Protein AF-0000000087527157 (afdb_homodimer)

Organism: NCBI:txid1859131

Nearest PDB structures (foldseek):
  6f00-assembly3_C  TM=3.589E-01  e=1.072E+00  Homo sapiens
  6ap4-assembly4_G  TM=3.958E-01  e=1.299E+00  Acinetobacter baumannii
  6ap4-assembly2_D  TM=3.854E-01  e=3.401E+00  Acinetobacter baumannii
  5frq-assembly1_C  TM=3.950E-01  e=4.998E+00  Helicobacter pylori 26695
  6f00-assembly3_C  TM=3.669E-01  e=1.327E+00  Homo sapiens

Solvent-accessible surface area (backbone atoms only — not comparable to full-atom values): 20649 Å² total; per-residue (Å²): 79,53,37,81,71,33,34,60,66,48,38,34,71,75,68,62,35,45,79,46,62,87,44,78,72,61,80,82,52,58,60,41,87,68,54,69,66,55,52,55,45,44,69,62,26,44,64,51,22,62,45,54,58,32,71,56,27,19,42,36,42,37,43,51,52,53,52,49,47,40,27,55,74,53,69,52,48,32,19,75,43,35,52,42,73,55,77,72,38,64,93,77,25,35,22,39,66,37,56,28,39,38,20,57,32,54,57,48,76,56,92,46,64,50,56,35,42,37,29,69,17,54,88,75,28,54,74,67,18,48,14,21,31,52,50,51,30,53,40,38,51,54,49,17,45,73,71,68,49,73,82,66,64,69,34,38,32,29,26,21,49,49,53,42,36,37,43,36,37,34,45,92,57,32,36,37,35,33,53,65,71,45,46,56,92,42,49,27,42,56,40,24,47,51,45,27,45,67,66,70,68,100,74,55,38,81,72,33,35,62,66,47,36,32,71,75,68,61,36,44,78,47,62,85,44,77,72,61,80,82,52,60,59,41,89,70,54,70,67,55,53,55,45,46,68,61,26,44,62,52,25,61,46,56,58,30,71,55,27,18,42,36,42,36,44,52,53,52,52,51,47,39,26,54,76,52,69,54,48,34,19,72,42,36,52,43,73,55,75,73,38,63,93,78,28,35,21,41,65,37,57,28,38,38,20,59,31,54,56,49,75,56,92,46,66,50,58,37,43,37,29,70,17,53,89,76,28,52,74,66,18,47,14,21,31,51,50,50,32,53,41,40,52,53,50,16,45,73,71,66,49,75,84,66,65,71,35,38,31,31,26,21,47,49,52,42,35,36,44,36,37,35,44,92,57,31,36,37,36,31,54,64,72,47,46,55,92,44,46,28,43,56,40,24,45,51,44,26,46,67,68,70,68,100

Foldseek 3Di:
DALLPFAPVLCCVLVVFAEAEPDADQPPQDFADFDPVLVVQCVPQVVVCVVVQDLVSLLVRFVQSLVVSLCVVVVLQKEKDAQDWQDQDVVSPLIGTAGIKIANGSDHPDHDPQIEGEHEAPPQDQNSCVRSFVSPQVSNQSVCVVRPNPPQFKTKYWYGNSFKIWIWIDGDRYIYTHNDIDGVVRSRSVSSRVNCNNVVND/DALLPFAPVLCCVLVVFAEAEPDADQPPQDFADFDPVLVVQCVPQVVVCVVVQDLVSLLVRFVQSLVVSLCVVVVLQKEKDAQDWQDQDVVSPLIGTAGIKIANGSDHPDHDDQIEGEHEAPPQDQNSCVRSFVSPQVSNQSVCVVRVNDPQFKTKYWYGNSFKIWIWIDGDRYIYTHNDIDGVVRSRSVSSRVNCNNVVND

Secondary structure (DSSP, 8-state):
-BGGG--HHHHHHHH--EEEEEE--STTSPP-PPPHHHHHHHHHHHHHHHHH--HHHHIIIIIHHHHHHHHHHTTT-SEEEEEEE--SBGGGTBBSEEEEEEESSS--SS--SSEEEEEEPGGG-THHHHHHHHHHHHHHHHHHHHTT------EEEEEE-SSEEEEEEEETTEEEEESS-EETTSHHHHHHHHHHHHTT--/-BGGG--HHHHHHHH--EEEEEE--STTSPP-PPPHHHHHHHHHHHHHHHHH--HHHHIIIIIHHHHHHHHHHTTT-SEEEEEEE--SBGGGTBBSEEEEEEESSS--SS--SSEEEEEEPGGG-THHHHHHHHHHHHHHHHHHHHTT------EEEEEE-SSEEEEEEEETTEEEEESS-EETTSHHHHHHHHHHHHTT--

pLDDT: mean 95.74, std 4.38, range [58.09, 98.81]

Radius of gyration: 22.02 Å; Cα contacts (8 Å, |Δi|>4): 868; chains: 2; bounding box: 34×62×52 Å

Structure (mmCIF, N/CA/C/O backbone):
data_AF-0000000087527157-model_v1
#
loop_
_entity.id
_entity.type
_entity.pdbx_description
1 polymer 'Uncharacterized protein'
#
loop_
_atom_site.group_PDB
_atom_site.id
_atom_site.type_symbol
_atom_site.label_atom_id
_atom_site.label_alt_id
_atom_site.label_comp_id
_atom_site.label_asym_id
_atom_site.label_entity_id
_atom_site.label_seq_id
_atom_site.pdbx_PDB_ins_code
_atom_site.Cartn_x
_atom_site.Cartn_y
_atom_site.Cartn_z
_atom_site.occupancy
_atom_site.B_iso_or_equiv
_atom_site.auth_seq_id
_atom_site.auth_comp_id
_atom_site.auth_asym_id
_atom_site.auth_atom_id
_atom_site.pdbx_PDB_model_num
ATOM 1 N N . MET A 1 1 ? -5.051 20.109 -12.266 1 58.62 1 MET A N 1
ATOM 2 C CA . MET A 1 1 ? -3.793 19.375 -12.406 1 58.62 1 MET A CA 1
ATOM 3 C C . MET A 1 1 ? -3.488 18.578 -11.148 1 58.62 1 MET A C 1
ATOM 5 O O . MET A 1 1 ? -3.881 18.969 -10.047 1 58.62 1 MET A O 1
ATOM 9 N N . PRO A 1 2 ? -3.062 17.297 -11.211 1 85.06 2 PRO A N 1
ATOM 10 C CA . PRO A 1 2 ? -2.877 16.359 -10.102 1 85.06 2 PRO A CA 1
ATOM 11 C C . PRO A 1 2 ? -1.87 16.859 -9.062 1 85.06 2 PRO A C 1
ATOM 13 O O . PRO A 1 2 ? -1.01 17.688 -9.383 1 85.06 2 PRO A O 1
ATOM 16 N N . TYR A 1 3 ? -2.107 16.984 -7.676 1 92.94 3 TYR A N 1
ATOM 17 C CA . TYR A 1 3 ? -1.238 17.344 -6.562 1 92.94 3 TYR A CA 1
ATOM 18 C C . TYR A 1 3 ? 0.211 16.969 -6.859 1 92.94 3 TYR A C 1
ATOM 20 O O . TYR A 1 3 ? 1.131 17.719 -6.5 1 92.94 3 TYR A O 1
ATOM 28 N N . SER A 1 4 ? 0.359 15.992 -7.645 1 91 4 SER A N 1
ATOM 29 C CA . SER A 1 4 ? 1.688 15.453 -7.906 1 91 4 SER A CA 1
ATOM 30 C C . SER A 1 4 ? 2.471 16.344 -8.859 1 91 4 SER A C 1
ATOM 32 O O . SER A 1 4 ? 3.689 16.203 -8.992 1 91 4 SER A O 1
ATOM 34 N N . ASP A 1 5 ? 1.839 17.297 -9.461 1 93.44 5 ASP A N 1
ATOM 35 C CA . ASP A 1 5 ? 2.49 18.172 -10.438 1 93.44 5 ASP A CA 1
ATOM 36 C C . ASP A 1 5 ? 3.09 19.406 -9.758 1 93.44 5 ASP A C 1
ATOM 38 O O . ASP A 1 5 ? 3.844 20.156 -10.375 1 93.44 5 ASP A O 1
ATOM 42 N N . PHE A 1 6 ? 2.83 19.625 -8.516 1 96.38 6 PHE A N 1
ATOM 43 C CA . PHE A 1 6 ? 3.311 20.812 -7.824 1 96.38 6 PHE A CA 1
ATOM 44 C C . PHE A 1 6 ? 4.77 20.641 -7.414 1 96.38 6 PHE A C 1
ATOM 46 O O . PHE A 1 6 ? 5.133 19.656 -6.773 1 96.38 6 PHE A O 1
ATOM 53 N N . THR A 1 7 ? 5.535 21.562 -7.809 1 96.06 7 THR A N 1
ATOM 54 C CA . THR A 1 7 ? 6.887 21.766 -7.301 1 96.06 7 THR A CA 1
ATOM 55 C C . THR A 1 7 ? 6.922 22.953 -6.328 1 96.06 7 THR A C 1
ATOM 57 O O . THR A 1 7 ? 5.93 23.672 -6.184 1 96.06 7 THR A O 1
ATOM 60 N N . LEU A 1 8 ? 8.078 23.109 -5.746 1 96.25 8 LEU A N 1
ATOM 61 C CA . LEU A 1 8 ? 8.211 24.266 -4.867 1 96.25 8 LEU A CA 1
ATOM 62 C C . LEU A 1 8 ? 8.031 25.562 -5.645 1 96.25 8 LEU A C 1
ATOM 64 O O . LEU A 1 8 ? 7.398 26.5 -5.156 1 96.25 8 LEU A O 1
ATOM 68 N N . LYS A 1 9 ? 8.562 25.625 -6.773 1 96.31 9 LYS A N 1
ATOM 69 C CA . LYS A 1 9 ? 8.43 26.797 -7.637 1 96.31 9 LYS A CA 1
ATOM 70 C C . LYS A 1 9 ? 6.973 27.062 -7.988 1 96.31 9 LYS A C 1
ATOM 72 O O . LYS A 1 9 ? 6.508 28.203 -7.918 1 96.31 9 LYS A O 1
ATOM 77 N N . LYS A 1 10 ? 6.293 26.031 -8.328 1 95.56 10 LYS A N 1
ATOM 78 C CA . LYS A 1 10 ? 4.902 26.188 -8.758 1 95.56 10 LYS A CA 1
ATOM 79 C C . LYS A 1 10 ? 4.016 26.641 -7.605 1 95.56 10 LYS A C 1
ATOM 81 O O . LYS A 1 10 ? 3.055 27.391 -7.816 1 95.56 10 LYS A O 1
ATOM 86 N N . VAL A 1 11 ? 4.273 26.109 -6.371 1 96.75 11 VAL A N 1
ATOM 87 C CA . VAL A 1 11 ? 3.447 26.531 -5.25 1 96.75 11 VAL A CA 1
ATOM 88 C C . VAL A 1 11 ? 3.641 28.031 -5.004 1 96.75 11 VAL A C 1
ATOM 90 O O . VAL A 1 11 ? 2.699 28.734 -4.625 1 96.75 11 VAL A O 1
ATOM 93 N N . LYS A 1 12 ? 4.801 28.547 -5.133 1 96.31 12 LYS A N 1
ATOM 94 C CA . LYS A 1 12 ? 5.082 29.969 -4.969 1 96.31 12 LYS A CA 1
ATOM 95 C C . LYS A 1 12 ? 4.398 30.781 -6.059 1 96.31 12 LYS A C 1
ATOM 97 O O . LYS A 1 12 ? 3.74 31.781 -5.766 1 96.31 12 LYS A O 1
ATOM 102 N N . GLU A 1 13 ? 4.496 30.375 -7.246 1 95.81 13 GLU A N 1
ATOM 103 C CA . GLU A 1 13 ? 4.023 31.141 -8.398 1 95.81 13 GLU A CA 1
ATOM 104 C C . GLU A 1 13 ? 2.508 31.047 -8.531 1 95.81 13 GLU A C 1
ATOM 106 O O . GLU A 1 13 ? 1.846 32.062 -8.812 1 95.81 13 GLU A O 1
ATOM 111 N N . ASN A 1 14 ? 2.012 29.875 -8.359 1 94.62 14 ASN A N 1
ATOM 112 C CA . ASN A 1 14 ? 0.605 29.641 -8.664 1 94.62 14 ASN A CA 1
ATOM 113 C C . ASN A 1 14 ? -0.281 29.875 -7.445 1 94.62 14 ASN A C 1
ATOM 115 O O . ASN A 1 14 ? -1.455 30.219 -7.582 1 94.62 14 ASN A O 1
ATOM 119 N N . LEU A 1 15 ? 0.266 29.625 -6.254 1 95.88 15 LEU A N 1
ATOM 120 C CA . LEU A 1 15 ? -0.569 29.719 -5.059 1 95.88 15 LEU A CA 1
ATOM 121 C C . LEU A 1 15 ? -0.168 30.906 -4.203 1 95.88 15 LEU A C 1
ATOM 123 O O . LEU A 1 15 ? -0.875 31.266 -3.256 1 95.88 15 LEU A O 1
ATOM 127 N N . GLY A 1 16 ? 0.955 31.5 -4.555 1 96.81 16 GLY A N 1
ATOM 128 C CA . GLY A 1 16 ? 1.407 32.656 -3.82 1 96.81 16 GLY A CA 1
ATOM 129 C C . GLY A 1 16 ? 1.915 32.344 -2.43 1 96.81 16 GLY A C 1
ATOM 130 O O . GLY A 1 16 ? 1.804 33.156 -1.513 1 96.81 16 GLY A O 1
ATOM 131 N N . ILE A 1 17 ? 2.426 31.156 -2.229 1 97.56 17 ILE A N 1
ATOM 132 C CA . ILE A 1 17 ? 2.881 30.703 -0.921 1 97.56 17 ILE A CA 1
ATOM 133 C C . ILE A 1 17 ? 4.383 30.938 -0.784 1 97.56 17 ILE A C 1
ATOM 135 O O . ILE A 1 17 ? 5.16 30.578 -1.67 1 97.56 17 ILE A O 1
ATOM 139 N N . SER A 1 18 ? 4.762 31.578 0.237 1 98.19 18 SER A N 1
ATOM 140 C CA . SER A 1 18 ? 6.18 31.703 0.55 1 98.19 18 SER A CA 1
ATOM 141 C C . SER A 1 18 ? 6.707 30.469 1.273 1 98.19 18 SER A C 1
ATOM 143 O O . SER A 1 18 ? 5.965 29.812 1.996 1 98.19 18 SER A O 1
ATOM 145 N N . VAL A 1 19 ? 7.992 30.219 1.079 1 97.94 19 VAL A N 1
ATOM 146 C CA . VAL A 1 19 ? 8.578 29.031 1.682 1 97.94 19 VAL A CA 1
ATOM 147 C C . VAL A 1 19 ? 9.75 29.422 2.576 1 97.94 19 VAL A C 1
ATOM 149 O O . VAL A 1 19 ? 10.609 30.203 2.17 1 97.94 19 VAL A O 1
ATOM 152 N N . VAL A 1 20 ? 9.758 28.953 3.801 1 98.19 20 VAL A N 1
ATOM 153 C CA . VAL A 1 20 ? 10.828 29.141 4.773 1 98.19 20 VAL A CA 1
ATOM 154 C C . VAL A 1 20 ? 11.438 27.797 5.152 1 98.19 20 VAL A C 1
ATOM 156 O O . VAL A 1 20 ? 10.727 26.875 5.555 1 98.19 20 VAL A O 1
ATOM 159 N N . GLU A 1 21 ? 12.75 27.609 5.062 1 96.19 21 GLU A N 1
ATOM 160 C CA . GLU A 1 21 ? 13.359 26.297 5.227 1 96.19 21 GLU A CA 1
ATOM 161 C C . GLU A 1 21 ? 14.5 26.328 6.234 1 96.19 21 GLU A C 1
ATOM 163 O O . GLU A 1 21 ? 15.328 25.422 6.281 1 96.19 21 GLU A O 1
ATOM 168 N N . ASP A 1 22 ? 14.664 27.266 7.086 1 96.31 22 ASP A N 1
ATOM 169 C CA . ASP A 1 22 ? 15.836 27.453 7.93 1 96.31 22 ASP A CA 1
ATOM 170 C C . ASP A 1 22 ? 15.469 27.359 9.414 1 96.31 22 ASP A C 1
ATOM 172 O O . ASP A 1 22 ? 16.203 27.875 10.266 1 96.31 22 ASP A O 1
ATOM 176 N N . GLN A 1 23 ? 14.289 26.812 9.711 1 96.12 23 GLN A N 1
ATOM 177 C CA . GLN A 1 23 ? 13.836 26.734 11.094 1 96.12 23 GLN A CA 1
ATOM 178 C C . GLN A 1 23 ? 13.695 25.281 11.531 1 96.12 23 GLN A C 1
ATOM 180 O O . GLN A 1 23 ? 13.258 24.422 10.758 1 96.12 23 GLN A O 1
ATOM 185 N N . GLU A 1 24 ? 14.086 25.031 12.805 1 96.62 24 GLU A N 1
ATOM 186 C CA . GLU A 1 24 ? 13.75 23.766 13.453 1 96.62 24 GLU A CA 1
ATOM 187 C C . GLU A 1 24 ? 12.359 23.812 14.078 1 96.62 24 GLU A C 1
ATOM 189 O O . GLU A 1 24 ? 12.148 24.484 15.094 1 96.62 24 GLU A O 1
ATOM 194 N N . LEU A 1 25 ? 11.508 23.047 13.508 1 97.06 25 LEU A N 1
ATOM 195 C CA . LEU A 1 25 ? 10.109 23.188 13.875 1 97.06 25 LEU A CA 1
ATOM 196 C C . LEU A 1 25 ? 9.727 22.203 14.969 1 97.06 25 LEU A C 1
ATOM 198 O O . LEU A 1 25 ? 8.961 22.547 15.875 1 97.06 25 LEU A O 1
ATOM 202 N N . TYR A 1 26 ? 10.32 20.938 14.875 1 97.06 26 TYR A N 1
ATOM 203 C CA . TYR A 1 26 ? 9.719 19.891 15.695 1 97.06 26 TYR A CA 1
ATOM 204 C C . TYR A 1 26 ? 10.773 19.188 16.531 1 97.06 26 TYR A C 1
ATOM 206 O O . TYR A 1 26 ? 10.5 18.141 17.125 1 97.06 26 TYR A O 1
ATOM 214 N N . SER A 1 27 ? 11.945 19.734 16.656 1 95.25 27 SER A N 1
ATOM 215 C CA . SER A 1 27 ? 13.031 19.141 17.438 1 95.25 27 SER A CA 1
ATOM 216 C C . SER A 1 27 ? 12.672 19.031 18.906 1 95.25 27 SER A C 1
ATOM 218 O O . SER A 1 27 ? 13.117 18.109 19.609 1 95.25 27 SER A O 1
ATOM 220 N N . SER A 1 28 ? 11.82 19.891 19.312 1 95.62 28 SER A N 1
ATOM 221 C CA . SER A 1 28 ? 11.484 19.953 20.734 1 95.62 28 SER A CA 1
ATOM 222 C C . SER A 1 28 ? 10.352 19 21.078 1 95.62 28 SER A C 1
ATOM 224 O O . SER A 1 28 ? 10.062 18.766 22.25 1 95.62 28 SER A O 1
ATOM 226 N N . VAL A 1 29 ? 9.703 18.438 20.094 1 97.19 29 VAL A N 1
ATOM 227 C CA . VAL A 1 29 ? 8.625 17.484 20.344 1 97.19 29 VAL A CA 1
ATOM 228 C C . VAL A 1 29 ? 9.211 16.188 20.906 1 97.19 29 VAL A C 1
ATOM 230 O O . VAL A 1 29 ? 10.164 15.641 20.344 1 97.19 29 VAL A O 1
ATOM 233 N N . ASP A 1 30 ? 8.672 15.727 21.953 1 96.25 30 ASP A N 1
ATOM 234 C CA . ASP A 1 30 ? 9.164 14.516 22.594 1 96.25 30 ASP A CA 1
ATOM 235 C C . ASP A 1 30 ? 8.797 13.273 21.781 1 96.25 30 ASP A C 1
ATOM 237 O O . ASP A 1 30 ? 7.707 13.195 21.219 1 96.25 30 ASP A O 1
ATOM 241 N N . ALA A 1 31 ? 9.711 12.352 21.781 1 97.44 31 ALA A N 1
ATOM 242 C CA . ALA A 1 31 ? 9.383 11.023 21.266 1 97.44 31 ALA A CA 1
ATOM 243 C C . ALA A 1 31 ? 8.336 10.336 22.125 1 97.44 31 ALA A C 1
ATOM 245 O O . ALA A 1 31 ? 8.25 10.594 23.328 1 97.44 31 ALA A O 1
ATOM 246 N N . VAL A 1 32 ? 7.547 9.531 21.516 1 98 32 VAL A N 1
ATOM 247 C CA . VAL A 1 32 ? 6.57 8.758 22.266 1 98 32 VAL A CA 1
ATOM 248 C C . VAL A 1 32 ? 6.969 7.281 22.266 1 98 32 VAL A C 1
ATOM 250 O O . VAL A 1 32 ? 7.781 6.852 21.438 1 98 32 VAL A O 1
ATOM 253 N N . GLY A 1 33 ? 6.434 6.559 23.25 1 97.38 33 GLY A N 1
ATOM 254 C CA . GLY A 1 33 ? 6.582 5.113 23.219 1 97.38 33 GLY A CA 1
ATOM 255 C C . GLY A 1 33 ? 5.695 4.445 22.172 1 97.38 33 GLY A C 1
ATOM 256 O O . GLY A 1 33 ? 4.473 4.598 22.203 1 97.38 33 GLY A O 1
ATOM 257 N N . ILE A 1 34 ? 6.281 3.713 21.281 1 97.69 34 ILE A N 1
ATOM 258 C CA . ILE A 1 34 ? 5.488 2.984 20.297 1 97.69 34 ILE A CA 1
ATOM 259 C C . ILE A 1 34 ? 5.09 1.623 20.859 1 97.69 34 ILE A C 1
ATOM 261 O O . ILE A 1 34 ? 5.707 1.132 21.797 1 97.69 34 ILE A O 1
ATOM 265 N N . SER A 1 35 ? 4.074 1.023 20.344 1 97.94 35 SER A N 1
ATOM 266 C CA . SER A 1 35 ? 3.604 -0.287 20.781 1 97.94 35 SER A CA 1
ATOM 267 C C . SER A 1 35 ? 4.598 -1.383 20.406 1 97.94 35 SER A C 1
ATOM 269 O O . SER A 1 35 ? 5.391 -1.222 19.469 1 97.94 35 SER A O 1
ATOM 271 N N . GLU A 1 36 ? 4.555 -2.459 21.172 1 97.56 36 GLU A N 1
ATOM 272 C CA . GLU A 1 36 ? 5.332 -3.637 20.797 1 97.56 36 GLU A CA 1
ATOM 273 C C . GLU A 1 36 ? 4.922 -4.156 19.422 1 97.56 36 GLU A C 1
ATOM 275 O O . GLU A 1 36 ? 5.754 -4.672 18.672 1 97.56 36 GLU A O 1
ATOM 280 N N . TYR A 1 37 ? 3.672 -3.998 19.203 1 97.88 37 TYR A N 1
ATOM 281 C CA . TYR A 1 37 ? 3.141 -4.41 17.906 1 97.88 37 TYR A CA 1
ATOM 282 C C . TYR A 1 37 ? 3.848 -3.682 16.766 1 97.88 37 TYR A C 1
ATOM 284 O O . TYR A 1 37 ? 4.316 -4.312 15.82 1 97.88 37 TYR A O 1
ATOM 292 N N . LEU A 1 38 ? 3.953 -2.342 16.844 1 98.38 38 LEU A N 1
ATOM 293 C CA . LEU A 1 38 ? 4.629 -1.583 15.797 1 98.38 38 LEU A CA 1
ATOM 294 C C . LEU A 1 38 ? 6.113 -1.933 15.75 1 98.38 38 LEU A C 1
ATOM 296 O O . LEU A 1 38 ? 6.699 -2.031 14.664 1 98.38 38 LEU A O 1
ATOM 300 N N . ALA A 1 39 ? 6.695 -2.057 16.891 1 98.31 39 ALA A N 1
ATOM 301 C CA . ALA A 1 39 ? 8.117 -2.395 16.953 1 98.31 39 ALA A CA 1
ATOM 302 C C . ALA A 1 39 ? 8.398 -3.695 16.203 1 98.31 39 ALA A C 1
ATOM 304 O O . ALA A 1 39 ? 9.344 -3.773 15.414 1 98.31 39 ALA A O 1
ATOM 305 N N . GLU A 1 40 ? 7.582 -4.723 16.469 1 98.12 40 GLU A N 1
ATOM 306 C CA . GLU A 1 40 ? 7.711 -6.004 15.773 1 98.12 40 GLU A CA 1
ATOM 307 C C . GLU A 1 40 ? 7.484 -5.844 14.273 1 98.12 40 GLU A C 1
ATOM 309 O O . GLU A 1 40 ? 8.203 -6.434 13.461 1 98.12 40 GLU A O 1
ATOM 314 N N . THR A 1 41 ? 6.5 -5.062 13.945 1 98.62 41 THR A N 1
ATOM 315 C CA . THR A 1 41 ? 6.16 -4.809 12.555 1 98.62 41 THR A CA 1
ATOM 316 C C . THR A 1 41 ? 7.34 -4.18 11.812 1 98.62 41 THR A C 1
ATOM 318 O O . THR A 1 41 ? 7.734 -4.652 10.742 1 98.62 41 THR A O 1
ATOM 321 N N . LEU A 1 42 ? 7.918 -3.146 12.383 1 98.69 42 LEU A N 1
ATOM 322 C CA . LEU A 1 42 ? 9 -2.416 11.727 1 98.69 42 LEU A CA 1
ATOM 323 C C . LEU A 1 42 ? 10.25 -3.277 11.625 1 98.69 42 LEU A C 1
ATOM 325 O O . LEU A 1 42 ? 10.977 -3.215 10.625 1 98.69 42 LEU A O 1
ATOM 329 N N . ARG A 1 43 ? 10.523 -4.055 12.641 1 98.25 43 ARG A N 1
ATOM 330 C CA . ARG A 1 43 ? 11.68 -4.934 12.625 1 98.25 43 ARG A CA 1
ATOM 331 C C . ARG A 1 43 ? 11.633 -5.891 11.438 1 98.25 43 ARG A C 1
ATOM 333 O O . ARG A 1 43 ? 12.656 -6.156 10.805 1 98.25 43 ARG A O 1
ATOM 340 N N . TYR A 1 44 ? 10.469 -6.383 11.156 1 98.31 44 TYR A N 1
ATOM 341 C CA . TYR A 1 44 ? 10.297 -7.348 10.078 1 98.31 44 TYR A CA 1
ATOM 342 C C . TYR A 1 44 ? 10.156 -6.641 8.734 1 98.31 44 TYR A C 1
ATOM 344 O O . TYR A 1 44 ? 10.758 -7.059 7.738 1 98.31 44 TYR A O 1
ATOM 352 N N . ASN A 1 45 ? 9.414 -5.555 8.68 1 98.62 45 ASN A N 1
ATOM 353 C CA . ASN A 1 45 ? 8.953 -4.945 7.438 1 98.62 45 ASN A CA 1
ATOM 354 C C . ASN A 1 45 ? 10.023 -4.043 6.828 1 98.62 45 ASN A C 1
ATOM 356 O O . ASN A 1 45 ? 10.148 -3.969 5.605 1 98.62 45 ASN A O 1
ATOM 360 N N . VAL A 1 46 ? 10.758 -3.307 7.652 1 98.31 46 VAL A N 1
ATOM 361 C CA . VAL A 1 46 ? 11.609 -2.236 7.156 1 98.31 46 VAL A CA 1
ATOM 362 C C . VAL A 1 46 ? 12.695 -2.82 6.246 1 98.31 46 VAL A C 1
ATOM 364 O O . VAL A 1 46 ? 12.875 -2.359 5.117 1 98.31 46 VAL A O 1
ATOM 367 N N . PRO A 1 47 ? 13.43 -3.893 6.664 1 97.25 47 PRO A N 1
ATOM 368 C CA . PRO A 1 47 ? 14.43 -4.457 5.762 1 97.25 47 PRO A CA 1
ATOM 369 C C . PRO A 1 47 ? 13.836 -4.926 4.434 1 97.25 47 PRO A C 1
ATOM 371 O O . PRO A 1 47 ? 14.461 -4.762 3.383 1 97.25 47 PRO A O 1
ATOM 374 N N . LEU A 1 48 ? 12.656 -5.508 4.473 1 97.56 48 LEU A N 1
ATOM 375 C CA . LEU A 1 48 ? 11.992 -5.984 3.264 1 97.56 48 LEU A CA 1
ATOM 376 C C . LEU A 1 48 ? 11.648 -4.824 2.338 1 97.56 48 LEU A C 1
ATOM 378 O O . LEU A 1 48 ? 11.891 -4.895 1.131 1 97.56 48 LEU A O 1
ATOM 382 N N . ALA A 1 49 ? 11.047 -3.791 2.914 1 97.25 49 ALA A N 1
ATOM 383 C CA . ALA A 1 49 ? 10.633 -2.617 2.148 1 97.25 49 ALA A CA 1
ATOM 384 C C . ALA A 1 49 ? 11.828 -1.961 1.464 1 97.25 49 ALA A C 1
ATOM 386 O O . ALA A 1 49 ? 11.742 -1.55 0.305 1 97.25 49 ALA A O 1
ATOM 387 N N . LEU A 1 50 ? 12.898 -1.872 2.199 1 94.81 50 LEU A N 1
ATOM 388 C CA . LEU A 1 50 ? 14.086 -1.21 1.672 1 94.81 50 LEU A CA 1
ATOM 389 C C . LEU A 1 50 ? 14.758 -2.064 0.598 1 94.81 50 LEU A C 1
ATOM 391 O O . LEU A 1 50 ? 15.305 -1.534 -0.371 1 94.81 50 LEU A O 1
ATOM 395 N N . ALA A 1 51 ? 14.766 -3.348 0.768 1 95.31 51 ALA A N 1
ATOM 396 C CA . ALA A 1 51 ? 15.359 -4.254 -0.215 1 95.31 51 ALA A CA 1
ATOM 397 C C . ALA A 1 51 ? 14.594 -4.203 -1.536 1 95.31 51 ALA A C 1
ATOM 399 O O . ALA A 1 51 ? 15.203 -4.145 -2.607 1 95.31 51 ALA A O 1
ATOM 400 N N . VAL A 1 52 ? 13.281 -4.297 -1.479 1 94.62 52 VAL A N 1
ATOM 401 C CA . VAL A 1 52 ? 12.461 -4.273 -2.686 1 94.62 52 VAL A CA 1
ATOM 402 C C . VAL A 1 52 ? 12.516 -2.887 -3.324 1 94.62 52 VAL A C 1
ATOM 404 O O . VAL A 1 52 ? 12.617 -2.764 -4.547 1 94.62 52 VAL A O 1
ATOM 407 N N . GLY A 1 53 ? 12.32 -1.854 -2.551 1 93.69 53 GLY A N 1
ATOM 408 C CA . GLY A 1 53 ? 12.703 -0.501 -2.926 1 93.69 53 GLY A CA 1
ATOM 409 C C . GLY A 1 53 ? 11.633 0.219 -3.723 1 93.69 53 GLY A C 1
ATOM 410 O O . GLY A 1 53 ? 11.852 1.333 -4.203 1 93.69 53 GLY A O 1
ATOM 411 N N . THR A 1 54 ? 10.453 -0.395 -3.889 1 95.5 54 THR A N 1
ATOM 412 C CA . THR A 1 54 ? 9.414 0.299 -4.637 1 95.5 54 THR A CA 1
ATOM 413 C C . THR A 1 54 ? 8.625 1.24 -3.729 1 95.5 54 THR A C 1
ATOM 415 O O . THR A 1 54 ? 8.594 1.053 -2.51 1 95.5 54 THR A O 1
ATOM 418 N N . GLU A 1 55 ? 7.973 2.289 -4.316 1 95 55 GLU A N 1
ATOM 419 C CA . GLU A 1 55 ? 7.082 3.178 -3.578 1 95 55 GLU A CA 1
ATOM 420 C C . GLU A 1 55 ? 5.918 2.406 -2.967 1 95 55 GLU A C 1
ATOM 422 O O . GLU A 1 55 ? 5.516 2.674 -1.833 1 95 55 GLU A O 1
ATOM 427 N N . LYS A 1 56 ? 5.445 1.436 -3.713 1 96.88 56 LYS A N 1
ATOM 428 C CA . LYS A 1 56 ? 4.293 0.659 -3.264 1 96.88 56 LYS A CA 1
ATOM 429 C C . LYS A 1 56 ? 4.613 -0.111 -1.986 1 96.88 56 LYS A C 1
ATOM 431 O O . LYS A 1 56 ? 3.854 -0.057 -1.017 1 96.88 56 LYS A O 1
ATOM 436 N N . VAL A 1 57 ? 5.75 -0.808 -1.938 1 97.62 57 VAL A N 1
ATOM 437 C CA . VAL A 1 57 ? 6.098 -1.646 -0.795 1 97.62 57 VAL A CA 1
ATOM 438 C C . VAL A 1 57 ? 6.43 -0.768 0.409 1 97.62 57 VAL A C 1
ATOM 440 O O . VAL A 1 57 ? 6.145 -1.136 1.551 1 97.62 57 VAL A O 1
ATOM 443 N N . ARG A 1 58 ? 7.051 0.382 0.249 1 97.81 58 ARG A N 1
ATOM 444 C CA . ARG A 1 58 ? 7.324 1.302 1.347 1 97.81 58 ARG A CA 1
ATOM 445 C C . ARG A 1 58 ? 6.031 1.819 1.967 1 97.81 58 ARG A C 1
ATOM 447 O O . ARG A 1 58 ? 5.934 1.951 3.189 1 97.81 58 ARG A O 1
ATOM 454 N N . SER A 1 59 ? 5.098 2.131 1.109 1 98 59 SER A N 1
ATOM 455 C CA . SER A 1 59 ? 3.768 2.527 1.562 1 98 59 SER A CA 1
ATOM 456 C C . SER A 1 59 ? 3.119 1.429 2.398 1 98 59 SER A C 1
ATOM 458 O O . SER A 1 59 ? 2.617 1.689 3.494 1 98 59 SER A O 1
ATOM 460 N N . GLU A 1 60 ? 3.176 0.193 1.949 1 98.69 60 GLU A N 1
ATOM 461 C CA . GLU A 1 60 ? 2.494 -0.953 2.543 1 98.69 60 GLU A CA 1
ATOM 462 C C . GLU A 1 60 ? 3.15 -1.366 3.857 1 98.69 60 GLU A C 1
ATOM 464 O O . GLU A 1 60 ? 2.463 -1.675 4.832 1 98.69 60 GLU A O 1
ATOM 469 N N . LEU A 1 61 ? 4.438 -1.316 3.863 1 98.69 61 LEU A N 1
ATOM 470 C CA . LEU A 1 61 ? 5.129 -2.008 4.949 1 98.69 61 LEU A CA 1
ATOM 471 C C . LEU A 1 61 ? 5.602 -1.018 6.008 1 98.69 61 LEU A C 1
ATOM 473 O O . LEU A 1 61 ? 5.871 -1.404 7.148 1 98.69 61 LEU A O 1
ATOM 477 N N . ILE A 1 62 ? 5.742 0.256 5.641 1 98.69 62 ILE A N 1
ATOM 478 C CA . ILE A 1 62 ? 6.301 1.196 6.605 1 98.69 62 ILE A CA 1
ATOM 479 C C . ILE A 1 62 ? 5.285 2.301 6.898 1 98.69 62 ILE A C 1
ATOM 481 O O . ILE A 1 62 ? 4.75 2.385 8.008 1 98.69 62 ILE A O 1
ATOM 485 N N . ILE A 1 63 ? 4.918 3.08 5.93 1 98.75 63 ILE A N 1
ATOM 486 C CA . ILE A 1 63 ? 4.215 4.344 6.137 1 98.75 63 ILE A CA 1
ATOM 487 C C . ILE A 1 63 ? 2.836 4.074 6.734 1 98.75 63 ILE A C 1
ATOM 489 O O . ILE A 1 63 ? 2.447 4.699 7.723 1 98.75 63 ILE A O 1
ATOM 493 N N . ALA A 1 64 ? 2.1 3.15 6.102 1 98.81 64 ALA A N 1
ATOM 494 C CA . ALA A 1 64 ? 0.766 2.83 6.602 1 98.81 64 ALA A CA 1
ATOM 495 C C . ALA A 1 64 ? 0.817 2.406 8.07 1 98.81 64 ALA A C 1
ATOM 497 O O . ALA A 1 64 ? -0.037 2.801 8.867 1 98.81 64 ALA A O 1
ATOM 498 N N . ASN A 1 65 ? 1.805 1.61 8.445 1 98.81 65 ASN A N 1
ATOM 499 C CA . ASN A 1 65 ? 1.925 1.113 9.812 1 98.81 65 ASN A CA 1
ATOM 500 C C . ASN A 1 65 ? 2.268 2.236 10.789 1 98.81 65 ASN A C 1
ATOM 502 O O . ASN A 1 65 ? 1.779 2.25 11.914 1 98.81 65 ASN A O 1
ATOM 506 N N . MET A 1 66 ? 3.146 3.182 10.367 1 98.81 66 MET A N 1
ATOM 507 C CA . MET A 1 66 ? 3.461 4.344 11.195 1 98.81 66 MET A CA 1
ATOM 508 C C . MET A 1 66 ? 2.205 5.16 11.484 1 98.81 66 MET A C 1
ATOM 510 O O . MET A 1 66 ? 1.976 5.574 12.617 1 98.81 66 MET A O 1
ATOM 514 N N . LEU A 1 67 ? 1.407 5.34 10.484 1 98.81 67 LEU A N 1
ATOM 515 C CA . LEU A 1 67 ? 0.219 6.176 10.617 1 98.81 67 LEU A CA 1
ATOM 516 C C . LEU A 1 67 ? -0.862 5.457 11.414 1 98.81 67 LEU A C 1
ATOM 518 O O . LEU A 1 67 ? -1.615 6.094 12.156 1 98.81 67 LEU A O 1
ATOM 522 N N . LEU A 1 68 ? -1.002 4.137 11.273 1 98.69 68 LEU A N 1
ATOM 523 C CA . LEU A 1 68 ? -1.941 3.379 12.094 1 98.69 68 LEU A CA 1
ATOM 524 C C . LEU A 1 68 ? -1.555 3.449 13.57 1 98.69 68 LEU A C 1
ATOM 526 O O . LEU A 1 68 ? -2.424 3.441 14.445 1 98.69 68 LEU A O 1
ATOM 530 N N . GLU A 1 69 ? -0.221 3.473 13.844 1 98.69 69 GLU A N 1
ATOM 531 C CA . GLU A 1 69 ? 0.238 3.629 15.219 1 98.69 69 GLU A CA 1
ATOM 532 C C . GLU A 1 69 ? -0.25 4.945 15.82 1 98.69 69 GLU A C 1
ATOM 534 O O . GLU A 1 69 ? -0.602 5 17 1 98.69 69 GLU A O 1
ATOM 539 N N . VAL A 1 70 ? -0.209 6.02 14.984 1 98.5 70 VAL A N 1
ATOM 540 C CA . VAL A 1 70 ? -0.742 7.305 15.43 1 98.5 70 VAL A CA 1
ATOM 541 C C . VAL A 1 70 ? -2.201 7.141 15.852 1 98.5 70 VAL A C 1
ATOM 543 O O . VAL A 1 70 ? -2.613 7.637 16.906 1 98.5 70 VAL A O 1
ATOM 546 N N . ARG A 1 71 ? -2.979 6.453 15.008 1 98.38 71 ARG A N 1
ATOM 547 C CA . ARG A 1 71 ? -4.387 6.203 15.305 1 98.38 71 ARG A CA 1
ATOM 548 C C . ARG A 1 71 ? -4.547 5.426 16.609 1 98.38 71 ARG A C 1
ATOM 550 O O . ARG A 1 71 ? -5.398 5.758 17.438 1 98.38 71 ARG A O 1
ATOM 557 N N . ARG A 1 72 ? -3.727 4.43 16.812 1 97.81 72 ARG A N 1
ATOM 558 C CA . ARG A 1 72 ? -3.787 3.619 18.016 1 97.81 72 ARG A CA 1
ATOM 559 C C . ARG A 1 72 ? -3.451 4.449 19.25 1 97.81 72 ARG A C 1
ATOM 561 O O . ARG A 1 72 ? -4.145 4.371 20.266 1 97.81 72 ARG A O 1
ATOM 568 N N . ILE A 1 73 ? -2.412 5.223 19.156 1 97.69 73 ILE A N 1
ATOM 569 C CA . ILE A 1 73 ? -1.951 6.031 20.281 1 97.69 73 ILE A CA 1
ATOM 570 C C . ILE A 1 73 ? -3.033 7.039 20.672 1 97.69 73 ILE A C 1
ATOM 572 O O . ILE A 1 73 ? -3.215 7.336 21.844 1 97.69 73 ILE A O 1
ATOM 576 N N . LEU A 1 74 ? -3.771 7.504 19.688 1 97.94 74 LEU A N 1
ATOM 577 C CA . LEU A 1 74 ? -4.824 8.484 19.922 1 97.94 74 LEU A CA 1
ATOM 578 C C . LEU A 1 74 ? -6.164 7.789 20.172 1 97.94 74 LEU A C 1
ATOM 580 O O . LEU A 1 74 ? -7.223 8.383 19.953 1 97.94 74 LEU A O 1
ATOM 584 N N . ASN A 1 75 ? -6.16 6.535 20.531 1 97.69 75 ASN A N 1
ATOM 585 C CA . ASN A 1 75 ? -7.293 5.727 20.953 1 97.69 75 ASN A CA 1
ATOM 586 C C . ASN A 1 75 ? -8.391 5.695 19.891 1 97.69 75 ASN A C 1
ATOM 588 O O . ASN A 1 75 ? -9.578 5.824 20.219 1 97.69 75 ASN A O 1
ATOM 592 N N . ASP A 1 76 ? -7.949 5.656 18.641 1 97.5 76 ASP A N 1
ATOM 593 C CA . ASP A 1 76 ? -8.844 5.504 17.5 1 97.5 76 ASP A CA 1
ATOM 594 C C . ASP A 1 76 ? -9.805 6.68 17.391 1 97.5 76 ASP A C 1
ATOM 596 O O . ASP A 1 76 ? -10.93 6.527 16.906 1 97.5 76 ASP A O 1
ATOM 600 N N . GLN A 1 77 ? -9.352 7.832 17.906 1 97.81 77 GLN A N 1
ATOM 601 C CA . GLN A 1 77 ? -10.164 9.039 17.828 1 97.81 77 GLN A CA 1
ATOM 602 C C . GLN A 1 77 ? -9.812 9.859 16.594 1 97.81 77 GLN A C 1
ATOM 604 O O . GLN A 1 77 ? -10.195 11.031 16.484 1 97.81 77 GLN A O 1
ATOM 609 N N . VAL A 1 78 ? -9.023 9.289 15.695 1 97.94 78 VAL A N 1
ATOM 610 C CA . VAL A 1 78 ? -8.703 9.867 14.398 1 97.94 78 VAL A CA 1
ATOM 611 C C . VAL A 1 78 ? -8.969 8.852 13.297 1 97.94 78 VAL A C 1
ATOM 613 O O . VAL A 1 78 ? -9.109 7.656 13.562 1 97.94 78 VAL A O 1
ATOM 616 N N . SER A 1 79 ? -9.117 9.32 12.117 1 98 79 SER A N 1
ATOM 617 C CA . SER A 1 79 ? -9.344 8.422 10.992 1 98 79 SER A CA 1
ATOM 618 C C . SER A 1 79 ? -8.164 8.422 10.031 1 98 79 SER A C 1
ATOM 620 O O . SER A 1 79 ? -7.367 9.367 10.023 1 98 79 SER A O 1
ATOM 622 N N . PHE A 1 80 ? -8.039 7.371 9.422 1 98 80 PHE A N 1
ATOM 623 C CA . PHE A 1 80 ? -6.926 7.082 8.523 1 98 80 PHE A CA 1
ATOM 624 C C . PHE A 1 80 ? -7.426 6.852 7.105 1 98 80 PHE A C 1
ATOM 626 O O . PHE A 1 80 ? -8.305 6.02 6.875 1 98 80 PHE A O 1
ATOM 633 N N . PHE A 1 81 ? -6.859 7.59 6.16 1 98.06 81 PHE A N 1
ATOM 634 C CA . PHE A 1 81 ? -7.211 7.441 4.754 1 98.06 81 PHE A CA 1
ATOM 635 C C . PHE A 1 81 ? -5.961 7.281 3.896 1 98.06 81 PHE A C 1
ATOM 637 O O . PHE A 1 81 ? -4.945 7.938 4.141 1 98.06 81 PHE A O 1
ATOM 644 N N . SER A 1 82 ? -6.016 6.43 2.943 1 97.94 82 SER A N 1
ATOM 645 C CA . SER A 1 82 ? -4.949 6.18 1.978 1 97.94 82 SER A CA 1
ATOM 646 C C . SER A 1 82 ? -5.492 6.129 0.554 1 97.94 82 SER A C 1
ATOM 648 O O . SER A 1 82 ? -6.406 5.355 0.26 1 97.94 82 SER A O 1
ATOM 650 N N . GLY A 1 83 ? -4.934 6.973 -0.307 1 96.5 83 GLY A N 1
ATOM 651 C CA . GLY A 1 83 ? -5.359 7.016 -1.697 1 96.5 83 GLY A CA 1
ATOM 652 C C . GLY A 1 83 ? -6.707 7.688 -1.889 1 96.5 83 GLY A C 1
ATOM 653 O O . GLY A 1 83 ? -7.461 7.332 -2.799 1 96.5 83 GLY A O 1
ATOM 654 N N . VAL A 1 84 ? -6.996 8.602 -1.062 1 95.69 84 VAL A N 1
ATOM 655 C CA . VAL A 1 84 ? -8.305 9.25 -1.135 1 95.69 84 VAL A CA 1
ATOM 656 C C . VAL A 1 84 ? -8.211 10.516 -1.986 1 95.69 84 VAL A C 1
ATOM 658 O O . VAL A 1 84 ? -7.148 11.141 -2.068 1 95.69 84 VAL A O 1
ATOM 661 N N . ARG A 1 85 ? -9.289 10.898 -2.566 1 94.81 85 ARG A N 1
ATOM 662 C CA . ARG A 1 85 ? -9.328 12.109 -3.381 1 94.81 85 ARG A CA 1
ATOM 663 C C . ARG A 1 85 ? -9.617 13.336 -2.525 1 94.81 85 ARG A C 1
ATOM 665 O O . ARG A 1 85 ? -10.438 13.273 -1.605 1 94.81 85 ARG A O 1
ATOM 672 N N . LEU A 1 86 ? -8.992 14.391 -2.76 1 95.5 86 LEU A N 1
ATOM 673 C CA . LEU A 1 86 ? -9.242 15.711 -2.188 1 95.5 86 LEU A CA 1
ATOM 674 C C . LEU A 1 86 ? -9.352 16.766 -3.285 1 95.5 86 LEU A C 1
ATOM 676 O O . LEU A 1 86 ? -8.352 17.391 -3.656 1 95.5 86 LEU A O 1
ATOM 680 N N . ASP A 1 87 ? -10.578 16.953 -3.789 1 95.81 87 ASP A N 1
ATOM 681 C CA . ASP A 1 87 ? -10.844 17.906 -4.859 1 95.81 87 ASP A CA 1
ATOM 682 C C . ASP A 1 87 ? -11.398 19.219 -4.305 1 95.81 87 ASP A C 1
ATOM 684 O O . ASP A 1 87 ? -12.586 19.312 -3.986 1 95.81 87 ASP A O 1
ATOM 688 N N . ILE A 1 88 ? -10.562 20.172 -4.281 1 95.31 88 ILE A N 1
ATOM 689 C CA . ILE A 1 88 ? -10.93 21.422 -3.619 1 95.31 88 ILE A CA 1
ATOM 690 C C . ILE A 1 88 ? -11.156 22.516 -4.66 1 95.31 88 ILE A C 1
ATOM 692 O O . ILE A 1 88 ? -12.148 23.234 -4.594 1 95.31 88 ILE A O 1
ATOM 696 N N . ASP A 1 89 ? -10.25 22.719 -5.602 1 94.12 89 ASP A N 1
ATOM 697 C CA . ASP A 1 89 ? -10.266 23.766 -6.609 1 94.12 89 ASP A CA 1
ATOM 698 C C . ASP A 1 89 ? -9.562 23.328 -7.887 1 94.12 89 ASP A C 1
ATOM 700 O O . ASP A 1 89 ? -8.352 23.5 -8.023 1 94.12 89 ASP A O 1
ATOM 704 N N . LYS A 1 90 ? -10.25 22.922 -8.844 1 92.75 90 LYS A N 1
ATOM 705 C CA . LYS A 1 90 ? -9.703 22.375 -10.078 1 92.75 90 LYS A CA 1
ATOM 706 C C . LYS A 1 90 ? -8.969 23.453 -10.883 1 92.75 90 LYS A C 1
ATOM 708 O O . LYS A 1 90 ? -7.977 23.156 -11.555 1 92.75 90 LYS A O 1
ATOM 713 N N . GLN A 1 91 ? -9.461 24.672 -10.844 1 92.25 91 GLN A N 1
ATOM 714 C CA . GLN A 1 91 ? -8.875 25.766 -11.602 1 92.25 91 GLN A CA 1
ATOM 715 C C . GLN A 1 91 ? -7.457 26.062 -11.117 1 92.25 91 GLN A C 1
ATOM 717 O O . GLN A 1 91 ? -6.605 26.484 -11.906 1 92.25 91 GLN A O 1
ATOM 722 N N . ARG A 1 92 ? -7.203 25.844 -9.93 1 93.25 92 ARG A N 1
ATOM 723 C CA . ARG A 1 92 ? -5.883 26.078 -9.352 1 93.25 92 ARG A CA 1
ATOM 724 C C . ARG A 1 92 ? -5.102 24.781 -9.219 1 93.25 92 ARG A C 1
ATOM 726 O O . ARG A 1 92 ? -4.09 24.734 -8.516 1 93.25 92 ARG A O 1
ATOM 733 N N . ASP A 1 93 ? -5.582 23.703 -9.719 1 94.06 93 ASP A N 1
ATOM 734 C CA . ASP A 1 93 ? -4.965 22.375 -9.766 1 94.06 93 ASP A CA 1
ATOM 735 C C . ASP A 1 93 ? -4.918 21.75 -8.375 1 94.06 93 ASP A C 1
ATOM 737 O O . ASP A 1 93 ? -4.031 20.938 -8.086 1 94.06 93 ASP A O 1
ATOM 741 N N . LEU A 1 94 ? -5.828 22.219 -7.535 1 96.38 94 LEU A N 1
ATOM 742 C CA . LEU A 1 94 ? -5.945 21.641 -6.199 1 96.38 94 LEU A CA 1
ATOM 743 C C . LEU A 1 94 ? -6.953 20.5 -6.188 1 96.38 94 LEU A C 1
ATOM 745 O O . LEU A 1 94 ? -7.992 20.578 -5.535 1 96.38 94 LEU A O 1
ATOM 749 N N . ASN A 1 95 ? -6.539 19.406 -6.852 1 96.5 95 ASN A N 1
ATOM 750 C CA . ASN A 1 95 ? -7.375 18.219 -6.996 1 96.5 95 ASN A CA 1
ATOM 751 C C . ASN A 1 95 ? -6.535 16.969 -7.25 1 96.5 95 ASN A C 1
ATOM 753 O O . ASN A 1 95 ? -5.395 17.062 -7.711 1 96.5 95 ASN A O 1
ATOM 757 N N . GLY A 1 96 ? -7.156 15.836 -6.875 1 95.62 96 GLY A N 1
ATOM 758 C CA . GLY A 1 96 ? -6.488 14.562 -7.109 1 95.62 96 GLY A CA 1
ATOM 759 C C . GLY A 1 96 ? -6.426 13.688 -5.875 1 95.62 96 GLY A C 1
ATOM 760 O O . GLY A 1 96 ? -7.129 13.938 -4.895 1 95.62 96 GLY A O 1
ATOM 761 N N . PHE A 1 97 ? -5.602 12.641 -6.043 1 95.38 97 PHE A N 1
ATOM 762 C CA . PHE A 1 97 ? -5.465 11.672 -4.965 1 95.38 97 PHE A CA 1
ATOM 763 C C . PHE A 1 97 ? -4.367 12.086 -3.996 1 95.38 97 PHE A C 1
ATOM 765 O O . PHE A 1 97 ? -3.318 12.586 -4.414 1 95.38 97 PHE A O 1
ATOM 772 N N . CYS A 1 98 ? -4.621 11.938 -2.758 1 96.88 98 CYS A N 1
ATOM 773 C CA . CYS A 1 98 ? -3.623 12.102 -1.706 1 96.88 98 CYS A CA 1
ATOM 774 C C . CYS A 1 98 ? -3.08 10.75 -1.262 1 96.88 98 CYS A C 1
ATOM 776 O O . CYS A 1 98 ? -3.832 9.773 -1.153 1 96.88 98 CYS A O 1
ATOM 778 N N . ASP A 1 99 ? -1.812 10.703 -1.021 1 97.31 99 ASP A N 1
ATOM 779 C CA . ASP A 1 99 ? -1.215 9.453 -0.56 1 97.31 99 ASP A CA 1
ATOM 780 C C . ASP A 1 99 ? -1.817 9.023 0.774 1 97.31 99 ASP A C 1
ATOM 782 O O . ASP A 1 99 ? -2.305 7.895 0.902 1 97.31 99 ASP A O 1
ATOM 786 N N . PHE A 1 100 ? -1.745 9.844 1.772 1 98.5 100 PHE A N 1
ATOM 787 C CA . PHE A 1 100 ? -2.324 9.586 3.084 1 98.5 100 PHE A CA 1
ATOM 788 C C . PHE A 1 100 ? -2.926 10.859 3.672 1 98.5 100 PHE A C 1
ATOM 790 O O . PHE A 1 100 ? -2.381 11.945 3.496 1 98.5 100 PHE A O 1
ATOM 797 N N . VAL A 1 101 ? -4.004 10.695 4.355 1 97.94 101 VAL A N 1
ATOM 798 C CA . VAL A 1 101 ? -4.617 11.773 5.121 1 97.94 101 VAL A CA 1
ATOM 799 C C . VAL A 1 101 ? -5.07 11.258 6.484 1 97.94 101 VAL A C 1
ATOM 801 O O . VAL A 1 101 ? -5.688 10.195 6.574 1 97.94 101 VAL A O 1
ATOM 804 N N . ILE A 1 102 ? -4.656 11.898 7.496 1 97.62 102 ILE A N 1
ATOM 805 C CA . ILE A 1 102 ? -5.188 11.664 8.836 1 97.62 102 ILE A CA 1
ATOM 806 C C . ILE A 1 102 ? -6.156 12.781 9.211 1 97.62 102 ILE A C 1
ATOM 808 O O . ILE A 1 102 ? -5.836 13.969 9.055 1 97.62 102 ILE A O 1
ATOM 812 N N . SER A 1 103 ? -7.285 12.406 9.617 1 95.94 103 SER A N 1
ATOM 813 C CA . SER A 1 103 ? -8.297 13.359 10.039 1 95.94 103 SER A CA 1
ATOM 814 C C . SER A 1 103 ? -8.531 13.297 11.547 1 95.94 103 SER A C 1
ATOM 816 O O . SER A 1 103 ? -8.562 12.211 12.133 1 95.94 103 SER A O 1
ATOM 818 N N . LYS A 1 104 ? -8.68 14.469 12.141 1 94.69 104 LYS A N 1
ATOM 819 C CA . LYS A 1 104 ? -8.984 14.516 13.57 1 94.69 104 LYS A CA 1
ATOM 820 C C . LYS A 1 104 ? -10.461 14.234 13.836 1 94.69 104 LYS A C 1
ATOM 822 O O . LYS A 1 104 ? -11.164 15.055 14.414 1 94.69 104 LYS A O 1
ATOM 827 N N . SER A 1 105 ? -10.992 13.18 13.391 1 94.88 105 SER A N 1
ATOM 828 C CA . SER A 1 105 ? -12.328 12.609 13.547 1 94.88 105 SER A CA 1
ATOM 829 C C . SER A 1 105 ? -12.289 11.086 13.492 1 94.88 105 SER A C 1
ATOM 831 O O . SER A 1 105 ? -11.539 10.508 12.695 1 94.88 105 SER A O 1
ATOM 833 N N . PRO A 1 106 ? -13.047 10.438 14.32 1 95.25 106 PRO A N 1
ATOM 834 C CA . PRO A 1 106 ? -13.055 8.977 14.289 1 95.25 106 PRO A CA 1
ATOM 835 C C . PRO A 1 106 ? -13.844 8.406 13.117 1 95.25 106 PRO A C 1
ATOM 837 O O . PRO A 1 106 ? -13.773 7.207 12.844 1 95.25 106 PRO A O 1
ATOM 840 N N . GLU A 1 107 ? -14.508 9.219 12.328 1 94.56 107 GLU A N 1
ATOM 841 C CA . GLU A 1 107 ? -15.336 8.766 11.211 1 94.56 107 GLU A CA 1
ATOM 842 C C . GLU A 1 107 ? -14.469 8.297 10.047 1 94.56 107 GLU A C 1
ATOM 844 O O . GLU A 1 107 ? -13.719 9.078 9.461 1 94.56 107 GLU A O 1
ATOM 849 N N . GLN A 1 108 ? -14.656 7.074 9.602 1 94.88 108 GLN A N 1
ATOM 850 C CA . GLN A 1 108 ? -13.766 6.453 8.625 1 94.88 108 GLN A CA 1
ATOM 851 C C . GLN A 1 108 ? -14.406 6.406 7.242 1 94.88 108 GLN A C 1
ATOM 853 O O . GLN A 1 108 ? -13.758 6.043 6.262 1 94.88 108 GLN A O 1
ATOM 858 N N . TYR A 1 109 ? -15.648 6.82 7.047 1 94.12 109 TYR A N 1
ATOM 859 C CA . TYR A 1 109 ? -16.375 6.621 5.793 1 94.12 109 TYR A CA 1
ATOM 860 C C . TYR A 1 109 ? -16.219 7.832 4.879 1 94.12 109 TYR A C 1
ATOM 862 O O . TYR A 1 109 ? -16.469 7.75 3.678 1 94.12 109 TYR A O 1
ATOM 870 N N . TYR A 1 110 ? -15.906 8.945 5.492 1 93.38 110 TYR A N 1
ATOM 871 C CA . TYR A 1 110 ? -15.633 10.133 4.691 1 93.38 110 TYR A CA 1
ATOM 872 C C . TYR A 1 110 ? -14.672 11.07 5.41 1 93.38 110 TYR A C 1
ATOM 874 O O . TYR A 1 110 ? -14.5 10.977 6.629 1 93.38 110 TYR A O 1
ATOM 882 N N . LEU A 1 111 ? -14.062 11.844 4.73 1 93.44 111 LEU A N 1
ATOM 883 C CA . LEU A 1 111 ? -13.039 12.742 5.254 1 93.44 111 LEU A CA 1
ATOM 884 C C . LEU A 1 111 ? -13.672 13.898 6.027 1 93.44 111 LEU A C 1
ATOM 886 O O . LEU A 1 111 ? -14.539 14.602 5.504 1 93.44 111 LEU A O 1
ATOM 890 N N . ASN A 1 112 ? -13.266 14.047 7.238 1 93.62 112 ASN A N 1
ATOM 891 C CA . ASN A 1 112 ? -13.703 15.164 8.062 1 93.62 112 ASN A CA 1
ATOM 892 C C . ASN A 1 112 ? -12.547 16.109 8.383 1 93.62 112 ASN A C 1
ATOM 894 O O . ASN A 1 112 ? -11.398 15.672 8.492 1 93.62 112 ASN A O 1
ATOM 898 N N . ALA A 1 113 ? -12.82 17.359 8.531 1 92.75 113 ALA A N 1
ATOM 899 C CA . ALA A 1 113 ? -11.828 18.359 8.945 1 92.75 113 ALA A CA 1
ATOM 900 C C . ALA A 1 113 ? -11.641 18.344 10.461 1 92.75 113 ALA A C 1
ATOM 902 O O . ALA A 1 113 ? -12.555 17.984 11.203 1 92.75 113 ALA A O 1
ATOM 903 N N . PRO A 1 114 ? -10.461 18.656 10.891 1 93.62 114 PRO A N 1
ATOM 904 C CA . PRO A 1 114 ? -9.25 19.031 10.156 1 93.62 114 PRO A CA 1
ATOM 905 C C . PRO A 1 114 ? -8.422 17.828 9.719 1 93.62 114 PRO A C 1
ATOM 907 O O . PRO A 1 114 ? -8.602 16.719 10.242 1 93.62 114 PRO A O 1
ATOM 910 N N . VAL A 1 115 ? -7.562 18.062 8.742 1 93.75 115 VAL A N 1
ATOM 911 C CA . VAL A 1 115 ? -6.812 16.922 8.195 1 93.75 115 VAL A CA 1
ATOM 912 C C . VAL A 1 115 ? -5.324 17.266 8.148 1 93.75 115 VAL A C 1
ATOM 914 O O . VAL A 1 115 ? -4.949 18.438 8.07 1 93.75 115 VAL A O 1
ATOM 917 N N . VAL A 1 116 ? -4.492 16.266 8.305 1 93.12 116 VAL A N 1
ATOM 918 C CA . VAL A 1 116 ? -3.051 16.312 8.07 1 93.12 116 VAL A CA 1
ATOM 919 C C . VAL A 1 116 ? -2.703 15.445 6.863 1 93.12 116 VAL A C 1
ATOM 921 O O . VAL A 1 116 ? -3.074 14.266 6.812 1 93.12 116 VAL A O 1
ATOM 924 N N . ALA A 1 117 ? -1.969 15.992 5.945 1 95.12 117 ALA A N 1
ATOM 925 C CA . ALA A 1 117 ? -1.591 15.266 4.742 1 95.12 117 ALA A CA 1
ATOM 926 C C . ALA A 1 117 ? -0.178 14.695 4.863 1 95.12 117 ALA A C 1
ATOM 928 O O . ALA A 1 117 ? 0.722 15.367 5.375 1 95.12 117 ALA A O 1
ATOM 929 N N . VAL A 1 118 ? -0.024 13.484 4.48 1 97.31 118 VAL A N 1
ATOM 930 C CA . VAL A 1 118 ? 1.278 12.836 4.402 1 97.31 118 VAL A CA 1
ATOM 931 C C . VAL A 1 118 ? 1.549 12.391 2.967 1 97.31 118 VAL A C 1
ATOM 933 O O . VAL A 1 118 ? 0.775 11.617 2.393 1 97.31 118 VAL A O 1
ATOM 936 N N . VAL A 1 119 ? 2.619 12.883 2.422 1 97.94 119 VAL A N 1
ATOM 937 C CA . VAL A 1 119 ? 2.951 12.609 1.025 1 97.94 119 VAL A CA 1
ATOM 938 C C . VAL A 1 119 ? 4.121 11.633 0.951 1 97.94 119 VAL A C 1
ATOM 940 O O . VAL A 1 119 ? 5.129 11.805 1.643 1 97.94 119 VAL A O 1
ATOM 943 N N . GLU A 1 120 ? 3.934 10.586 0.199 1 97.19 120 GLU A N 1
ATOM 944 C CA . GLU A 1 120 ? 5.051 9.711 -0.133 1 97.19 120 GLU A CA 1
ATOM 945 C C . GLU A 1 120 ? 5.887 10.289 -1.271 1 97.19 120 GLU A C 1
ATOM 947 O O . GLU A 1 120 ? 5.387 10.484 -2.381 1 97.19 120 GLU A O 1
ATOM 952 N N . ALA A 1 121 ? 7.168 10.523 -0.971 1 94.88 121 ALA A N 1
ATOM 953 C CA . ALA A 1 121 ? 8.07 11.094 -1.97 1 94.88 121 ALA A CA 1
ATOM 954 C C . ALA A 1 121 ? 8.406 10.07 -3.051 1 94.88 121 ALA A C 1
ATOM 956 O O . ALA A 1 121 ? 8.5 8.867 -2.771 1 94.88 121 ALA A O 1
ATOM 957 N N . LYS A 1 122 ? 8.625 10.602 -4.223 1 88.56 122 LYS A N 1
ATOM 958 C CA . LYS A 1 122 ? 9 9.75 -5.344 1 88.56 122 LYS A CA 1
ATOM 959 C C . LYS A 1 122 ? 10.516 9.555 -5.398 1 88.56 122 LYS A C 1
ATOM 961 O O . LYS A 1 122 ? 11.273 10.438 -5.004 1 88.56 122 LYS A O 1
ATOM 966 N N . ASN A 1 123 ? 10.883 8.438 -5.895 1 85.62 123 ASN A N 1
ATOM 967 C CA . ASN A 1 123 ? 12.281 8.141 -6.191 1 85.62 123 ASN A CA 1
ATOM 968 C C . ASN A 1 123 ? 13.164 8.336 -4.969 1 85.62 123 ASN A C 1
ATOM 970 O O . ASN A 1 123 ? 14.258 8.898 -5.074 1 85.62 123 ASN A O 1
ATOM 974 N N . GLU A 1 124 ? 12.625 8.016 -3.9 1 86.56 124 GLU A N 1
ATOM 975 C CA . GLU A 1 124 ? 13.367 8.094 -2.643 1 86.56 124 GLU A CA 1
ATOM 976 C C . GLU A 1 124 ? 13.992 9.469 -2.457 1 86.56 124 GLU A C 1
ATOM 978 O O . GLU A 1 124 ? 15.141 9.578 -2.02 1 86.56 124 GLU A O 1
ATOM 983 N N . ASN A 1 125 ? 13.312 10.469 -2.898 1 92.81 125 ASN A N 1
ATOM 984 C CA . ASN A 1 125 ? 13.773 11.852 -2.811 1 92.81 125 ASN A CA 1
ATOM 985 C C . ASN A 1 125 ? 12.727 12.75 -2.152 1 92.81 125 ASN A C 1
ATOM 987 O O . ASN A 1 125 ? 11.781 13.195 -2.807 1 92.81 125 ASN A O 1
ATOM 991 N N . ILE A 1 126 ? 12.984 13.18 -0.943 1 95.5 126 ILE A N 1
ATOM 992 C CA . ILE A 1 126 ? 12.055 13.992 -0.158 1 95.5 126 ILE A CA 1
ATOM 993 C C . ILE A 1 126 ? 11.727 15.281 -0.912 1 95.5 126 ILE A C 1
ATOM 995 O O . ILE A 1 126 ? 10.586 15.75 -0.88 1 95.5 126 ILE A O 1
ATOM 999 N N . GLY A 1 127 ? 12.719 15.836 -1.525 1 95.12 127 GLY A N 1
ATOM 1000 C CA . GLY A 1 127 ? 12.562 17.109 -2.219 1 95.12 127 GLY A CA 1
ATOM 1001 C C . GLY A 1 127 ? 11.461 17.078 -3.26 1 95.12 127 GLY A C 1
ATOM 1002 O O . GLY A 1 127 ? 10.766 18.078 -3.457 1 95.12 127 GLY A O 1
ATOM 1003 N N . SER A 1 128 ? 11.32 15.961 -3.863 1 94.44 128 SER A N 1
ATOM 1004 C CA . SER A 1 128 ? 10.352 15.836 -4.949 1 94.44 128 SER A CA 1
ATOM 1005 C C . SER A 1 128 ? 8.922 15.875 -4.422 1 94.44 128 SER A C 1
ATOM 1007 O O . SER A 1 128 ? 7.984 16.109 -5.18 1 94.44 128 SER A O 1
ATOM 1009 N N . GLY A 1 129 ? 8.75 15.641 -3.139 1 97.12 129 GLY A N 1
ATOM 1010 C CA . GLY A 1 129 ? 7.414 15.586 -2.568 1 97.12 129 GLY A CA 1
ATOM 1011 C C . GLY A 1 129 ? 7.012 16.859 -1.866 1 97.12 129 GLY A C 1
ATOM 1012 O O . GLY A 1 129 ? 5.848 17.047 -1.502 1 97.12 129 GLY A O 1
ATOM 1013 N N . LEU A 1 130 ? 7.949 17.844 -1.726 1 98.06 130 LEU A N 1
ATOM 1014 C CA . LEU A 1 130 ? 7.699 19.031 -0.919 1 98.06 130 LEU A CA 1
ATOM 1015 C C . LEU A 1 130 ? 6.625 19.906 -1.556 1 98.06 130 LEU A C 1
ATOM 1017 O O . LEU A 1 130 ? 5.707 20.375 -0.871 1 98.06 130 LEU A O 1
ATOM 1021 N N . GLY A 1 131 ? 6.762 20.156 -2.832 1 97.88 131 GLY A N 1
ATOM 1022 C CA . GLY A 1 131 ? 5.754 20.953 -3.518 1 97.88 131 GLY A CA 1
ATOM 1023 C C . GLY A 1 131 ? 4.359 20.359 -3.41 1 97.88 131 GLY A C 1
ATOM 1024 O O . GLY A 1 131 ? 3.396 21.078 -3.121 1 97.88 131 GLY A O 1
ATOM 1025 N N . GLN A 1 132 ? 4.285 19.094 -3.68 1 97.94 132 GLN A N 1
ATOM 1026 C CA . GLN A 1 132 ? 3.012 18.391 -3.564 1 97.94 132 GLN A CA 1
ATOM 1027 C C . GLN A 1 132 ? 2.439 18.516 -2.156 1 97.94 132 GLN A C 1
ATOM 1029 O O . GLN A 1 132 ? 1.242 18.75 -1.986 1 97.94 132 GLN A O 1
ATOM 1034 N N . CYS A 1 133 ? 3.268 18.359 -1.196 1 98.44 133 CYS A N 1
ATOM 1035 C CA . CYS A 1 133 ? 2.816 18.422 0.19 1 98.44 133 CYS A CA 1
ATOM 1036 C C . CYS A 1 133 ? 2.271 19.797 0.519 1 98.44 133 CYS A C 1
ATOM 1038 O O . CYS A 1 133 ? 1.217 19.922 1.146 1 98.44 133 CYS A O 1
ATOM 1040 N N . ILE A 1 134 ? 2.945 20.828 0.145 1 98.31 134 ILE A N 1
ATOM 1041 C CA . ILE A 1 134 ? 2.514 22.188 0.422 1 98.31 134 ILE A CA 1
ATOM 1042 C C . ILE A 1 134 ? 1.18 22.453 -0.27 1 98.31 134 ILE A C 1
ATOM 1044 O O . ILE A 1 134 ? 0.276 23.062 0.32 1 98.31 134 ILE A O 1
ATOM 1048 N N . ALA A 1 135 ? 1.062 22.016 -1.5 1 98.12 135 ALA A N 1
ATOM 1049 C CA . ALA A 1 135 ? -0.205 22.172 -2.211 1 98.12 135 ALA A CA 1
ATOM 1050 C C . ALA A 1 135 ? -1.339 21.469 -1.466 1 98.12 135 ALA A C 1
ATOM 1052 O O . ALA A 1 135 ? -2.438 22.016 -1.343 1 98.12 135 ALA A O 1
ATOM 1053 N N . GLU A 1 136 ? -1.062 20.25 -1.02 1 98.06 136 GLU A N 1
ATOM 1054 C CA . GLU A 1 136 ? -2.074 19.5 -0.285 1 98.06 136 GLU A CA 1
ATOM 1055 C C . GLU A 1 136 ? -2.383 20.156 1.058 1 98.06 136 GLU A C 1
ATOM 1057 O O . GLU A 1 136 ? -3.523 20.109 1.524 1 98.06 136 GLU A O 1
ATOM 1062 N N . MET A 1 137 ? -1.391 20.734 1.698 1 97.5 137 MET A N 1
ATOM 1063 C CA . MET A 1 137 ? -1.622 21.484 2.93 1 97.5 137 MET A CA 1
ATOM 1064 C C . MET A 1 137 ? -2.518 22.688 2.674 1 97.5 137 MET A C 1
ATOM 1066 O O . MET A 1 137 ? -3.447 22.953 3.439 1 97.5 137 MET A O 1
ATOM 1070 N N . TYR A 1 138 ? -2.199 23.406 1.631 1 96.81 138 TYR A N 1
ATOM 1071 C CA . TYR A 1 138 ? -3.025 24.547 1.258 1 96.81 138 TYR A CA 1
ATOM 1072 C C . TYR A 1 138 ? -4.457 24.109 0.968 1 96.81 138 TYR A C 1
ATOM 1074 O O . TYR A 1 138 ? -5.41 24.75 1.43 1 96.81 138 TYR A O 1
ATOM 1082 N N . ALA A 1 139 ? -4.594 23.078 0.197 1 96.5 139 ALA A N 1
ATOM 1083 C CA . ALA A 1 139 ? -5.914 22.516 -0.089 1 96.5 139 ALA A CA 1
ATOM 1084 C C . ALA A 1 139 ? -6.621 22.094 1.197 1 96.5 139 ALA A C 1
ATOM 1086 O O . ALA A 1 139 ? -7.836 22.266 1.325 1 96.5 139 ALA A O 1
ATOM 1087 N N . SER A 1 140 ? -5.871 21.516 2.117 1 95.81 140 SER A N 1
ATOM 1088 C CA . SER A 1 140 ? -6.426 21.109 3.406 1 95.81 140 SER A CA 1
ATOM 1089 C C . SER A 1 140 ? -6.973 22.312 4.172 1 95.81 140 SER A C 1
ATOM 1091 O O . SER A 1 140 ? -8.016 22.219 4.816 1 95.81 140 SER A O 1
ATOM 1093 N N . ARG A 1 141 ? -6.258 23.406 4.148 1 95.19 141 ARG A N 1
ATOM 1094 C CA . ARG A 1 141 ? -6.738 24.641 4.77 1 95.19 141 ARG A CA 1
ATOM 1095 C C . ARG A 1 141 ? -8.07 25.062 4.172 1 95.19 141 ARG A C 1
ATOM 1097 O O . ARG A 1 141 ? -9.008 25.391 4.902 1 95.19 141 ARG A O 1
ATOM 1104 N N . LEU A 1 142 ? -8.156 25.062 2.877 1 94.06 142 LEU A N 1
ATOM 1105 C CA . LEU A 1 142 ? -9.383 25.438 2.188 1 94.06 142 LEU A CA 1
ATOM 1106 C C . LEU A 1 142 ? -10.516 24.469 2.535 1 94.06 142 LEU A C 1
ATOM 1108 O O . LEU A 1 142 ? -11.648 24.906 2.77 1 94.06 142 LEU A O 1
ATOM 1112 N N . PHE A 1 143 ? -10.203 23.219 2.549 1 95.25 143 PHE A N 1
ATOM 1113 C CA . PHE A 1 143 ? -11.164 22.172 2.918 1 95.25 143 PHE A CA 1
ATOM 1114 C C . PHE A 1 143 ? -11.703 22.422 4.32 1 95.25 143 PHE A C 1
ATOM 1116 O O . PHE A 1 143 ? -12.914 22.359 4.543 1 95.25 143 PHE A O 1
ATOM 1123 N N . ASN A 1 144 ? -10.773 22.641 5.227 1 93 144 ASN A N 1
ATOM 1124 C CA . ASN A 1 144 ? -11.172 22.922 6.605 1 93 144 ASN A CA 1
ATOM 1125 C C . ASN A 1 144 ? -12.102 24.125 6.691 1 93 144 ASN A C 1
ATOM 1127 O O . ASN A 1 144 ? -13.109 24.078 7.398 1 93 144 ASN A O 1
ATOM 1131 N N . GLU A 1 145 ? -11.773 25.125 5.996 1 91.88 145 GLU A N 1
ATOM 1132 C CA . GLU A 1 145 ? -12.609 26.328 5.969 1 91.88 145 GLU A CA 1
ATOM 1133 C C . GLU A 1 145 ? -14 26.016 5.406 1 91.88 145 GLU A C 1
ATOM 1135 O O . GLU A 1 145 ? -15.008 26.484 5.941 1 91.88 145 GLU A O 1
ATOM 1140 N N . GLN A 1 146 ? -14.039 25.25 4.375 1 92.31 146 GLN A N 1
ATOM 1141 C CA . GLN A 1 146 ? -15.297 24.875 3.744 1 92.31 146 GLN A CA 1
ATOM 1142 C C . GLN A 1 146 ? -16.156 24.031 4.684 1 92.31 146 GLN A C 1
ATOM 1144 O O . GLN A 1 146 ? -17.391 24.094 4.633 1 92.31 146 GLN A O 1
ATOM 1149 N N . GLU A 1 147 ? -15.5 23.297 5.516 1 91.56 147 GLU A N 1
ATOM 1150 C CA . GLU A 1 147 ? -16.203 22.422 6.453 1 91.56 147 GLU A CA 1
ATOM 1151 C C . GLU A 1 147 ? -16.547 23.156 7.746 1 91.56 147 GLU A C 1
ATOM 1153 O O . GLU A 1 147 ? -17.047 22.547 8.695 1 91.56 147 GLU A O 1
ATOM 1158 N N . GLY A 1 148 ? -16.203 24.422 7.832 1 89.44 148 GLY A N 1
ATOM 1159 C CA . GLY A 1 148 ? -16.625 25.266 8.938 1 89.44 148 GLY A CA 1
ATOM 1160 C C . GLY A 1 148 ? -15.609 25.344 10.055 1 89.44 148 GLY A C 1
ATOM 1161 O O . GLY A 1 148 ? -15.898 25.875 11.125 1 89.44 148 GLY A O 1
ATOM 1162 N N . VAL A 1 149 ? -14.484 24.719 9.836 1 87.69 149 VAL A N 1
ATOM 1163 C CA . VAL A 1 149 ? -13.391 24.828 10.797 1 87.69 149 VAL A CA 1
ATOM 1164 C C . VAL A 1 149 ? -12.594 26.109 10.516 1 87.69 149 VAL A C 1
ATOM 1166 O O . VAL A 1 149 ? -11.75 26.125 9.617 1 87.69 149 VAL A O 1
ATOM 1169 N N . VAL A 1 150 ? -12.859 27.156 11.211 1 77.38 150 VAL A N 1
ATOM 1170 C CA . VAL A 1 150 ? -12.312 28.453 10.828 1 77.38 150 VAL A CA 1
ATOM 1171 C C . VAL A 1 150 ? -11.18 28.844 11.781 1 77.38 150 VAL A C 1
ATOM 1173 O O . VAL A 1 150 ? -10.344 29.688 11.453 1 77.38 150 VAL A O 1
ATOM 1176 N N . ASP A 1 151 ? -10.992 28.172 12.766 1 78 151 ASP A N 1
ATOM 1177 C CA . ASP A 1 151 ? -10.055 28.656 13.773 1 78 151 ASP A CA 1
ATOM 1178 C C . ASP A 1 151 ? -8.75 27.859 13.727 1 78 151 ASP A C 1
ATOM 1180 O O . ASP A 1 151 ? -7.961 27.891 14.68 1 78 151 ASP A O 1
ATOM 1184 N N . LEU A 1 152 ? -8.633 27.25 12.609 1 83.81 152 LEU A N 1
ATOM 1185 C CA . LEU A 1 152 ? -7.383 26.516 12.531 1 83.81 152 LEU A CA 1
ATOM 1186 C C . LEU A 1 152 ? -6.328 27.297 11.758 1 83.81 152 LEU A C 1
ATOM 1188 O O . LEU A 1 152 ? -6.387 27.391 10.531 1 83.81 152 LEU A O 1
ATOM 1192 N N . ALA A 1 153 ? -5.422 27.859 12.422 1 80.56 153 ALA A N 1
ATOM 1193 C CA . ALA A 1 153 ? -4.418 28.75 11.82 1 80.56 153 ALA A CA 1
ATOM 1194 C C . ALA A 1 153 ? -3.283 27.938 11.203 1 80.56 153 ALA A C 1
ATOM 1196 O O . ALA A 1 153 ? -2.701 28.344 10.195 1 80.56 153 ALA A O 1
ATOM 1197 N N . LYS A 1 154 ? -2.979 26.844 11.828 1 94.31 154 LYS A N 1
ATOM 1198 C CA . LYS A 1 154 ? -1.828 26.047 11.391 1 94.31 154 LYS A CA 1
ATOM 1199 C C . LYS A 1 154 ? -2.273 24.766 10.695 1 94.31 154 LYS A C 1
ATOM 1201 O O . LYS A 1 154 ? -3.199 24.094 11.156 1 94.31 154 LYS A O 1
ATOM 1206 N N . ILE A 1 155 ? -1.718 24.516 9.531 1 96.44 155 ILE A N 1
ATOM 1207 C CA . ILE A 1 155 ? -1.885 23.266 8.82 1 96.44 155 ILE A CA 1
ATOM 1208 C C . ILE A 1 155 ? -0.56 22.5 8.789 1 96.44 155 ILE A C 1
ATOM 1210 O O . ILE A 1 155 ? 0.494 23.094 8.531 1 96.44 155 ILE A O 1
ATOM 1214 N N . TYR A 1 156 ? -0.637 21.266 9.062 1 97.62 156 TYR A N 1
ATOM 1215 C CA . TYR A 1 156 ? 0.579 20.453 9.141 1 97.62 156 TYR A CA 1
ATOM 1216 C C . TYR A 1 156 ? 0.646 19.453 7.988 1 97.62 156 TYR A C 1
ATOM 1218 O O . TYR A 1 156 ? -0.383 19.078 7.426 1 97.62 156 TYR A O 1
ATOM 1226 N N . GLY A 1 157 ? 1.812 19.078 7.645 1 98.19 157 GLY A N 1
ATOM 1227 C CA . GLY A 1 157 ? 2.068 18.094 6.605 1 98.19 157 GLY A CA 1
ATOM 1228 C C . GLY A 1 157 ? 3.369 17.344 6.805 1 98.19 157 GLY A C 1
ATOM 1229 O O . GLY A 1 157 ? 4.191 17.719 7.641 1 98.19 157 GLY A O 1
ATOM 1230 N N . ALA A 1 158 ? 3.516 16.297 6.066 1 98.75 158 ALA A N 1
ATOM 1231 C CA . ALA A 1 158 ? 4.723 15.469 6.109 1 98.75 158 ALA A CA 1
ATOM 1232 C C . ALA A 1 158 ? 5.039 14.891 4.734 1 98.75 158 ALA A C 1
ATOM 1234 O O . ALA A 1 158 ? 4.133 14.578 3.961 1 98.75 158 ALA A O 1
ATOM 1235 N N . VAL A 1 159 ? 6.297 14.828 4.414 1 98.62 159 VAL A N 1
ATOM 1236 C CA . VAL A 1 159 ? 6.805 14.109 3.25 1 98.62 159 VAL A CA 1
ATOM 1237 C C . VAL A 1 159 ? 7.723 12.977 3.701 1 98.62 159 VAL A C 1
ATOM 1239 O O . VAL A 1 159 ? 8.516 13.141 4.629 1 98.62 159 VAL A O 1
ATOM 1242 N N . THR A 1 160 ? 7.586 11.805 3.02 1 98.62 160 THR A N 1
ATOM 1243 C CA . THR A 1 160 ? 8.391 10.688 3.498 1 98.62 160 THR A CA 1
ATOM 1244 C C . THR A 1 160 ? 8.75 9.75 2.35 1 98.62 160 THR A C 1
ATOM 1246 O O . THR A 1 160 ? 8.008 9.641 1.371 1 98.62 160 THR A O 1
ATOM 1249 N N . THR A 1 161 ? 9.891 9.117 2.457 1 97.44 161 THR A N 1
ATOM 1250 C CA . THR A 1 161 ? 10.289 8.016 1.591 1 97.44 161 THR A CA 1
ATOM 1251 C C . THR A 1 161 ? 10.062 6.676 2.283 1 97.44 161 THR A C 1
ATOM 1253 O O . THR A 1 161 ? 10.43 5.625 1.753 1 97.44 161 THR A O 1
ATOM 1256 N N . GLY A 1 162 ? 9.383 6.633 3.375 1 97.38 162 GLY A N 1
ATOM 1257 C CA . GLY A 1 162 ? 9.328 5.469 4.25 1 97.38 162 GLY A CA 1
ATOM 1258 C C . GLY A 1 162 ? 10.438 5.449 5.281 1 97.38 162 GLY A C 1
ATOM 1259 O O . GLY A 1 162 ? 10.18 5.422 6.484 1 97.38 162 GLY A O 1
ATOM 1260 N N . ASN A 1 163 ? 11.648 5.605 4.805 1 96.5 163 ASN A N 1
ATOM 1261 C CA . ASN A 1 163 ? 12.836 5.59 5.652 1 96.5 163 ASN A CA 1
ATOM 1262 C C . ASN A 1 163 ? 13.086 6.953 6.289 1 96.5 163 ASN A C 1
ATOM 1264 O O . ASN A 1 163 ? 13.461 7.039 7.461 1 96.5 163 ASN A O 1
ATOM 1268 N N . ALA A 1 164 ? 12.906 8.008 5.551 1 97.88 164 ALA A N 1
ATOM 1269 C CA . ALA A 1 164 ? 13.109 9.375 6.02 1 97.88 164 ALA A CA 1
ATOM 1270 C C . ALA A 1 164 ? 11.805 10.156 6.004 1 97.88 164 ALA A C 1
ATOM 1272 O O . ALA A 1 164 ? 10.961 9.953 5.125 1 97.88 164 ALA A O 1
ATOM 1273 N N . TRP A 1 165 ? 11.695 11.062 6.957 1 98.56 165 TRP A N 1
ATOM 1274 C CA . TRP A 1 165 ? 10.508 11.898 7.117 1 98.56 165 TRP A CA 1
ATOM 1275 C C . TRP A 1 165 ? 10.891 13.367 7.27 1 98.56 165 TRP A C 1
ATOM 1277 O O . TRP A 1 165 ? 11.859 13.695 7.965 1 98.56 165 TRP A O 1
ATOM 1287 N N . LYS A 1 166 ? 10.266 14.164 6.562 1 98.5 166 LYS A N 1
ATOM 1288 C CA . LYS A 1 166 ? 10.367 15.609 6.688 1 98.5 166 LYS A CA 1
ATOM 1289 C C . LYS A 1 166 ? 9.008 16.234 6.984 1 98.5 166 LYS A C 1
ATOM 1291 O O . LYS A 1 166 ? 7.996 15.844 6.395 1 98.5 166 LYS A O 1
ATOM 1296 N N . PHE A 1 167 ? 9.008 17.172 7.945 1 98.75 167 PHE A N 1
ATOM 1297 C CA . PHE A 1 167 ? 7.734 17.703 8.406 1 98.75 167 PHE A CA 1
ATOM 1298 C C . PHE A 1 167 ? 7.609 19.188 8.039 1 98.75 167 PHE A C 1
ATOM 1300 O O . PHE A 1 167 ? 8.609 19.891 7.918 1 98.75 167 PHE A O 1
ATOM 1307 N N . LEU A 1 168 ? 6.41 19.594 7.82 1 98.62 168 LEU A N 1
ATOM 1308 C CA . LEU A 1 168 ? 6.121 20.953 7.383 1 98.62 168 LEU A CA 1
ATOM 1309 C C . LEU A 1 168 ? 4.984 21.547 8.195 1 98.62 168 LEU A C 1
ATOM 1311 O O . LEU A 1 168 ? 4.266 20.844 8.891 1 98.62 168 LEU A O 1
ATOM 1315 N N . LYS A 1 169 ? 4.891 22.828 8.086 1 98 169 LYS A N 1
ATOM 1316 C CA . LYS A 1 169 ? 3.797 23.609 8.648 1 98 169 LYS A CA 1
ATOM 1317 C C . LYS A 1 169 ? 3.398 24.75 7.707 1 98 169 LYS A C 1
ATOM 1319 O O . LYS A 1 169 ? 4.254 25.359 7.059 1 98 169 LYS A O 1
ATOM 1324 N N . TYR A 1 170 ? 2.16 24.969 7.566 1 97.75 170 TYR A N 1
ATOM 1325 C CA . TYR A 1 170 ? 1.636 26.078 6.785 1 97.75 170 TYR A CA 1
ATOM 1326 C C . TYR A 1 170 ? 0.816 27.016 7.66 1 97.75 170 TYR A C 1
ATOM 1328 O O . TYR A 1 170 ? -0.081 26.578 8.383 1 97.75 170 TYR A O 1
ATOM 1336 N N . GLU A 1 171 ? 1.15 28.25 7.637 1 95.81 171 GLU A N 1
ATOM 1337 C CA . GLU A 1 171 ? 0.464 29.281 8.414 1 95.81 171 GLU A CA 1
ATOM 1338 C C . GLU A 1 171 ? 0.574 30.641 7.738 1 95.81 171 GLU A C 1
ATOM 1340 O O . GLU A 1 171 ? 1.677 31.109 7.434 1 95.81 171 GLU A O 1
ATOM 1345 N N . ASP A 1 172 ? -0.59 31.312 7.488 1 93.44 172 ASP A N 1
ATOM 1346 C CA . ASP A 1 172 ? -0.669 32.688 7.031 1 93.44 172 ASP A CA 1
ATOM 1347 C C . ASP A 1 172 ? 0.103 32.875 5.73 1 93.44 172 ASP A C 1
ATOM 1349 O O . ASP A 1 172 ? 0.937 33.781 5.625 1 93.44 172 ASP A O 1
ATOM 1353 N N . GLY A 1 173 ? -0.052 31.938 4.82 1 95.62 173 GLY A N 1
ATOM 1354 C CA . GLY A 1 173 ? 0.521 32.094 3.494 1 95.62 173 GLY A CA 1
ATOM 1355 C C . GLY A 1 173 ? 1.974 31.656 3.418 1 95.62 173 GLY A C 1
ATOM 1356 O O . GLY A 1 173 ? 2.604 31.766 2.363 1 95.62 173 GLY A O 1
ATOM 1357 N N . ILE A 1 174 ? 2.475 31.156 4.508 1 98.19 174 ILE A N 1
ATOM 1358 C CA . ILE A 1 174 ? 3.873 30.75 4.547 1 98.19 174 ILE A CA 1
ATOM 1359 C C . ILE A 1 174 ? 3.959 29.25 4.852 1 98.19 174 ILE A C 1
ATOM 1361 O O . ILE A 1 174 ? 3.318 28.766 5.785 1 98.19 174 ILE A O 1
ATOM 1365 N N . ALA A 1 175 ? 4.664 28.547 4.035 1 98.38 175 ALA A N 1
ATOM 1366 C CA . ALA A 1 175 ? 4.996 27.141 4.312 1 98.38 175 ALA A CA 1
ATOM 1367 C C . ALA A 1 175 ? 6.383 27.031 4.938 1 98.38 175 ALA A C 1
ATOM 1369 O O . ALA A 1 175 ? 7.367 27.516 4.383 1 98.38 175 ALA A O 1
ATOM 1370 N N . TYR A 1 176 ? 6.445 26.422 6.078 1 98.56 176 TYR A N 1
ATOM 1371 C CA . TYR A 1 176 ? 7.703 26.156 6.773 1 98.56 176 TYR A CA 1
ATOM 1372 C C . TYR A 1 176 ? 8.141 24.703 6.602 1 98.56 176 TYR A C 1
ATOM 1374 O O . TYR A 1 176 ? 7.348 23.797 6.828 1 98.56 176 TYR A O 1
ATOM 1382 N N . ILE A 1 177 ? 9.359 24.516 6.207 1 98.38 177 ILE A N 1
ATOM 1383 C CA . ILE A 1 177 ? 9.93 23.172 6.082 1 98.38 177 ILE A CA 1
ATOM 1384 C C . ILE A 1 177 ? 10.945 22.938 7.203 1 98.38 177 ILE A C 1
ATOM 1386 O O . ILE A 1 177 ? 11.922 23.688 7.328 1 98.38 177 ILE A O 1
ATOM 1390 N N . ASP A 1 178 ? 10.688 21.938 7.957 1 98.5 178 ASP A N 1
ATOM 1391 C CA . ASP A 1 178 ? 11.57 21.609 9.062 1 98.5 178 ASP A CA 1
ATOM 1392 C C . ASP A 1 178 ? 12.984 21.328 8.57 1 98.5 178 ASP A C 1
ATOM 1394 O O . ASP A 1 178 ? 13.18 20.625 7.582 1 98.5 178 ASP A O 1
ATOM 1398 N N . VAL A 1 179 ? 13.953 21.812 9.281 1 97.25 179 VAL A N 1
ATOM 1399 C CA . VAL A 1 179 ? 15.336 21.625 8.867 1 97.25 179 VAL A CA 1
ATOM 1400 C C . VAL A 1 179 ? 15.742 20.172 9.047 1 97.25 179 VAL A C 1
ATOM 1402 O O . VAL A 1 179 ? 16.266 19.547 8.125 1 97.25 179 VAL A O 1
ATOM 1405 N N . PRO A 1 180 ? 15.539 19.656 10.234 1 97.31 180 PRO A N 1
ATOM 1406 C CA . PRO A 1 180 ? 15.969 18.266 10.414 1 97.31 180 PRO A CA 1
ATOM 1407 C C . PRO A 1 180 ? 15.102 17.281 9.633 1 97.31 180 PRO A C 1
ATOM 1409 O O . PRO A 1 180 ? 13.93 17.562 9.359 1 97.31 180 PRO A O 1
ATOM 1412 N N . GLU A 1 181 ? 15.703 16.203 9.25 1 97.12 181 GLU A N 1
ATOM 1413 C CA . GLU A 1 181 ? 15.008 15.008 8.773 1 97.12 181 GLU A CA 1
ATOM 1414 C C . GLU A 1 181 ? 14.969 13.93 9.852 1 97.12 181 GLU A C 1
ATOM 1416 O O . GLU A 1 181 ? 15.938 13.75 10.594 1 97.12 181 GLU A O 1
ATOM 1421 N N . TYR A 1 182 ? 13.914 13.234 9.914 1 98.25 182 TYR A N 1
ATOM 1422 C CA . TYR A 1 182 ? 13.75 12.18 10.914 1 98.25 182 TYR A CA 1
ATOM 1423 C C . TYR A 1 182 ? 13.75 10.805 10.258 1 98.25 182 TYR A C 1
ATOM 1425 O O . TYR A 1 182 ? 13.188 10.625 9.172 1 98.25 182 TYR A O 1
ATOM 1433 N N . HIS A 1 183 ? 14.312 9.867 10.938 1 97.88 183 HIS A N 1
ATOM 1434 C CA . HIS A 1 183 ? 14.555 8.57 10.32 1 97.88 183 HIS A CA 1
ATOM 1435 C C . HIS A 1 183 ? 13.758 7.473 11.016 1 97.88 183 HIS A C 1
ATOM 1437 O O . HIS A 1 183 ? 13.492 7.555 12.211 1 97.88 183 HIS A O 1
ATOM 1443 N N . ILE A 1 184 ? 13.469 6.414 10.266 1 98.25 184 ILE A N 1
ATOM 1444 C CA . ILE A 1 184 ? 12.625 5.309 10.695 1 98.25 184 ILE A CA 1
ATOM 1445 C C . ILE A 1 184 ? 13.32 4.547 11.828 1 98.25 184 ILE A C 1
ATOM 1447 O O . ILE A 1 184 ? 12.672 3.793 12.562 1 98.25 184 ILE A O 1
ATOM 1451 N N . THR A 1 185 ? 14.641 4.758 12.039 1 97.44 185 THR A N 1
ATOM 1452 C CA . THR A 1 185 ? 15.367 4.145 13.148 1 97.44 185 THR A CA 1
ATOM 1453 C C . THR A 1 185 ? 14.914 4.738 14.484 1 97.44 185 THR A C 1
ATOM 1455 O O . THR A 1 185 ? 15.195 4.176 15.547 1 97.44 185 THR A O 1
ATOM 1458 N N . ASP A 1 186 ? 14.289 5.887 14.469 1 98.06 186 ASP A N 1
ATOM 1459 C CA . ASP A 1 186 ? 13.656 6.48 15.641 1 98.06 186 ASP A CA 1
ATOM 1460 C C . ASP A 1 186 ? 12.164 6.699 15.406 1 98.06 186 ASP A C 1
ATOM 1462 O O . ASP A 1 186 ? 11.688 7.836 15.406 1 98.06 186 ASP A O 1
ATOM 1466 N N . PRO A 1 187 ? 11.445 5.602 15.328 1 98.62 187 PRO A N 1
ATOM 1467 C CA . PRO A 1 187 ? 10.023 5.723 15 1 98.62 187 PRO A CA 1
ATOM 1468 C C . PRO A 1 187 ? 9.234 6.461 16.078 1 98.62 187 PRO A C 1
ATOM 1470 O O . PRO A 1 187 ? 8.227 7.109 15.766 1 98.62 187 PRO A O 1
ATOM 1473 N N . GLY A 1 188 ? 9.625 6.363 17.297 1 98.69 188 GLY A N 1
ATOM 1474 C CA . GLY A 1 188 ? 8.938 7.078 18.359 1 98.69 188 GLY A CA 1
ATOM 1475 C C . GLY A 1 188 ? 8.914 8.578 18.156 1 98.69 188 GLY A C 1
ATOM 1476 O O . GLY A 1 188 ? 7.934 9.242 18.484 1 98.69 188 GLY A O 1
ATOM 1477 N N . LYS A 1 189 ? 10.055 9.156 17.719 1 98.69 189 LYS A N 1
ATOM 1478 C CA . LYS A 1 189 ? 10.125 10.578 17.406 1 98.69 189 LYS A CA 1
ATOM 1479 C C . LYS A 1 189 ? 9.164 10.953 16.297 1 98.69 189 LYS A C 1
ATOM 1481 O O . LYS A 1 189 ? 8.453 11.961 16.391 1 98.69 189 LYS A O 1
ATOM 1486 N N . ILE A 1 190 ? 9.141 10.195 15.234 1 98.75 190 ILE A N 1
ATOM 1487 C CA . ILE A 1 190 ? 8.273 10.445 14.086 1 98.75 190 ILE A CA 1
ATOM 1488 C C . ILE A 1 190 ? 6.816 10.406 14.523 1 98.75 190 ILE A C 1
ATOM 1490 O O . ILE A 1 190 ? 6.051 11.328 14.242 1 98.75 190 ILE A O 1
ATOM 1494 N N . VAL A 1 191 ? 6.473 9.32 15.25 1 98.75 191 VAL A N 1
ATOM 1495 C CA . VAL A 1 191 ? 5.098 9.172 15.711 1 98.75 191 VAL A CA 1
ATOM 1496 C C . VAL A 1 191 ? 4.742 10.312 16.672 1 98.75 191 VAL A C 1
ATOM 1498 O O . VAL A 1 191 ? 3.625 10.836 16.625 1 98.75 191 VAL A O 1
ATOM 1501 N N . GLY A 1 192 ? 5.668 10.641 17.531 1 98.56 192 GLY A N 1
ATOM 1502 C CA . GLY A 1 192 ? 5.441 11.766 18.422 1 98.56 192 GLY A CA 1
ATOM 1503 C C . GLY A 1 192 ? 5.09 13.047 17.703 1 98.56 192 GLY A C 1
ATOM 1504 O O . GLY A 1 192 ? 4.156 13.75 18.094 1 98.56 192 GLY A O 1
ATOM 1505 N N . ILE A 1 193 ? 5.805 13.391 16.688 1 98.56 193 ILE A N 1
ATOM 1506 C CA . ILE A 1 193 ? 5.566 14.594 15.906 1 98.56 193 ILE A CA 1
ATOM 1507 C C . ILE A 1 193 ? 4.195 14.516 15.234 1 98.56 193 ILE A C 1
ATOM 1509 O O . ILE A 1 193 ? 3.412 15.461 15.289 1 98.56 193 ILE A O 1
ATOM 1513 N N . LEU A 1 194 ? 3.887 13.367 14.625 1 98.44 194 LEU A N 1
ATOM 1514 C CA . LEU A 1 194 ? 2.605 13.188 13.953 1 98.44 194 LEU A CA 1
ATOM 1515 C C . LEU A 1 194 ? 1.448 13.344 14.93 1 98.44 194 LEU A C 1
ATOM 1517 O O . LEU A 1 194 ? 0.434 13.969 14.602 1 98.44 194 LEU A O 1
ATOM 1521 N N . VAL A 1 195 ? 1.599 12.766 16.125 1 98.12 195 VAL A N 1
ATOM 1522 C CA . VAL A 1 195 ? 0.571 12.875 17.156 1 98.12 195 VAL A CA 1
ATOM 1523 C C . VAL A 1 195 ? 0.381 14.344 17.531 1 98.12 195 VAL A C 1
ATOM 1525 O O . VAL A 1 195 ? -0.75 14.82 17.641 1 98.12 195 VAL A O 1
ATOM 1528 N N . ALA A 1 196 ? 1.48 15.031 17.734 1 97.38 196 ALA A N 1
ATOM 1529 C CA . ALA A 1 196 ? 1.411 16.453 18.078 1 97.38 196 ALA A CA 1
ATOM 1530 C C . ALA A 1 196 ? 0.725 17.25 16.969 1 97.38 196 ALA A C 1
ATOM 1532 O O . ALA A 1 196 ? -0.041 18.172 17.25 1 97.38 196 ALA A O 1
ATOM 1533 N N . MET A 1 197 ? 0.986 16.938 15.727 1 96.69 197 MET A N 1
ATOM 1534 C CA . MET A 1 197 ? 0.383 17.609 14.578 1 96.69 197 MET A CA 1
ATOM 1535 C C . MET A 1 197 ? -1.127 17.391 14.555 1 96.69 197 MET A C 1
ATOM 1537 O O . MET A 1 197 ? -1.892 18.344 14.414 1 96.69 197 MET A O 1
ATOM 1541 N N . VAL A 1 198 ? -1.535 16.125 14.68 1 95.69 198 VAL A N 1
ATOM 1542 C CA . VAL A 1 198 ? -2.951 15.781 14.617 1 95.69 198 VAL A CA 1
ATOM 1543 C C . VAL A 1 198 ? -3.703 16.484 15.75 1 95.69 198 VAL A C 1
ATOM 1545 O O . VAL A 1 198 ? -4.832 16.938 15.562 1 95.69 198 VAL A O 1
ATOM 1548 N N . ASN A 1 199 ? -3.023 16.594 16.859 1 93.81 199 ASN A N 1
ATOM 1549 C CA . ASN A 1 199 ? -3.637 17.219 18.031 1 93.81 199 ASN A CA 1
ATOM 1550 C C . ASN A 1 199 ? -3.553 18.734 17.953 1 93.81 199 ASN A C 1
ATOM 1552 O O . ASN A 1 199 ? -4.066 19.438 18.828 1 93.81 199 ASN A O 1
ATOM 1556 N N . GLN A 1 200 ? -2.895 19.25 17.016 1 91.06 200 GLN A N 1
ATOM 1557 C CA . GLN A 1 200 ? -2.711 20.703 16.859 1 91.06 200 GLN A CA 1
ATOM 1558 C C . GLN A 1 200 ? -1.911 21.281 18.016 1 91.06 200 GLN A C 1
ATOM 1560 O O . GLN A 1 200 ? -2.23 22.359 18.516 1 91.06 200 GLN A O 1
ATOM 1565 N N . GLU A 1 201 ? -0.926 20.484 18.391 1 88.06 201 GLU A N 1
ATOM 1566 C CA . GLU A 1 201 ? -0.088 20.891 19.516 1 88.06 201 GLU A CA 1
ATOM 1567 C C . GLU A 1 201 ? 1.379 20.984 19.109 1 88.06 201 GLU A C 1
ATOM 1569 O O . GLU A 1 201 ? 2.258 21.156 19.953 1 88.06 201 GLU A O 1
ATOM 1574 N N . ALA A 1 202 ? 1.572 20.828 17.828 1 86.5 202 ALA A N 1
ATOM 1575 C CA . ALA A 1 202 ? 2.949 20.828 17.344 1 86.5 202 ALA A CA 1
ATOM 1576 C C . ALA A 1 202 ? 3.459 22.25 17.125 1 86.5 202 ALA A C 1
ATOM 1578 O O . ALA A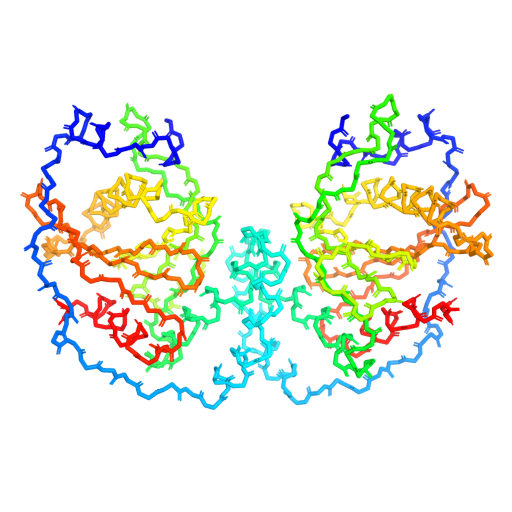 1 202 ? 2.67 23.172 16.938 1 86.5 202 ALA A O 1
ATOM 1579 N N . MET B 1 1 ? 2.328 -3.189 -23.703 1 58.09 1 MET B N 1
ATOM 1580 C CA . MET B 1 1 ? 1.024 -2.775 -23.188 1 58.09 1 MET B CA 1
ATOM 1581 C C . MET B 1 1 ? 0.843 -3.211 -21.734 1 58.09 1 MET B C 1
ATOM 1583 O O . MET B 1 1 ? 1.329 -4.27 -21.344 1 58.09 1 MET B O 1
ATOM 1587 N N . PRO B 1 2 ? 0.442 -2.355 -20.781 1 84.5 2 PRO B N 1
ATOM 1588 C CA . PRO B 1 2 ? 0.459 -2.629 -19.328 1 84.5 2 PRO B CA 1
ATOM 1589 C C . PRO B 1 2 ? -0.386 -3.844 -18.953 1 84.5 2 PRO B C 1
ATOM 1591 O O . PRO B 1 2 ? -1.271 -4.246 -19.719 1 84.5 2 PRO B O 1
ATOM 1594 N N . TYR B 1 3 ? 0.03 -5.004 -18.234 1 92.5 3 TYR B N 1
ATOM 1595 C CA . TYR B 1 3 ? -0.684 -6.164 -17.719 1 92.5 3 TYR B CA 1
ATOM 1596 C C . TYR B 1 3 ? -2.137 -5.82 -17.422 1 92.5 3 TYR B C 1
ATOM 1598 O O . TYR B 1 3 ? -3.033 -6.641 -17.641 1 92.5 3 TYR B O 1
ATOM 1606 N N . SER B 1 4 ? -2.352 -4.613 -17.125 1 90.81 4 SER B N 1
ATOM 1607 C CA . SER B 1 4 ? -3.668 -4.18 -16.672 1 90.81 4 SER B CA 1
ATOM 1608 C C . SER B 1 4 ? -4.645 -4.066 -17.844 1 90.81 4 SER B C 1
ATOM 1610 O O . SER B 1 4 ? -5.855 -3.973 -17.641 1 90.81 4 SER B O 1
ATOM 1612 N N . ASP B 1 5 ? -4.16 -4.156 -19.047 1 93.25 5 ASP B N 1
ATOM 1613 C CA . ASP B 1 5 ? -5.004 -4.012 -20.234 1 93.25 5 ASP B CA 1
ATOM 1614 C C . ASP B 1 5 ? -5.578 -5.359 -20.672 1 93.25 5 ASP B C 1
ATOM 1616 O O . ASP B 1 5 ? -6.469 -5.418 -21.516 1 93.25 5 ASP B O 1
ATOM 1620 N N . PHE B 1 6 ? -5.156 -6.445 -20.094 1 96.31 6 PHE B N 1
ATOM 1621 C CA . PHE B 1 6 ? -5.605 -7.77 -20.5 1 96.31 6 PHE B CA 1
ATOM 1622 C C . PHE B 1 6 ? -6.969 -8.086 -19.906 1 96.31 6 PHE B C 1
ATOM 1624 O O . PHE B 1 6 ? -7.16 -7.988 -18.688 1 96.31 6 PHE B O 1
ATOM 1631 N N . THR B 1 7 ? -7.852 -8.414 -20.75 1 95.94 7 THR B N 1
ATOM 1632 C CA . THR B 1 7 ? -9.117 -9.031 -20.391 1 95.94 7 THR B CA 1
ATOM 1633 C C . THR B 1 7 ? -9.086 -10.531 -20.688 1 95.94 7 THR B C 1
ATOM 1635 O O . THR B 1 7 ? -8.141 -11.031 -21.297 1 95.94 7 THR B O 1
ATOM 1638 N N . LEU B 1 8 ? -10.156 -11.18 -20.266 1 96.19 8 LEU B N 1
ATOM 1639 C CA . LEU B 1 8 ? -10.234 -12.602 -20.578 1 96.19 8 LEU B CA 1
ATOM 1640 C C . LEU B 1 8 ? -10.266 -12.82 -22.094 1 96.19 8 LEU B C 1
ATOM 1642 O O . LEU B 1 8 ? -9.633 -13.742 -22.609 1 96.19 8 LEU B O 1
ATOM 1646 N N . LYS B 1 9 ? -10.961 -12.023 -22.75 1 96.25 9 LYS B N 1
ATOM 1647 C CA 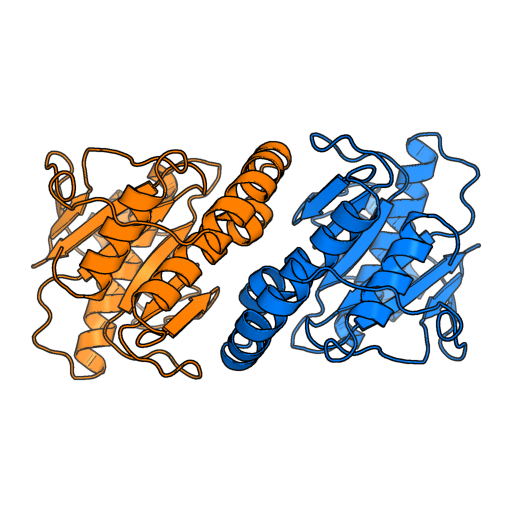. LYS B 1 9 ? -11.047 -12.094 -24.203 1 96.25 9 LYS B CA 1
ATOM 1648 C C . LYS B 1 9 ? -9.672 -11.891 -24.844 1 96.25 9 LYS B C 1
ATOM 1650 O O . LYS B 1 9 ? -9.281 -12.641 -25.75 1 96.25 9 LYS B O 1
ATOM 1655 N N . LYS B 1 10 ? -8.992 -10.922 -24.375 1 95.5 10 LYS B N 1
ATOM 1656 C CA . LYS B 1 10 ? -7.699 -10.586 -24.969 1 95.5 10 LYS B CA 1
ATOM 1657 C C . LYS B 1 10 ? -6.684 -11.695 -24.734 1 95.5 10 LYS B C 1
ATOM 1659 O O . LYS B 1 10 ? -5.816 -11.938 -25.578 1 95.5 10 LYS B O 1
ATOM 1664 N N . VAL B 1 11 ? -6.707 -12.32 -23.516 1 96.69 11 VAL B N 1
ATOM 1665 C CA . VAL B 1 11 ? -5.75 -13.398 -23.266 1 96.69 11 VAL B CA 1
ATOM 1666 C C . VAL B 1 11 ? -6.004 -14.555 -24.234 1 96.69 11 VAL B C 1
ATOM 1668 O O . VAL B 1 11 ? -5.066 -15.211 -24.688 1 96.69 11 VAL B O 1
ATOM 1671 N N . LYS B 1 12 ? -7.199 -14.859 -24.531 1 96.31 12 LYS B N 1
ATOM 1672 C CA . LYS B 1 12 ? -7.555 -15.914 -25.484 1 96.31 12 LYS B CA 1
ATOM 1673 C C . LYS B 1 12 ? -7.105 -15.555 -26.891 1 96.31 12 LYS B C 1
ATOM 1675 O O . LYS B 1 12 ? -6.48 -16.359 -27.578 1 96.31 12 LYS B O 1
ATOM 1680 N N . GLU B 1 13 ? -7.355 -14.391 -27.297 1 95.81 13 GLU B N 1
ATOM 1681 C CA . GLU B 1 13 ? -7.121 -13.961 -28.672 1 95.81 13 GLU B CA 1
ATOM 1682 C C . GLU B 1 13 ? -5.637 -13.695 -28.922 1 95.81 13 GLU B C 1
ATOM 1684 O O . GLU B 1 13 ? -5.098 -14.07 -29.969 1 95.81 13 GLU B O 1
ATOM 1689 N N . ASN B 1 14 ? -5.039 -13.047 -27.984 1 94.56 14 ASN B N 1
ATOM 1690 C CA . ASN B 1 14 ? -3.682 -12.562 -28.219 1 94.56 14 ASN B CA 1
ATOM 1691 C C . ASN B 1 14 ? -2.639 -13.578 -27.766 1 94.56 14 ASN B C 1
ATOM 1693 O O . ASN B 1 14 ? -1.528 -13.617 -28.297 1 94.56 14 ASN B O 1
ATOM 1697 N N . LEU B 1 15 ? -2.982 -14.375 -26.75 1 95.88 15 LEU B N 1
ATOM 1698 C CA . LEU B 1 15 ? -1.983 -15.289 -26.203 1 95.88 15 LEU B CA 1
ATOM 1699 C C . LEU B 1 15 ? -2.334 -16.734 -26.516 1 95.88 15 LEU B C 1
ATOM 1701 O O . LEU B 1 15 ? -1.517 -17.641 -26.312 1 95.88 15 LEU B O 1
ATOM 1705 N N . GLY B 1 16 ? -3.535 -16.906 -27.016 1 96.81 16 GLY B N 1
ATOM 1706 C CA . GLY B 1 16 ? -3.953 -18.25 -27.391 1 96.81 16 GLY B CA 1
ATOM 1707 C C . GLY B 1 16 ? -4.223 -19.156 -26.203 1 96.81 16 GLY B C 1
ATOM 1708 O O . GLY B 1 16 ? -4.035 -20.359 -26.266 1 96.81 16 GLY B O 1
ATOM 1709 N N . ILE B 1 17 ? -4.613 -18.594 -25.094 1 97.56 17 ILE B N 1
ATOM 1710 C CA . ILE B 1 17 ? -4.836 -19.344 -23.859 1 97.56 17 ILE B CA 1
ATOM 1711 C C . ILE B 1 17 ? -6.316 -19.703 -23.734 1 97.56 17 ILE B C 1
ATOM 1713 O O . ILE B 1 17 ? -7.188 -18.844 -23.891 1 97.56 17 ILE B O 1
ATOM 1717 N N . SER B 1 18 ? -6.582 -20.922 -23.516 1 98.19 18 SER B N 1
ATOM 1718 C CA . SER B 1 18 ? -7.945 -21.344 -23.219 1 98.19 18 SER B CA 1
ATOM 1719 C C . SER B 1 18 ? -8.273 -21.156 -21.75 1 98.19 18 SER B C 1
ATOM 1721 O O . SER B 1 18 ? -7.383 -21.234 -20.891 1 98.19 18 SER B O 1
ATOM 1723 N N . VAL B 1 19 ? -9.547 -20.938 -21.469 1 97.94 19 VAL B N 1
ATOM 1724 C CA . VAL B 1 19 ? -9.953 -20.672 -20.094 1 97.94 19 VAL B CA 1
ATOM 1725 C C . VAL B 1 19 ? -11 -21.703 -19.672 1 97.94 19 VAL B C 1
ATOM 1727 O O . VAL B 1 19 ? -11.969 -21.938 -20.391 1 97.94 19 VAL B O 1
ATOM 1730 N N . VAL B 1 20 ? -10.797 -22.328 -18.531 1 98.19 20 VAL B N 1
ATOM 1731 C CA . VAL B 1 20 ? -11.727 -23.266 -17.922 1 98.19 20 VAL B CA 1
ATOM 1732 C C . VAL B 1 20 ? -12.172 -22.75 -16.562 1 98.19 20 VAL B C 1
ATOM 1734 O O . VAL B 1 20 ? -11.336 -22.406 -15.711 1 98.19 20 VAL B O 1
ATOM 1737 N N . GLU B 1 21 ? -13.461 -22.656 -16.266 1 96.25 21 GLU B N 1
ATOM 1738 C CA . GLU B 1 21 ? -13.945 -21.984 -15.07 1 96.25 21 GLU B CA 1
ATOM 1739 C C . GLU B 1 21 ? -14.922 -22.859 -14.305 1 96.25 21 GLU B C 1
ATOM 1741 O O . GLU B 1 21 ? -15.672 -22.375 -13.453 1 96.25 21 GLU B O 1
ATOM 1746 N N . ASP B 1 22 ? -15.031 -24.109 -14.469 1 96.44 22 ASP B N 1
ATOM 1747 C CA . ASP B 1 22 ? -16.078 -24.953 -13.906 1 96.44 22 ASP B CA 1
ATOM 1748 C C . ASP B 1 22 ? -15.492 -26.016 -12.977 1 96.44 22 ASP B C 1
ATOM 1750 O O . ASP B 1 22 ? -16.125 -27.047 -12.734 1 96.44 22 ASP B O 1
ATOM 1754 N N . GLN B 1 23 ? -14.242 -25.828 -12.547 1 96.19 23 GLN B N 1
ATOM 1755 C CA . GLN B 1 23 ? -13.586 -26.812 -11.688 1 96.19 23 GLN B CA 1
ATOM 1756 C C . GLN B 1 23 ? -13.266 -26.203 -10.32 1 96.19 23 GLN B C 1
ATOM 1758 O O . GLN B 1 23 ? -12.883 -25.047 -10.219 1 96.19 23 GLN B O 1
ATOM 1763 N N . GLU B 1 24 ? -13.469 -27.047 -9.266 1 96.62 24 GLU B N 1
ATOM 1764 C CA . GLU B 1 24 ? -12.945 -26.719 -7.945 1 96.62 24 GLU B CA 1
ATOM 1765 C C . GLU B 1 24 ? -11.484 -27.141 -7.812 1 96.62 24 GLU B C 1
ATOM 1767 O O . GLU B 1 24 ? -11.18 -28.328 -7.738 1 96.62 24 GLU B O 1
ATOM 1772 N N . LEU B 1 25 ? -10.68 -26.141 -7.695 1 97.06 25 LEU B N 1
ATOM 1773 C CA . LEU B 1 25 ? -9.25 -26.438 -7.789 1 97.06 25 LEU B CA 1
ATOM 1774 C C . LEU B 1 25 ? -8.641 -26.625 -6.402 1 97.06 25 LEU B C 1
ATOM 1776 O O . LEU B 1 25 ? -7.773 -27.484 -6.211 1 97.06 25 LEU B O 1
ATOM 1780 N N . TYR B 1 26 ? -9.148 -25.766 -5.402 1 97.06 26 TYR B N 1
ATOM 1781 C CA . TYR B 1 26 ? -8.352 -25.703 -4.18 1 97.06 26 TYR B CA 1
ATOM 1782 C C . TYR B 1 26 ? -9.219 -25.969 -2.955 1 97.06 26 TYR B C 1
ATOM 1784 O O . TYR B 1 26 ? -8.789 -25.734 -1.822 1 97.06 26 TYR B O 1
ATOM 1792 N N . SER B 1 27 ? -10.398 -26.484 -3.117 1 95.12 27 SER B N 1
ATOM 1793 C CA . SER B 1 27 ? -11.312 -26.766 -2.016 1 95.12 27 SER B CA 1
ATOM 1794 C C . SER B 1 27 ? -10.734 -27.812 -1.071 1 95.12 27 SER B C 1
ATOM 1796 O O . SER B 1 27 ? -11.008 -27.797 0.131 1 95.12 27 SER B O 1
ATOM 1798 N N . SER B 1 28 ? -9.891 -28.625 -1.604 1 95.62 28 SER B N 1
ATOM 1799 C CA . SER B 1 28 ? -9.352 -29.734 -0.819 1 95.62 28 SER B CA 1
ATOM 1800 C C . SER B 1 28 ? -8.117 -29.297 -0.038 1 95.62 28 SER B C 1
ATOM 1802 O O . SER B 1 28 ? -7.637 -30.047 0.827 1 95.62 28 SER B O 1
ATOM 1804 N N . VAL B 1 29 ? -7.582 -28.141 -0.323 1 97.19 29 VAL B N 1
ATOM 1805 C CA . VAL B 1 29 ? -6.414 -27.656 0.406 1 97.19 29 VAL B CA 1
ATOM 1806 C C . VAL B 1 29 ? -6.812 -27.297 1.836 1 97.19 29 VAL B C 1
ATOM 1808 O O . VAL B 1 29 ? -7.793 -26.578 2.053 1 97.19 29 VAL B O 1
ATOM 1811 N N . ASP B 1 30 ? -6.078 -27.766 2.77 1 96.19 30 ASP B N 1
ATOM 1812 C CA . ASP B 1 30 ? -6.383 -27.531 4.176 1 96.19 30 ASP B CA 1
ATOM 1813 C C . ASP B 1 30 ? -6.059 -26.094 4.566 1 96.19 30 ASP B C 1
ATOM 1815 O O . ASP B 1 30 ? -5.066 -25.516 4.105 1 96.19 30 ASP B O 1
ATOM 1819 N N . ALA B 1 31 ? -6.902 -25.562 5.406 1 97.44 31 ALA B N 1
ATOM 1820 C CA . ALA B 1 31 ? -6.57 -24.297 6.047 1 97.44 31 ALA B CA 1
ATOM 1821 C C . ALA B 1 31 ? -5.355 -24.438 6.957 1 97.44 31 ALA B C 1
ATOM 1823 O O . ALA B 1 31 ? -5.109 -25.516 7.504 1 97.44 31 ALA B O 1
ATOM 1824 N N . VAL B 1 32 ? -4.613 -23.406 7.07 1 98 32 VAL B N 1
ATOM 1825 C CA . VAL B 1 32 ? -3.48 -23.422 7.992 1 98 32 VAL B CA 1
ATOM 1826 C C . VAL B 1 32 ? -3.775 -22.516 9.188 1 98 32 VAL B C 1
ATOM 1828 O O . VAL B 1 32 ? -4.664 -21.656 9.125 1 98 32 VAL B O 1
ATOM 1831 N N . GLY B 1 33 ? -3.055 -22.75 10.273 1 97.38 33 GLY B N 1
ATOM 1832 C CA . GLY B 1 33 ? -3.102 -21.812 11.383 1 97.38 33 GLY B CA 1
ATOM 1833 C C . GLY B 1 33 ? -2.332 -20.531 11.117 1 97.38 33 GLY B C 1
ATOM 1834 O O . GLY B 1 33 ? -1.132 -20.578 10.836 1 97.38 33 GLY B O 1
ATOM 1835 N N . ILE B 1 34 ? -2.992 -19.422 11.211 1 97.62 34 ILE B N 1
ATOM 1836 C CA . ILE B 1 34 ? -2.305 -18.141 11.031 1 97.62 34 ILE B CA 1
ATOM 1837 C C . ILE B 1 34 ? -1.731 -17.672 12.367 1 97.62 34 ILE B C 1
ATOM 1839 O O . ILE B 1 34 ? -2.16 -18.141 13.43 1 97.62 34 ILE B O 1
ATOM 1843 N N . SER B 1 35 ? -0.76 -16.828 12.359 1 97.94 35 SER B N 1
ATOM 1844 C CA . SER B 1 35 ? -0.135 -16.297 13.57 1 97.94 35 SER B CA 1
ATOM 1845 C C . SER B 1 35 ? -1.091 -15.391 14.328 1 97.94 35 SER B C 1
ATOM 1847 O O . SER B 1 35 ? -2.025 -14.828 13.742 1 97.94 35 SER B O 1
ATOM 1849 N N . GLU B 1 36 ? -0.861 -15.281 15.625 1 97.56 36 GLU B N 1
ATOM 1850 C CA . GLU B 1 36 ? -1.599 -14.297 16.406 1 97.56 36 GLU B CA 1
ATOM 1851 C C . GLU B 1 36 ? -1.365 -12.883 15.891 1 97.56 36 GLU B C 1
ATOM 1853 O O . GLU B 1 36 ? -2.262 -12.039 15.945 1 97.56 36 GLU B O 1
ATOM 1858 N N . TYR B 1 37 ? -0.179 -12.727 15.438 1 97.88 37 TYR B N 1
ATOM 1859 C CA . TYR B 1 37 ? 0.18 -11.43 14.867 1 97.88 37 TYR B CA 1
ATOM 1860 C C . TYR B 1 37 ? -0.739 -11.07 13.711 1 97.88 37 TYR B C 1
ATOM 1862 O O . TYR B 1 37 ? -1.302 -9.977 13.672 1 97.88 37 TYR B O 1
ATOM 1870 N N . LEU B 1 38 ? -0.923 -11.992 12.742 1 98.38 38 LEU B N 1
ATOM 1871 C CA . LEU B 1 38 ? -1.803 -11.719 11.609 1 98.38 38 LEU B CA 1
ATOM 1872 C C . LEU B 1 38 ? -3.248 -11.562 12.07 1 98.38 38 LEU B C 1
ATOM 1874 O O . LEU B 1 38 ? -3.977 -10.711 11.555 1 98.38 38 LEU B O 1
ATOM 1878 N N . ALA B 1 39 ? -3.641 -12.406 12.961 1 98.25 39 ALA B N 1
ATOM 1879 C CA . ALA B 1 39 ? -5.012 -12.328 13.469 1 98.25 39 ALA B CA 1
ATOM 1880 C C . ALA B 1 39 ? -5.305 -10.945 14.039 1 98.25 39 ALA B C 1
ATOM 1882 O O . ALA B 1 39 ? -6.352 -10.359 13.758 1 98.25 39 ALA B O 1
ATOM 1883 N N . GLU B 1 40 ? -4.387 -10.43 14.875 1 98.12 40 GLU B N 1
ATOM 1884 C CA . GLU B 1 40 ? -4.527 -9.094 15.445 1 98.12 40 GLU B CA 1
ATOM 1885 C C . GLU B 1 40 ? -4.535 -8.031 14.344 1 98.12 40 GLU B C 1
ATOM 1887 O O . GLU B 1 40 ? -5.32 -7.082 14.398 1 98.12 40 GLU B O 1
ATOM 1892 N N . THR B 1 41 ? -3.67 -8.211 13.406 1 98.62 41 THR B N 1
ATOM 1893 C CA . THR B 1 41 ? -3.5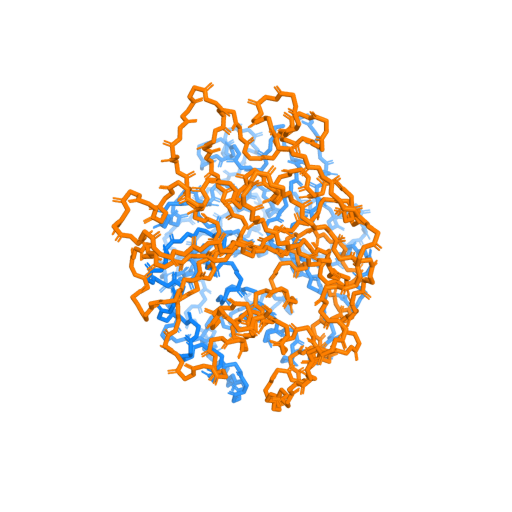62 -7.281 12.289 1 98.62 41 THR B CA 1
ATOM 1894 C C . THR B 1 41 ? -4.883 -7.195 11.523 1 98.62 41 THR B C 1
ATOM 1896 O O . THR B 1 41 ? -5.395 -6.102 11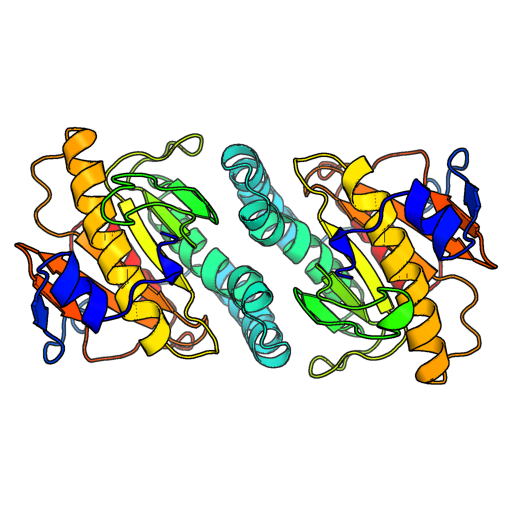.273 1 98.62 41 THR B O 1
ATOM 1899 N N . LEU B 1 42 ? -5.441 -8.336 11.172 1 98.69 42 LEU B N 1
ATOM 1900 C CA . LEU B 1 42 ? -6.656 -8.375 10.359 1 98.69 42 LEU B CA 1
ATOM 1901 C C . LEU B 1 42 ? -7.848 -7.832 11.141 1 98.69 42 LEU B C 1
ATOM 1903 O O . LEU B 1 42 ? -8.711 -7.16 10.578 1 98.69 42 LEU B O 1
ATOM 1907 N N . ARG B 1 43 ? -7.906 -8.133 12.406 1 98.25 43 ARG B N 1
ATOM 1908 C CA . ARG B 1 43 ? -8.992 -7.641 13.25 1 98.25 43 ARG B CA 1
ATOM 1909 C C . ARG B 1 43 ? -9.055 -6.117 13.234 1 98.25 43 ARG B C 1
ATOM 1911 O O . ARG B 1 43 ? -10.141 -5.535 13.195 1 98.25 43 ARG B O 1
ATOM 1918 N N . TYR B 1 44 ? -7.918 -5.504 13.266 1 98.31 44 TYR B N 1
ATOM 1919 C CA . TYR B 1 44 ? -7.848 -4.051 13.305 1 98.31 44 TYR B CA 1
ATOM 1920 C C . TYR B 1 44 ? -7.953 -3.459 11.898 1 98.31 44 TYR B C 1
ATOM 1922 O O . TYR B 1 44 ? -8.664 -2.475 11.688 1 98.31 44 TYR B O 1
ATOM 1930 N N . ASN B 1 45 ? -7.305 -4.062 10.93 1 98.62 45 ASN B N 1
ATOM 1931 C CA . ASN B 1 45 ? -7.078 -3.469 9.609 1 98.62 45 ASN B CA 1
ATOM 1932 C C . ASN B 1 45 ? -8.289 -3.646 8.703 1 98.62 45 ASN B C 1
ATOM 1934 O O . ASN B 1 45 ? -8.609 -2.764 7.902 1 98.62 45 ASN B O 1
ATOM 1938 N N . VAL B 1 46 ? -8.945 -4.801 8.758 1 98.31 46 VAL B N 1
ATOM 1939 C CA . VAL B 1 46 ? -9.938 -5.16 7.758 1 98.31 46 VAL B CA 1
ATOM 1940 C C . VAL B 1 46 ? -11.102 -4.168 7.805 1 98.31 46 VAL B C 1
ATOM 1942 O O . VAL B 1 46 ? -11.484 -3.609 6.773 1 98.31 46 VAL B O 1
ATOM 1945 N N . PRO B 1 47 ? -11.688 -3.865 9 1 97.25 47 PRO B N 1
ATOM 1946 C CA . PRO B 1 47 ? -12.773 -2.883 9.016 1 97.25 47 PRO B CA 1
ATOM 1947 C C . PRO B 1 47 ? -12.352 -1.525 8.461 1 97.25 47 PRO B C 1
ATOM 1949 O O . PRO B 1 47 ? -13.133 -0.868 7.77 1 97.25 47 PRO B O 1
ATOM 1952 N N . LEU B 1 48 ? -11.133 -1.094 8.75 1 97.5 48 LEU B N 1
ATOM 1953 C CA . LEU B 1 48 ? -10.633 0.187 8.266 1 97.5 48 LEU B CA 1
ATOM 1954 C C . LEU B 1 48 ? -10.516 0.181 6.742 1 97.5 48 LEU B C 1
ATOM 1956 O O . LEU B 1 48 ? -10.93 1.135 6.082 1 97.5 48 LEU B O 1
ATOM 1960 N N . ALA B 1 49 ? -9.906 -0.878 6.219 1 97.25 49 ALA B N 1
ATOM 1961 C CA . ALA B 1 49 ? -9.703 -1.011 4.781 1 97.25 49 ALA B CA 1
ATOM 1962 C C . ALA B 1 49 ? -11.031 -0.988 4.031 1 97.25 49 ALA B C 1
ATOM 1964 O O . ALA B 1 49 ? -11.148 -0.356 2.979 1 97.25 49 ALA B O 1
ATOM 1965 N N . LEU B 1 50 ? -11.984 -1.686 4.586 1 94.75 50 LEU B N 1
ATOM 1966 C CA . LEU B 1 50 ? -13.289 -1.784 3.93 1 94.75 50 LEU B CA 1
ATOM 1967 C C . LEU B 1 50 ? -14.039 -0.46 4.012 1 94.75 50 LEU B C 1
ATOM 1969 O O . LEU B 1 50 ? -14.766 -0.094 3.084 1 94.75 50 LEU B O 1
ATOM 1973 N N . ALA B 1 51 ? -13.93 0.229 5.098 1 95.31 51 ALA B N 1
ATOM 1974 C CA . ALA B 1 51 ? -14.594 1.521 5.27 1 95.31 51 ALA B CA 1
ATOM 1975 C C . ALA B 1 51 ? -14.039 2.553 4.289 1 95.31 51 ALA B C 1
ATOM 1977 O O . ALA B 1 51 ? -14.805 3.293 3.664 1 95.31 51 ALA B O 1
ATOM 1978 N N . VAL B 1 52 ? -12.734 2.664 4.195 1 94.56 52 VAL B N 1
ATOM 1979 C CA . VAL B 1 52 ? -12.102 3.631 3.299 1 94.56 52 VAL B CA 1
ATOM 1980 C C . VAL B 1 52 ? -12.359 3.23 1.847 1 94.56 52 VAL B C 1
ATOM 1982 O O . VAL B 1 52 ? -12.648 4.082 1.004 1 94.56 52 VAL B O 1
ATOM 1985 N N . GLY B 1 53 ? -12.125 1.995 1.517 1 93.69 53 GLY B N 1
ATOM 1986 C CA . GLY B 1 53 ? -12.648 1.394 0.301 1 93.69 53 GLY B CA 1
ATOM 1987 C C . GLY B 1 53 ? -11.766 1.626 -0.909 1 93.69 53 GLY B C 1
ATOM 1988 O O . GLY B 1 53 ? -12.141 1.281 -2.033 1 93.69 53 GLY B O 1
ATOM 1989 N N . THR B 1 54 ? -10.578 2.207 -0.719 1 95.44 54 THR B N 1
ATOM 1990 C CA . THR B 1 54 ? -9.711 2.412 -1.874 1 95.44 54 THR B CA 1
ATOM 1991 C C . THR B 1 54 ? -8.867 1.173 -2.145 1 95.44 54 THR B C 1
ATOM 1993 O O . THR B 1 54 ? -8.641 0.36 -1.245 1 95.44 54 THR B O 1
ATOM 1996 N N . GLU B 1 55 ? -8.383 1 -3.42 1 94.94 55 GLU B N 1
ATOM 1997 C CA . GLU B 1 55 ? -7.457 -0.071 -3.773 1 94.94 55 GLU B CA 1
ATOM 1998 C C . GLU B 1 55 ? -6.16 0.035 -2.975 1 94.94 55 GLU B C 1
ATOM 2000 O O . GLU B 1 55 ? -5.613 -0.977 -2.529 1 94.94 55 GLU B O 1
ATOM 2005 N N . LYS B 1 56 ? -5.742 1.261 -2.766 1 96.88 56 LYS B N 1
ATOM 2006 C CA . LYS B 1 56 ? -4.484 1.494 -2.062 1 96.88 56 LYS B CA 1
ATOM 2007 C C . LYS B 1 56 ? -4.551 0.982 -0.627 1 96.88 56 LYS B C 1
ATOM 2009 O O . LYS B 1 56 ? -3.66 0.26 -0.176 1 96.88 56 LYS B O 1
ATOM 2014 N N . VAL B 1 57 ? -5.617 1.314 0.1 1 97.56 57 VAL B N 1
ATOM 2015 C CA . VAL B 1 57 ? -5.734 0.947 1.507 1 97.56 57 VAL B CA 1
ATOM 2016 C C . VAL B 1 57 ? -5.941 -0.561 1.632 1 97.56 57 VAL B C 1
ATOM 2018 O O . VAL B 1 57 ? -5.465 -1.183 2.584 1 97.56 57 VAL B O 1
ATOM 2021 N N . ARG B 1 58 ? -6.652 -1.216 0.746 1 97.75 58 ARG B N 1
ATOM 2022 C CA . ARG B 1 58 ? -6.82 -2.666 0.766 1 97.75 58 ARG B CA 1
ATOM 2023 C C . ARG B 1 58 ? -5.488 -3.375 0.564 1 97.75 58 ARG B C 1
ATOM 2025 O O . ARG B 1 58 ? -5.211 -4.387 1.215 1 97.75 58 ARG B O 1
ATOM 2032 N N . SER B 1 59 ? -4.715 -2.857 -0.353 1 98 59 SER B N 1
ATOM 2033 C CA . SER B 1 59 ? -3.361 -3.359 -0.57 1 98 59 SER B CA 1
ATOM 2034 C C . SER B 1 59 ? -2.523 -3.254 0.699 1 98 59 SER B C 1
ATOM 2036 O O . SER B 1 59 ? -1.883 -4.223 1.11 1 98 59 SER B O 1
ATOM 2038 N N . GLU B 1 60 ? -2.561 -2.125 1.376 1 98.69 60 GLU B N 1
ATOM 2039 C CA . GLU B 1 60 ? -1.72 -1.799 2.523 1 98.69 60 GLU B CA 1
ATOM 2040 C C . GLU B 1 60 ? -2.145 -2.584 3.762 1 98.69 60 GLU B C 1
ATOM 2042 O O . GLU B 1 60 ? -1.3 -3.078 4.512 1 98.69 60 GLU B O 1
ATOM 2047 N N . LEU B 1 61 ? -3.41 -2.715 3.918 1 98.69 61 LEU B N 1
ATOM 2048 C CA . LEU B 1 61 ? -3.883 -3.152 5.227 1 98.69 61 LEU B CA 1
ATOM 2049 C C . LEU B 1 61 ? -4.262 -4.629 5.203 1 98.69 61 LEU B C 1
ATOM 2051 O O . LEU B 1 61 ? -4.332 -5.273 6.25 1 98.69 61 LEU B O 1
ATOM 2055 N N . ILE B 1 62 ? -4.547 -5.176 4.016 1 98.69 62 ILE B N 1
ATOM 2056 C CA . ILE B 1 62 ? -5.02 -6.555 3.984 1 98.69 62 ILE B CA 1
ATOM 2057 C C . ILE B 1 62 ? -4.055 -7.41 3.166 1 98.69 62 ILE B C 1
ATOM 2059 O O . ILE B 1 62 ? -3.371 -8.281 3.713 1 98.69 62 ILE B O 1
ATOM 2063 N N . ILE B 1 63 ? -3.891 -7.141 1.906 1 98.75 63 ILE B N 1
ATOM 2064 C CA . ILE B 1 63 ? -3.256 -8.062 0.964 1 98.75 63 ILE B CA 1
ATOM 2065 C C . ILE B 1 63 ? -1.788 -8.25 1.337 1 98.75 63 ILE B C 1
ATOM 2067 O O . ILE B 1 63 ? -1.304 -9.383 1.42 1 98.75 63 ILE B O 1
ATOM 2071 N N . ALA B 1 64 ? -1.09 -7.121 1.537 1 98.81 64 ALA B N 1
ATOM 2072 C CA . ALA B 1 64 ? 0.323 -7.207 1.896 1 98.81 64 ALA B CA 1
ATOM 2073 C C . ALA B 1 64 ? 0.521 -8.062 3.143 1 98.81 64 ALA B C 1
ATOM 2075 O O . ALA B 1 64 ? 1.457 -8.859 3.213 1 98.81 64 ALA B O 1
ATOM 2076 N N . ASN B 1 65 ? -0.346 -7.91 4.137 1 98.81 65 ASN B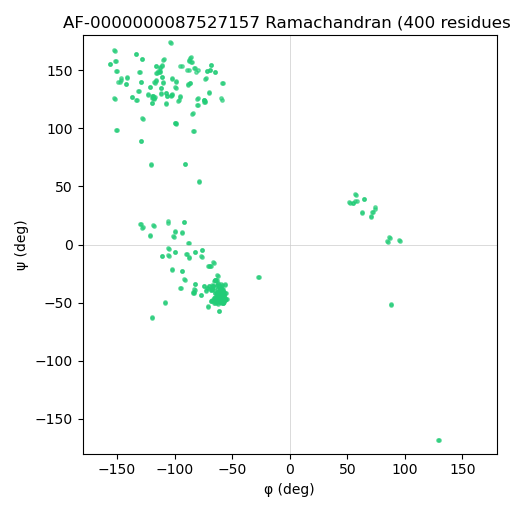 N 1
ATOM 2077 C CA . ASN B 1 65 ? -0.225 -8.648 5.391 1 98.81 65 ASN B CA 1
ATOM 2078 C C . ASN B 1 65 ? -0.495 -10.141 5.191 1 98.81 65 ASN B C 1
ATOM 2080 O O . ASN B 1 65 ? 0.155 -10.984 5.812 1 98.81 65 ASN B O 1
ATOM 2084 N N . MET B 1 66 ? -1.486 -10.484 4.332 1 98.81 66 MET B N 1
ATOM 2085 C CA . MET B 1 66 ? -1.753 -11.883 4.008 1 98.81 66 MET B CA 1
ATOM 2086 C C . MET B 1 66 ? -0.529 -12.539 3.373 1 98.81 66 MET B C 1
ATOM 2088 O O . MET B 1 66 ? -0.161 -13.656 3.732 1 98.81 66 MET B O 1
ATOM 2092 N N . LEU B 1 67 ? 0.095 -11.828 2.494 1 98.81 67 LEU B N 1
ATOM 2093 C CA . LEU B 1 67 ? 1.229 -12.383 1.759 1 98.81 67 LEU B CA 1
ATOM 2094 C C . LEU B 1 67 ? 2.465 -12.461 2.646 1 98.81 67 LEU B C 1
ATOM 2096 O O . LEU B 1 67 ? 3.275 -13.383 2.51 1 98.81 67 LEU B O 1
ATOM 2100 N N . LEU B 1 68 ? 2.672 -11.492 3.553 1 98.62 68 LEU B N 1
ATOM 2101 C CA . LEU B 1 68 ? 3.773 -11.578 4.504 1 98.62 68 LEU B CA 1
ATOM 2102 C C . LEU B 1 68 ? 3.607 -12.781 5.43 1 98.62 68 LEU B C 1
ATOM 2104 O O . LEU B 1 68 ? 4.594 -13.383 5.852 1 98.62 68 LEU B O 1
ATOM 2108 N N . GLU B 1 69 ? 2.328 -13.094 5.781 1 98.69 69 GLU B N 1
ATOM 2109 C CA . GLU B 1 69 ? 2.068 -14.281 6.59 1 98.69 69 GLU B CA 1
ATOM 2110 C C . GLU B 1 69 ? 2.547 -15.547 5.883 1 98.69 69 GLU B C 1
ATOM 2112 O O . GLU B 1 69 ? 3.066 -16.469 6.523 1 98.69 69 GLU B O 1
ATOM 2117 N N . VAL B 1 70 ? 2.309 -15.609 4.543 1 98.5 70 VAL B N 1
ATOM 2118 C CA . VAL B 1 70 ? 2.811 -16.734 3.758 1 98.5 70 VAL B CA 1
ATOM 2119 C C . VAL B 1 70 ? 4.324 -16.844 3.924 1 98.5 70 VAL B C 1
ATOM 2121 O O . VAL B 1 70 ? 4.852 -17.938 4.137 1 98.5 70 VAL B O 1
ATOM 2124 N N . ARG B 1 71 ? 5.02 -15.703 3.816 1 98.38 71 ARG B N 1
ATOM 2125 C CA . ARG B 1 71 ? 6.469 -15.672 3.977 1 98.38 71 ARG B CA 1
ATOM 2126 C C . ARG B 1 71 ? 6.879 -16.156 5.363 1 98.38 71 ARG B C 1
ATOM 2128 O O . ARG B 1 71 ? 7.82 -16.938 5.496 1 98.38 71 ARG B O 1
ATOM 2135 N N . ARG B 1 72 ? 6.168 -15.742 6.379 1 97.81 72 ARG B N 1
ATOM 2136 C CA . ARG B 1 72 ? 6.469 -16.156 7.75 1 97.81 72 ARG B CA 1
ATOM 2137 C C . ARG B 1 72 ? 6.266 -17.656 7.934 1 97.81 72 ARG B C 1
ATOM 2139 O O . ARG B 1 72 ? 7.105 -18.328 8.523 1 97.81 72 ARG B O 1
ATOM 2146 N N . ILE B 1 73 ? 5.168 -18.141 7.43 1 97.62 73 ILE B N 1
ATOM 2147 C CA . ILE B 1 73 ? 4.828 -19.547 7.574 1 97.62 73 ILE B CA 1
ATOM 2148 C C . ILE B 1 73 ? 5.883 -20.406 6.887 1 97.62 73 ILE B C 1
ATOM 2150 O O . ILE B 1 73 ? 6.227 -21.484 7.371 1 97.62 73 ILE B O 1
ATOM 2154 N N . LEU B 1 74 ? 6.438 -19.906 5.801 1 97.88 74 LEU B N 1
ATOM 2155 C CA . LEU B 1 74 ? 7.445 -20.641 5.047 1 97.88 74 LEU B CA 1
ATOM 2156 C C . LEU B 1 74 ? 8.852 -20.297 5.527 1 97.88 74 LEU B C 1
ATOM 2158 O O . LEU B 1 74 ? 9.82 -20.422 4.777 1 97.88 74 LEU B O 1
ATOM 2162 N N . ASN B 1 75 ? 8.992 -19.75 6.715 1 97.69 75 ASN B N 1
ATOM 2163 C CA . ASN B 1 75 ? 10.227 -19.484 7.43 1 97.69 75 ASN B CA 1
ATOM 2164 C C . ASN B 1 75 ? 11.156 -18.578 6.629 1 97.69 75 ASN B C 1
ATOM 2166 O O . ASN B 1 75 ? 12.359 -18.828 6.555 1 97.69 75 ASN B O 1
ATOM 2170 N N . ASP B 1 76 ? 10.539 -17.625 5.938 1 97.5 76 ASP B N 1
ATOM 2171 C CA . ASP B 1 76 ? 11.258 -16.578 5.207 1 97.5 76 ASP B CA 1
ATOM 2172 C C . ASP B 1 76 ? 12.117 -17.188 4.098 1 97.5 76 ASP B C 1
ATOM 2174 O O . ASP B 1 76 ? 13.164 -16.641 3.754 1 97.5 76 ASP B O 1
ATOM 2178 N N . GLN B 1 77 ? 11.648 -18.359 3.609 1 97.81 77 GLN B N 1
ATOM 2179 C CA . GLN B 1 77 ? 12.359 -19.016 2.512 1 97.81 77 GLN B CA 1
ATOM 2180 C C . GLN B 1 77 ? 11.766 -18.609 1.164 1 97.81 77 GLN B C 1
ATOM 2182 O O . GLN B 1 77 ? 12.047 -19.25 0.145 1 97.81 77 GLN B O 1
ATOM 2187 N N . VAL B 1 78 ? 10.898 -17.625 1.162 1 97.88 78 VAL B N 1
ATOM 2188 C CA . VAL B 1 78 ? 10.336 -17.016 -0.043 1 97.88 78 VAL B CA 1
ATOM 2189 C C . VAL B 1 78 ? 10.508 -15.5 0.006 1 97.88 78 VAL B C 1
ATOM 2191 O O . VAL B 1 78 ? 10.781 -14.938 1.068 1 97.88 78 VAL B O 1
ATOM 2194 N N . SER B 1 79 ? 10.438 -14.891 -1.108 1 98 79 SER B N 1
ATOM 2195 C CA . SER B 1 79 ? 10.562 -13.438 -1.158 1 98 79 SER B CA 1
ATOM 2196 C C . SER B 1 79 ? 9.242 -12.789 -1.572 1 98 79 SER B C 1
ATOM 2198 O O . SER B 1 79 ? 8.383 -13.438 -2.162 1 98 79 SER B O 1
ATOM 2200 N N . PHE B 1 80 ? 9.109 -11.648 -1.142 1 98 80 PHE B N 1
ATOM 2201 C CA . PHE B 1 80 ? 7.898 -10.859 -1.312 1 98 80 PHE B CA 1
ATOM 2202 C C . PHE B 1 80 ? 8.195 -9.578 -2.092 1 98 80 PHE B C 1
ATOM 2204 O O . PHE B 1 80 ? 9.078 -8.812 -1.716 1 98 80 PHE B O 1
ATOM 2211 N N . PHE B 1 81 ? 7.457 -9.367 -3.162 1 98.12 81 PHE B N 1
ATOM 2212 C CA . PHE B 1 81 ? 7.605 -8.172 -3.977 1 98.12 81 PHE B CA 1
ATOM 2213 C C . PHE B 1 81 ? 6.258 -7.5 -4.199 1 98.12 81 PHE B C 1
ATOM 2215 O O . PHE B 1 81 ? 5.246 -8.18 -4.402 1 98.12 81 PHE B O 1
ATOM 2222 N N . SER B 1 82 ? 6.219 -6.227 -4.148 1 97.94 82 SER B N 1
ATOM 2223 C CA . SER B 1 82 ? 5.043 -5.406 -4.402 1 97.94 82 SER B CA 1
ATOM 2224 C C . SER B 1 82 ? 5.367 -4.246 -5.336 1 97.94 82 SER B C 1
ATOM 2226 O O . SER B 1 82 ? 6.277 -3.459 -5.066 1 97.94 82 SER B O 1
ATOM 2228 N N . GLY B 1 83 ? 4.629 -4.156 -6.434 1 96.5 83 GLY B N 1
ATOM 2229 C CA . GLY B 1 83 ? 4.84 -3.088 -7.398 1 96.5 83 GLY B CA 1
ATOM 2230 C C . GLY B 1 83 ? 6.094 -3.275 -8.234 1 96.5 83 GLY B C 1
ATOM 2231 O O . GLY B 1 83 ? 6.738 -2.299 -8.625 1 96.5 83 GLY B O 1
ATOM 2232 N N . VAL B 1 84 ? 6.43 -4.477 -8.484 1 95.75 84 VAL B N 1
ATOM 2233 C CA . VAL B 1 84 ? 7.664 -4.738 -9.211 1 95.75 84 VAL B CA 1
ATOM 2234 C C . VAL B 1 84 ? 7.359 -4.898 -10.703 1 95.75 84 VAL B C 1
ATOM 2236 O O . VAL B 1 84 ? 6.262 -5.316 -11.078 1 95.75 84 VAL B O 1
ATOM 2239 N N . ARG B 1 85 ? 8.305 -4.609 -11.523 1 94.75 85 ARG B N 1
ATOM 2240 C CA . ARG B 1 85 ? 8.133 -4.75 -12.961 1 94.75 85 ARG B CA 1
ATOM 2241 C C . ARG B 1 85 ? 8.469 -6.168 -13.422 1 94.75 85 ARG B C 1
ATOM 2243 O O . ARG B 1 85 ? 9.422 -6.773 -12.922 1 94.75 85 ARG B O 1
ATOM 2250 N N . LEU B 1 86 ? 7.738 -6.699 -14.289 1 95.44 86 LEU B N 1
ATOM 2251 C CA . LEU B 1 86 ? 7.977 -7.961 -14.977 1 95.44 86 LEU B CA 1
ATOM 2252 C C . LEU B 1 86 ? 7.848 -7.785 -16.484 1 95.44 86 LEU B C 1
ATOM 2254 O O . LEU B 1 86 ? 6.762 -7.961 -17.047 1 95.44 86 LEU B O 1
ATOM 2258 N N . ASP B 1 87 ? 8.977 -7.438 -17.125 1 95.81 87 ASP B N 1
ATOM 2259 C CA . ASP B 1 87 ? 9.008 -7.207 -18.578 1 95.81 87 ASP B CA 1
ATOM 2260 C C . ASP B 1 87 ? 9.547 -8.43 -19.312 1 95.81 87 ASP B C 1
ATOM 2262 O O . ASP B 1 87 ? 10.766 -8.648 -19.359 1 95.81 87 ASP B O 1
ATOM 2266 N N . ILE B 1 88 ? 8.656 -9.109 -19.906 1 95.25 88 ILE B N 1
ATOM 2267 C CA . ILE B 1 88 ? 9.023 -10.391 -20.5 1 95.25 88 ILE B CA 1
ATOM 2268 C C . ILE B 1 88 ? 9.016 -10.266 -22.031 1 95.25 88 ILE B C 1
ATOM 2270 O O . ILE B 1 88 ? 9.945 -10.719 -22.703 1 95.25 88 ILE B O 1
ATOM 2274 N N . ASP B 1 89 ? 7.973 -9.75 -22.625 1 94.12 89 ASP B N 1
ATOM 2275 C CA . ASP B 1 89 ? 7.762 -9.648 -24.078 1 94.12 89 ASP B CA 1
ATOM 2276 C C . ASP B 1 89 ? 6.906 -8.43 -24.422 1 94.12 89 ASP B C 1
ATOM 2278 O O . ASP B 1 89 ? 5.68 -8.523 -24.469 1 94.12 89 ASP B O 1
ATOM 2282 N N . LYS B 1 90 ? 7.473 -7.391 -24.797 1 92.81 90 LYS B N 1
ATOM 2283 C CA . LYS B 1 90 ? 6.785 -6.129 -25.062 1 92.81 90 LYS B CA 1
ATOM 2284 C C . LYS B 1 90 ? 5.867 -6.246 -26.281 1 92.81 90 LYS B C 1
ATOM 2286 O O . LYS B 1 90 ? 4.809 -5.617 -26.328 1 92.81 90 LYS B O 1
ATOM 2291 N N . GLN B 1 91 ? 6.285 -7.012 -27.266 1 92.38 91 GLN B N 1
ATOM 2292 C CA . GLN B 1 91 ? 5.512 -7.172 -28.5 1 92.38 91 GLN B CA 1
ATOM 2293 C C . GLN B 1 91 ? 4.164 -7.832 -28.219 1 92.38 91 GLN B C 1
ATOM 2295 O O . GLN B 1 91 ? 3.178 -7.555 -28.906 1 92.38 91 GLN B O 1
ATOM 2300 N N . ARG B 1 92 ? 4.094 -8.625 -27.266 1 93.31 92 ARG B N 1
ATOM 2301 C CA . ARG B 1 92 ? 2.859 -9.312 -26.891 1 93.31 92 ARG B CA 1
ATOM 2302 C C . ARG B 1 92 ? 2.201 -8.641 -25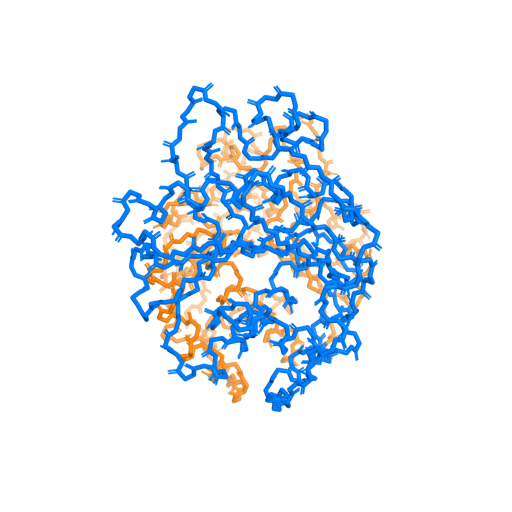.688 1 93.31 92 ARG B C 1
ATOM 2304 O O . ARG B 1 92 ? 1.31 -9.219 -25.062 1 93.31 92 ARG B O 1
ATOM 2311 N N . ASP B 1 93 ? 2.672 -7.531 -25.25 1 94.06 93 ASP B N 1
ATOM 2312 C CA . ASP B 1 93 ? 2.148 -6.699 -24.172 1 94.06 93 ASP B CA 1
ATOM 2313 C C . ASP B 1 93 ? 2.359 -7.363 -22.812 1 94.06 93 ASP B C 1
ATOM 2315 O O . ASP B 1 93 ? 1.59 -7.133 -21.875 1 94.06 93 ASP B O 1
ATOM 2319 N N . LEU B 1 94 ? 3.355 -8.25 -22.781 1 96.38 94 LEU B N 1
ATOM 2320 C CA . LEU B 1 94 ? 3.715 -8.898 -21.531 1 96.38 94 LEU B CA 1
ATOM 2321 C C . LEU B 1 94 ? 4.789 -8.102 -20.797 1 96.38 94 LEU B C 1
ATOM 2323 O O . LEU B 1 94 ? 5.91 -8.586 -20.625 1 96.38 94 LEU B O 1
ATOM 2327 N N . ASN B 1 95 ? 4.363 -6.926 -20.312 1 96.5 95 ASN B N 1
ATOM 2328 C CA . ASN B 1 95 ? 5.254 -6 -19.609 1 96.5 95 ASN B CA 1
ATOM 2329 C C . ASN B 1 95 ? 4.477 -5.066 -18.688 1 96.5 95 ASN B C 1
ATOM 2331 O O . ASN B 1 95 ? 3.281 -4.848 -18.875 1 96.5 95 ASN B O 1
ATOM 2335 N N . GLY B 1 96 ? 5.219 -4.594 -17.672 1 95.62 96 GLY B N 1
ATOM 2336 C CA . GLY B 1 96 ? 4.613 -3.65 -16.734 1 95.62 96 GLY B CA 1
ATOM 2337 C C . GLY B 1 96 ? 4.801 -4.043 -15.289 1 95.62 96 GLY B C 1
ATOM 2338 O O . GLY B 1 96 ? 5.629 -4.898 -14.969 1 95.62 96 GLY B O 1
ATOM 2339 N N . PHE B 1 97 ? 4.031 -3.307 -14.461 1 95.38 97 PHE B N 1
ATOM 2340 C CA . PHE B 1 97 ? 4.129 -3.527 -13.023 1 95.38 97 PHE B CA 1
ATOM 2341 C C . PHE B 1 97 ? 3.16 -4.617 -12.578 1 95.38 97 PHE B C 1
ATOM 2343 O O . PHE B 1 97 ? 2.029 -4.688 -13.062 1 95.38 97 PHE B O 1
ATOM 2350 N N . CYS B 1 98 ? 3.607 -5.465 -11.734 1 96.88 98 CYS B N 1
ATOM 2351 C CA . CYS B 1 98 ? 2.771 -6.445 -11.055 1 96.88 98 CYS B CA 1
ATOM 2352 C C . CYS B 1 98 ? 2.404 -5.965 -9.656 1 96.88 98 CYS B C 1
ATOM 2354 O O . CYS B 1 98 ? 3.234 -5.379 -8.953 1 96.88 98 CYS B O 1
ATOM 2356 N N . ASP B 1 99 ? 1.188 -6.203 -9.273 1 97.31 99 ASP B N 1
ATOM 2357 C CA . ASP B 1 99 ? 0.759 -5.801 -7.941 1 97.31 99 ASP B CA 1
ATOM 2358 C C . ASP B 1 99 ? 1.582 -6.508 -6.863 1 97.31 99 ASP B C 1
ATOM 2360 O O . ASP B 1 99 ? 2.166 -5.855 -5.996 1 97.31 99 ASP B O 1
ATOM 2364 N N . PHE B 1 100 ? 1.596 -7.801 -6.863 1 98.5 100 PHE B N 1
ATOM 2365 C CA . PHE B 1 100 ? 2.375 -8.602 -5.93 1 98.5 100 PHE B CA 1
ATOM 2366 C C . PHE B 1 100 ? 2.965 -9.828 -6.625 1 98.5 100 PHE B C 1
ATOM 2368 O O . PHE B 1 100 ? 2.32 -10.43 -7.484 1 98.5 100 PHE B O 1
ATOM 2375 N N . VAL B 1 101 ? 4.152 -10.164 -6.238 1 97.88 101 VAL B N 1
ATOM 2376 C CA . VAL B 1 101 ? 4.793 -11.398 -6.684 1 97.88 101 VAL B CA 1
ATOM 2377 C C . VAL B 1 101 ? 5.477 -12.078 -5.5 1 97.88 101 VAL B C 1
ATOM 2379 O O . VAL B 1 101 ? 6.176 -11.43 -4.719 1 97.88 101 VAL B O 1
ATOM 2382 N N . ILE B 1 102 ? 5.164 -13.305 -5.297 1 97.56 102 ILE B N 1
ATOM 2383 C CA . ILE B 1 102 ? 5.91 -14.141 -4.363 1 97.56 102 ILE B CA 1
ATOM 2384 C C . ILE B 1 102 ? 6.84 -15.078 -5.137 1 97.56 102 ILE B C 1
ATOM 2386 O O . ILE B 1 102 ? 6.418 -15.727 -6.094 1 97.56 102 ILE B O 1
ATOM 2390 N N . SER B 1 103 ? 8.047 -15.062 -4.758 1 95.88 103 SER B N 1
ATOM 2391 C CA . SER B 1 103 ? 9.039 -15.93 -5.387 1 95.88 103 SER B CA 1
ATOM 2392 C C . SER B 1 103 ? 9.5 -17.031 -4.43 1 95.88 103 SER B C 1
ATOM 2394 O O . SER B 1 103 ? 9.695 -16.766 -3.24 1 95.88 103 SER B O 1
ATOM 2396 N N . LYS B 1 104 ? 9.664 -18.234 -4.98 1 94.56 104 LYS B N 1
ATOM 2397 C CA . LYS B 1 104 ? 10.18 -19.328 -4.168 1 94.56 104 LYS B CA 1
ATOM 2398 C C . LYS B 1 104 ? 11.695 -19.234 -4.004 1 94.56 104 LYS B C 1
ATOM 2400 O O . LYS B 1 104 ? 12.422 -20.156 -4.355 1 94.56 104 LYS B O 1
ATOM 2405 N N . SER B 1 105 ? 12.234 -18.172 -3.57 1 94.69 105 SER B N 1
ATOM 2406 C CA . SER B 1 105 ? 13.609 -17.828 -3.232 1 94.69 105 SER B CA 1
ATOM 2407 C C . SER B 1 105 ? 13.664 -16.828 -2.094 1 94.69 105 SER B C 1
ATOM 2409 O O . SER B 1 105 ? 12.844 -15.898 -2.035 1 94.69 105 SER B O 1
ATOM 2411 N N . PRO B 1 106 ? 14.578 -16.984 -1.19 1 95.19 106 PRO B N 1
ATOM 2412 C CA . PRO B 1 106 ? 14.672 -16.047 -0.081 1 95.19 106 PRO B CA 1
ATOM 2413 C C . PRO B 1 106 ? 15.312 -14.719 -0.492 1 95.19 106 PRO B C 1
ATOM 2415 O O . PRO B 1 106 ? 15.289 -13.75 0.273 1 95.19 106 PRO B O 1
ATOM 2418 N N . GLU B 1 107 ? 15.789 -14.57 -1.713 1 94.5 107 GLU B N 1
ATOM 2419 C CA . GLU B 1 107 ? 16.469 -13.367 -2.178 1 94.5 107 GLU B CA 1
ATOM 2420 C C . GLU B 1 107 ? 15.477 -12.234 -2.418 1 94.5 107 GLU B C 1
ATOM 2422 O O . GLU B 1 107 ? 14.594 -12.344 -3.273 1 94.5 107 GLU B O 1
ATOM 2427 N N . GLN B 1 108 ? 15.68 -11.094 -1.792 1 94.94 108 GLN B N 1
ATOM 2428 C CA . GLN B 1 108 ? 14.695 -10.016 -1.796 1 94.94 108 GLN B CA 1
ATOM 2429 C C . GLN B 1 108 ? 15.133 -8.875 -2.713 1 94.94 108 GLN B C 1
ATOM 2431 O O . GLN B 1 108 ? 14.375 -7.93 -2.936 1 94.94 108 GLN B O 1
ATOM 2436 N N . TYR B 1 109 ? 16.312 -8.906 -3.338 1 94.12 109 TYR B N 1
ATOM 2437 C CA . TYR B 1 109 ? 16.844 -7.77 -4.074 1 94.12 109 TYR B CA 1
ATOM 2438 C C . TYR B 1 109 ? 16.469 -7.852 -5.551 1 94.12 109 TYR B C 1
ATOM 2440 O O . TYR B 1 109 ? 16.547 -6.855 -6.273 1 94.12 109 TYR B O 1
ATOM 2448 N N . TYR B 1 110 ? 16.188 -9.055 -5.988 1 93.38 110 TYR B N 1
ATOM 2449 C CA . TYR B 1 110 ? 15.703 -9.219 -7.359 1 93.38 110 TYR B CA 1
ATOM 2450 C C . TYR B 1 110 ? 14.797 -10.438 -7.48 1 93.38 110 TYR B C 1
ATOM 2452 O O . TYR B 1 110 ? 14.828 -11.328 -6.629 1 93.38 110 TYR B O 1
ATOM 2460 N N . LEU B 1 111 ? 14.039 -10.445 -8.398 1 93.25 111 LEU B N 1
ATOM 2461 C CA . LEU B 1 111 ? 13.047 -11.492 -8.602 1 93.25 111 LEU B CA 1
ATOM 2462 C C . LEU B 1 111 ? 13.703 -12.781 -9.102 1 93.25 111 LEU B C 1
ATOM 2464 O O . LEU B 1 111 ? 14.414 -12.766 -10.109 1 93.25 111 LEU B O 1
ATOM 2468 N N . ASN B 1 112 ? 13.484 -13.836 -8.391 1 93.44 112 ASN B N 1
ATOM 2469 C CA . ASN B 1 112 ? 13.953 -15.156 -8.805 1 93.44 112 ASN B CA 1
ATOM 2470 C C . ASN B 1 112 ? 12.797 -16.078 -9.156 1 93.44 112 ASN B C 1
ATOM 2472 O O . ASN B 1 112 ? 11.711 -15.977 -8.57 1 93.44 112 ASN B O 1
ATOM 2476 N N . ALA B 1 113 ? 12.992 -16.969 -10.078 1 92.56 113 ALA B N 1
ATOM 2477 C CA . ALA B 1 113 ? 12.008 -18 -10.422 1 92.56 113 ALA B CA 1
ATOM 2478 C C . ALA B 1 113 ? 12.047 -19.156 -9.43 1 92.56 113 ALA B C 1
ATOM 2480 O O . ALA B 1 113 ? 13.094 -19.422 -8.828 1 92.56 113 ALA B O 1
ATOM 2481 N N . PRO B 1 114 ? 10.945 -19.781 -9.234 1 93.5 114 PRO B N 1
ATOM 2482 C CA . PRO B 1 114 ? 9.609 -19.562 -9.805 1 93.5 114 PRO B CA 1
ATOM 2483 C C . PRO B 1 114 ? 8.805 -18.516 -9.031 1 93.5 114 PRO B C 1
ATOM 2485 O O . PRO B 1 114 ? 9.133 -18.203 -7.887 1 93.5 114 PRO B O 1
ATOM 2488 N N . VAL B 1 115 ? 7.781 -17.984 -9.688 1 93.69 115 VAL B N 1
ATOM 2489 C CA . VAL B 1 115 ? 7.039 -16.891 -9.055 1 93.69 115 VAL B CA 1
ATOM 2490 C C . VAL B 1 115 ? 5.543 -17.188 -9.117 1 93.69 115 VAL B C 1
ATOM 2492 O O . VAL B 1 115 ? 5.078 -17.906 -10.008 1 93.69 115 VAL B O 1
ATOM 2495 N N . VAL B 1 116 ? 4.816 -16.734 -8.125 1 93 116 VAL B N 1
ATOM 2496 C CA . VAL B 1 116 ? 3.359 -16.672 -8.094 1 93 116 VAL B CA 1
ATOM 2497 C C . VAL B 1 116 ? 2.904 -15.211 -8.125 1 93 116 VAL B C 1
ATOM 2499 O O . VAL B 1 116 ? 3.354 -14.398 -7.312 1 93 116 VAL B O 1
ATOM 2502 N N . ALA B 1 117 ? 1.991 -14.906 -9.008 1 95 117 ALA B N 1
ATOM 2503 C CA . ALA B 1 117 ? 1.494 -13.539 -9.141 1 95 117 ALA B CA 1
ATOM 2504 C C . ALA B 1 117 ? 0.156 -13.375 -8.43 1 95 117 ALA B C 1
ATOM 2506 O O . ALA B 1 117 ? -0.704 -14.258 -8.492 1 95 117 ALA B O 1
ATOM 2507 N N . VAL B 1 118 ? 0.029 -12.312 -7.707 1 97.19 118 VAL B N 1
ATOM 2508 C CA . VAL B 1 118 ? -1.225 -11.93 -7.066 1 97.19 118 VAL B CA 1
ATOM 2509 C C . VAL B 1 118 ? -1.671 -10.562 -7.582 1 97.19 118 VAL B C 1
ATOM 2511 O O . VAL B 1 118 ? -0.938 -9.578 -7.461 1 97.19 118 VAL B O 1
ATOM 2514 N N . VAL B 1 119 ? -2.834 -10.531 -8.141 1 97.81 119 VAL B N 1
ATOM 2515 C CA . 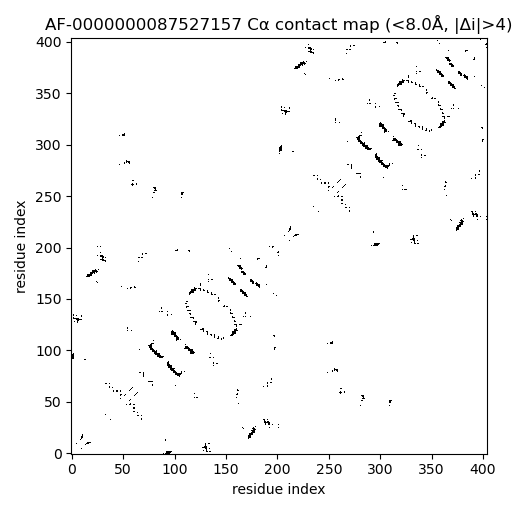VAL B 1 119 ? -3.346 -9.312 -8.758 1 97.81 119 VAL B CA 1
ATOM 2516 C C . VAL B 1 119 ? -4.441 -8.711 -7.879 1 97.81 119 VAL B C 1
ATOM 2518 O O . VAL B 1 119 ? -5.344 -9.414 -7.426 1 97.81 119 VAL B O 1
ATOM 2521 N N . GLU B 1 120 ? -4.289 -7.457 -7.574 1 96.94 120 GLU B N 1
ATOM 2522 C CA . GLU B 1 120 ? -5.371 -6.715 -6.938 1 96.94 120 GLU B CA 1
ATOM 2523 C C . GLU B 1 120 ? -6.414 -6.277 -7.961 1 96.94 120 GLU B C 1
ATOM 2525 O O . GLU B 1 120 ? -6.105 -5.52 -8.883 1 96.94 120 GLU B O 1
ATOM 2530 N N . ALA B 1 121 ? -7.645 -6.738 -7.758 1 94.56 121 ALA B N 1
ATOM 2531 C CA . ALA B 1 121 ? -8.734 -6.398 -8.672 1 94.56 121 ALA B CA 1
ATOM 2532 C C . ALA B 1 121 ? -9.148 -4.938 -8.516 1 94.56 121 ALA B C 1
ATOM 2534 O O . ALA B 1 121 ? -9.078 -4.383 -7.418 1 94.56 121 ALA B O 1
ATOM 2535 N N . LYS B 1 122 ? -9.594 -4.418 -9.625 1 88.31 122 LYS B N 1
ATOM 2536 C CA . LYS B 1 122 ? -10.07 -3.037 -9.617 1 88.31 122 LYS B CA 1
ATOM 2537 C C . LYS B 1 122 ? -11.555 -2.971 -9.281 1 88.31 122 LYS B C 1
ATOM 2539 O O . LYS B 1 122 ? -12.312 -3.896 -9.594 1 88.31 122 LYS B O 1
ATOM 2544 N N . ASN B 1 123 ? -11.914 -1.894 -8.68 1 85.56 123 ASN B N 1
ATOM 2545 C CA . ASN B 1 123 ? -13.32 -1.569 -8.43 1 85.56 123 ASN B CA 1
ATOM 2546 C C . ASN B 1 123 ? -14.023 -2.693 -7.68 1 85.56 123 ASN B C 1
ATOM 2548 O O . ASN B 1 123 ? -15.164 -3.043 -8.008 1 85.56 123 ASN B O 1
ATOM 2552 N N . GLU B 1 124 ? -13.305 -3.26 -6.848 1 86.38 124 GLU B N 1
ATOM 2553 C CA . GLU B 1 124 ? -13.852 -4.324 -6.012 1 86.38 124 GLU B CA 1
ATOM 2554 C C . GLU B 1 124 ? -14.547 -5.387 -6.855 1 86.38 124 GLU B C 1
ATOM 2556 O O . GLU B 1 124 ? -15.625 -5.863 -6.504 1 86.38 124 GLU B O 1
ATOM 2561 N N . ASN B 1 125 ? -14.008 -5.664 -8 1 92.62 125 ASN B N 1
ATOM 2562 C CA . ASN B 1 125 ? -14.539 -6.648 -8.938 1 92.62 125 ASN B CA 1
ATOM 2563 C C . ASN B 1 125 ? -13.477 -7.648 -9.367 1 92.62 125 ASN B C 1
ATOM 2565 O O . ASN B 1 125 ? -12.672 -7.363 -10.258 1 92.62 125 ASN B O 1
ATOM 2569 N N . ILE B 1 126 ? -13.594 -8.867 -8.906 1 95.44 126 ILE B N 1
ATOM 2570 C CA . ILE B 1 126 ? -12.617 -9.922 -9.172 1 95.44 126 ILE B CA 1
ATOM 2571 C C . ILE B 1 126 ? -12.492 -10.141 -10.68 1 95.44 126 ILE B C 1
ATOM 2573 O O . ILE B 1 126 ? -11.391 -10.383 -11.188 1 95.44 126 ILE B O 1
ATOM 2577 N N . GLY B 1 127 ? -13.586 -10.086 -11.344 1 95 127 GLY B N 1
ATOM 2578 C CA . GLY B 1 127 ? -13.625 -10.344 -12.773 1 95 127 GLY B CA 1
ATOM 2579 C C . GLY B 1 127 ? -12.688 -9.453 -13.57 1 95 127 GLY B C 1
ATOM 2580 O O . GLY B 1 127 ? -12.102 -9.891 -14.562 1 95 127 GLY B O 1
ATOM 2581 N N . SER B 1 128 ? -12.57 -8.273 -13.109 1 94.31 128 SER B N 1
ATOM 2582 C CA . SER B 1 128 ? -11.766 -7.289 -13.828 1 94.31 128 SER B CA 1
ATOM 2583 C C . SER B 1 128 ? -10.281 -7.621 -13.75 1 94.31 128 SER B C 1
ATOM 2585 O O . SER B 1 128 ? -9.484 -7.125 -14.547 1 94.31 128 SER B O 1
ATOM 2587 N N . GLY B 1 129 ? -9.891 -8.453 -12.797 1 97.06 129 GLY B N 1
ATOM 2588 C CA . GLY B 1 129 ? -8.484 -8.766 -12.602 1 97.06 129 GLY B CA 1
ATOM 2589 C C . GLY B 1 129 ? -8.078 -10.094 -13.211 1 97.06 129 GLY B C 1
ATOM 2590 O O . GLY B 1 129 ? -6.887 -10.398 -13.289 1 97.06 129 GLY B O 1
ATOM 2591 N N . LEU B 1 130 ? -9.047 -10.883 -13.727 1 98.06 130 LEU B N 1
ATOM 2592 C CA . LEU B 1 130 ? -8.773 -12.242 -14.172 1 98.06 130 LEU B CA 1
ATOM 2593 C C . LEU B 1 130 ? -7.867 -12.234 -15.398 1 98.06 130 LEU B C 1
ATOM 2595 O O . LEU B 1 130 ? -6.891 -12.992 -15.469 1 98.06 130 LEU B O 1
ATOM 2599 N N . GLY B 1 131 ? -8.211 -11.43 -16.375 1 97.88 131 GLY B N 1
ATOM 2600 C CA . GLY B 1 131 ? -7.375 -11.336 -17.562 1 97.88 131 GLY B CA 1
ATOM 2601 C C . GLY B 1 131 ? -5.941 -10.938 -17.25 1 97.88 131 GLY B C 1
ATOM 2602 O O . GLY B 1 131 ? -5 -11.547 -17.766 1 97.88 131 GLY B O 1
ATOM 2603 N N . GLN B 1 132 ? -5.816 -9.922 -16.453 1 97.88 132 GLN B N 1
ATOM 2604 C CA . GLN B 1 132 ? -4.496 -9.477 -16.031 1 97.88 132 GLN B CA 1
ATOM 2605 C C . GLN B 1 132 ? -3.729 -10.594 -15.336 1 97.88 132 GLN B C 1
ATOM 2607 O O . GLN B 1 132 ? -2.541 -10.797 -15.594 1 97.88 132 GLN B O 1
ATOM 2612 N N . CYS B 1 133 ? -4.398 -11.289 -14.492 1 98.44 133 CYS B N 1
ATOM 2613 C CA . CYS B 1 133 ? -3.75 -12.367 -13.75 1 98.44 133 CYS B CA 1
ATOM 2614 C C . CYS B 1 133 ? -3.262 -13.461 -14.688 1 98.44 133 CYS B C 1
ATOM 2616 O O . CYS B 1 133 ? -2.139 -13.945 -14.555 1 98.44 133 CYS B O 1
ATOM 2618 N N . ILE B 1 134 ? -4.051 -13.867 -15.609 1 98.31 134 ILE B N 1
ATOM 2619 C CA . ILE B 1 134 ? -3.682 -14.922 -16.547 1 98.31 134 ILE B CA 1
ATOM 2620 C C . ILE B 1 134 ? -2.486 -14.469 -17.391 1 98.31 134 ILE B C 1
ATOM 2622 O O . ILE B 1 134 ? -1.551 -15.234 -17.609 1 98.31 134 ILE B O 1
ATOM 2626 N N . ALA B 1 135 ? -2.529 -13.234 -17.828 1 98.12 135 ALA B N 1
ATOM 2627 C CA . ALA B 1 135 ? -1.396 -12.695 -18.578 1 98.12 135 ALA B CA 1
ATOM 2628 C C . ALA B 1 135 ? -0.116 -12.742 -17.75 1 98.12 135 ALA B C 1
ATOM 2630 O O . ALA B 1 135 ? 0.947 -13.109 -18.266 1 98.12 135 ALA B O 1
ATOM 2631 N N . GLU B 1 136 ? -0.239 -12.328 -16.5 1 98.06 136 GLU B N 1
ATOM 2632 C CA . GLU B 1 136 ? 0.923 -12.344 -15.609 1 98.06 136 GLU B CA 1
ATOM 2633 C C . GLU B 1 136 ? 1.383 -13.773 -15.32 1 98.06 136 GLU B C 1
ATOM 2635 O O . GLU B 1 136 ? 2.58 -14.023 -15.18 1 98.06 136 GLU B O 1
ATOM 2640 N N . MET B 1 137 ? 0.466 -14.703 -15.219 1 97.5 137 MET B N 1
ATOM 2641 C CA . MET B 1 137 ? 0.826 -16.109 -15.062 1 97.5 137 MET B CA 1
ATOM 2642 C C . MET B 1 137 ? 1.584 -16.625 -16.281 1 97.5 137 MET B C 1
ATOM 2644 O O . MET B 1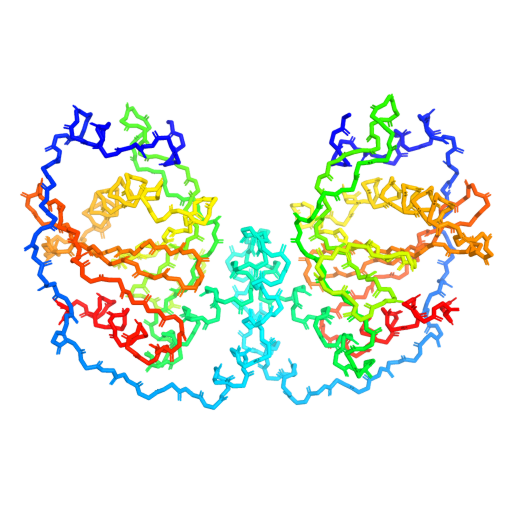 137 ? 2.596 -17.312 -16.156 1 97.5 137 MET B O 1
ATOM 2648 N N . TYR B 1 138 ? 1.066 -16.297 -17.422 1 96.81 138 TYR B N 1
ATOM 2649 C CA . TYR B 1 138 ? 1.742 -16.672 -18.656 1 96.81 138 TYR B CA 1
ATOM 2650 C C . TYR B 1 138 ? 3.143 -16.078 -18.719 1 96.81 138 TYR B C 1
ATOM 2652 O O . TYR B 1 138 ? 4.105 -16.766 -19.062 1 96.81 138 TYR B O 1
ATOM 2660 N N . ALA B 1 139 ? 3.234 -14.82 -18.438 1 96.5 139 ALA B N 1
ATOM 2661 C CA . ALA B 1 139 ? 4.531 -14.148 -18.375 1 96.5 139 ALA B CA 1
ATOM 2662 C C . ALA B 1 139 ? 5.453 -14.82 -17.359 1 96.5 139 ALA B C 1
ATOM 2664 O O . ALA B 1 139 ? 6.66 -14.945 -17.594 1 96.5 139 ALA B O 1
ATOM 2665 N N . SER B 1 140 ? 4.891 -15.203 -16.219 1 95.75 140 SER B N 1
ATOM 2666 C CA . SER B 1 140 ? 5.66 -15.891 -15.195 1 95.75 140 SER B CA 1
ATOM 2667 C C . SER B 1 140 ? 6.23 -17.203 -15.719 1 95.75 140 SER B C 1
ATOM 2669 O O . SER B 1 140 ? 7.363 -17.562 -15.398 1 95.75 140 SER B O 1
ATOM 2671 N N . ARG B 1 141 ? 5.445 -17.938 -16.469 1 95.12 141 ARG B N 1
ATOM 2672 C CA . ARG B 1 141 ? 5.926 -19.156 -17.094 1 95.12 141 ARG B CA 1
ATOM 2673 C C . ARG B 1 141 ? 7.125 -18.891 -18 1 95.12 141 ARG B C 1
ATOM 2675 O O . ARG B 1 141 ? 8.133 -19.594 -17.922 1 95.12 141 ARG B O 1
ATOM 2682 N N . LEU B 1 142 ? 7.012 -17.906 -18.812 1 94 142 LEU B N 1
ATOM 2683 C CA . LEU B 1 142 ? 8.094 -17.516 -19.719 1 94 142 LEU B CA 1
ATOM 2684 C C . LEU B 1 142 ? 9.328 -17.094 -18.922 1 94 142 LEU B C 1
ATOM 2686 O O . LEU B 1 142 ? 10.453 -17.453 -19.281 1 94 142 LEU B O 1
ATOM 2690 N N . PHE B 1 143 ? 9.117 -16.312 -17.906 1 95.25 143 PHE B N 1
ATOM 2691 C CA . PHE B 1 143 ? 10.188 -15.875 -17.031 1 95.25 143 PHE B CA 1
ATOM 2692 C C . PHE B 1 143 ? 10.914 -17.062 -16.422 1 95.25 143 PHE B C 1
ATOM 2694 O O . PHE B 1 143 ? 12.148 -17.109 -16.406 1 95.25 143 PHE B O 1
ATOM 2701 N N . ASN B 1 144 ? 10.109 -17.969 -15.883 1 93.06 144 ASN B N 1
ATOM 2702 C CA . ASN B 1 144 ? 10.688 -19.172 -15.289 1 93.06 144 ASN B CA 1
ATOM 2703 C C . ASN B 1 144 ? 11.539 -19.938 -16.297 1 93.06 144 ASN B C 1
ATOM 2705 O O . ASN B 1 144 ? 12.641 -20.391 -15.977 1 93.06 144 ASN B O 1
ATOM 2709 N N . GLU B 1 145 ? 11.047 -20.062 -17.453 1 91.88 145 GLU B N 1
ATOM 2710 C CA . GLU B 1 145 ? 11.781 -20.75 -18.516 1 91.88 145 GLU B CA 1
ATOM 2711 C C . GLU B 1 145 ? 13.086 -20.031 -18.844 1 91.88 145 GLU B C 1
ATOM 2713 O O . GLU B 1 145 ? 14.125 -20.672 -19.016 1 91.88 145 GLU B O 1
ATOM 2718 N N . GLN B 1 146 ? 13.031 -18.75 -18.891 1 92.25 146 GLN B N 1
ATOM 2719 C CA . GLN B 1 146 ? 14.211 -17.938 -19.188 1 92.25 146 GLN B CA 1
ATOM 2720 C C . GLN B 1 146 ? 15.25 -18.062 -18.078 1 92.25 146 GLN B C 1
ATOM 2722 O O . GLN B 1 146 ? 16.453 -17.969 -18.344 1 92.25 146 GLN B O 1
ATOM 2727 N N . GLU B 1 147 ? 14.773 -18.266 -16.891 1 91.56 147 GLU B N 1
ATOM 2728 C CA . GLU B 1 147 ? 15.664 -18.375 -15.742 1 91.56 147 GLU B CA 1
ATOM 2729 C C . GLU B 1 147 ? 16.141 -19.812 -15.555 1 91.56 147 GLU B C 1
ATOM 2731 O O . GLU B 1 147 ? 16.828 -20.125 -14.57 1 91.56 147 GLU B O 1
ATOM 2736 N N . GLY B 1 148 ? 15.727 -20.719 -16.422 1 89.44 148 GLY B N 1
ATOM 2737 C CA . GLY B 1 148 ? 16.266 -22.062 -16.438 1 89.44 148 GLY B CA 1
ATOM 2738 C C . GLY B 1 148 ? 15.414 -23.047 -15.648 1 89.44 148 GLY B C 1
ATOM 2739 O O . GLY B 1 148 ? 15.828 -24.188 -15.422 1 89.44 148 GLY B O 1
ATOM 2740 N N . VAL B 1 149 ? 14.32 -22.547 -15.141 1 87.75 149 VAL B N 1
ATOM 2741 C CA . VAL B 1 149 ? 13.383 -23.438 -14.469 1 87.75 149 VAL B CA 1
ATOM 2742 C C . VAL B 1 149 ? 12.469 -24.109 -15.492 1 87.75 149 VAL B C 1
ATOM 2744 O O . VAL B 1 149 ? 11.516 -23.5 -15.977 1 87.75 149 VAL B O 1
ATOM 2747 N N . VAL B 1 150 ? 12.758 -25.297 -15.898 1 77 150 VAL B N 1
ATOM 2748 C CA . VAL B 1 150 ? 12.086 -25.891 -17.047 1 77 150 VAL B CA 1
ATOM 2749 C C . VAL B 1 150 ? 11.078 -26.938 -16.578 1 77 150 VAL B C 1
ATOM 2751 O O . VAL B 1 150 ? 10.148 -27.281 -17.312 1 77 150 VAL B O 1
ATOM 2754 N N . ASP B 1 151 ? 11.078 -27.281 -15.43 1 77.75 151 ASP B N 1
ATOM 2755 C CA . ASP B 1 151 ? 10.258 -28.406 -15.031 1 77.75 151 ASP B CA 1
ATOM 2756 C C . ASP B 1 151 ? 9.023 -27.953 -14.258 1 77.75 151 ASP B C 1
ATOM 2758 O O . ASP B 1 151 ? 8.398 -28.75 -13.547 1 77.75 151 ASP B O 1
ATOM 2762 N N . LEU B 1 152 ? 8.781 -26.719 -14.492 1 83.88 152 LEU B N 1
ATOM 2763 C CA . LEU B 1 152 ? 7.582 -26.281 -13.789 1 83.88 152 LEU B CA 1
ATOM 2764 C C . LEU B 1 152 ? 6.375 -26.25 -14.719 1 83.88 152 LEU B C 1
ATOM 2766 O O . LEU B 1 152 ? 6.258 -25.375 -15.578 1 83.88 152 LEU B O 1
ATOM 2770 N N . ALA B 1 153 ? 5.531 -27.172 -14.602 1 80.69 153 ALA B N 1
ATOM 2771 C CA . ALA B 1 153 ? 4.391 -27.328 -15.5 1 80.69 153 ALA B CA 1
ATOM 2772 C C . ALA B 1 153 ? 3.234 -26.422 -15.094 1 80.69 153 ALA B C 1
ATOM 2774 O O . ALA B 1 153 ? 2.482 -25.938 -15.945 1 80.69 153 ALA B O 1
ATOM 2775 N N . LYS B 1 154 ? 3.111 -26.234 -13.82 1 94.31 154 LYS B N 1
ATOM 2776 C CA . LYS B 1 154 ? 1.969 -25.484 -13.312 1 94.31 154 LYS B CA 1
ATOM 2777 C C . LYS B 1 154 ? 2.395 -24.094 -12.82 1 94.31 154 LYS B C 1
ATOM 2779 O O . LYS B 1 154 ? 3.42 -23.953 -12.156 1 94.31 154 LYS B O 1
ATOM 2784 N N . ILE B 1 155 ? 1.688 -23.094 -13.273 1 96.44 155 ILE B N 1
ATOM 2785 C CA . ILE B 1 155 ? 1.836 -21.719 -12.773 1 96.44 155 ILE B CA 1
ATOM 2786 C C . ILE B 1 155 ? 0.576 -21.312 -12.016 1 96.44 155 ILE B C 1
ATOM 2788 O O . ILE B 1 155 ? -0.541 -21.562 -12.477 1 96.44 155 ILE B O 1
ATOM 2792 N N . TYR B 1 156 ? 0.782 -20.734 -10.898 1 97.62 156 TYR B N 1
ATOM 2793 C CA . TYR B 1 156 ? -0.352 -20.359 -10.062 1 97.62 156 TYR B CA 1
ATOM 2794 C C . TYR B 1 156 ? -0.52 -18.859 -10 1 97.62 156 TYR B C 1
ATOM 2796 O O . TYR B 1 156 ? 0.44 -18.109 -10.203 1 97.62 156 TYR B O 1
ATOM 2804 N N . GLY B 1 157 ? -1.701 -18.438 -9.758 1 98.19 157 GLY B N 1
ATOM 2805 C CA . GLY B 1 157 ? -2.043 -17.031 -9.617 1 98.19 157 GLY B CA 1
ATOM 2806 C C . GLY B 1 157 ? -3.242 -16.781 -8.719 1 98.19 157 GLY B C 1
ATOM 2807 O O . GLY B 1 157 ? -3.953 -17.734 -8.359 1 98.19 157 GLY B O 1
ATOM 2808 N N . ALA B 1 158 ? -3.424 -15.562 -8.352 1 98.69 158 ALA B N 1
ATOM 2809 C CA . ALA B 1 158 ? -4.555 -15.156 -7.516 1 98.69 158 ALA B CA 1
ATOM 2810 C C . ALA B 1 158 ? -5.027 -13.758 -7.883 1 98.69 158 ALA B C 1
ATOM 2812 O O . ALA B 1 158 ? -4.227 -12.898 -8.266 1 98.69 158 ALA B O 1
ATOM 2813 N N . VAL B 1 159 ? -6.305 -13.562 -7.836 1 98.62 159 VAL B N 1
ATOM 2814 C CA . VAL B 1 159 ? -6.926 -12.25 -7.938 1 98.62 159 VAL B CA 1
ATOM 2815 C C . VAL B 1 159 ? -7.688 -11.938 -6.648 1 98.62 159 VAL B C 1
ATOM 2817 O O . VAL B 1 159 ? -8.352 -12.805 -6.086 1 98.62 159 VAL B O 1
ATOM 2820 N N . THR B 1 160 ? -7.582 -10.648 -6.195 1 98.62 160 THR B N 1
ATOM 2821 C CA . THR B 1 160 ? -8.227 -10.359 -4.918 1 98.62 160 THR B CA 1
ATOM 2822 C C . THR B 1 160 ? -8.68 -8.906 -4.859 1 98.62 160 THR B C 1
ATOM 2824 O O . THR B 1 160 ? -8.086 -8.039 -5.496 1 98.62 160 THR B O 1
ATOM 2827 N N . THR B 1 161 ? -9.75 -8.664 -4.141 1 97.38 161 THR B N 1
ATOM 2828 C CA . THR B 1 161 ? -10.195 -7.324 -3.77 1 97.38 161 THR B CA 1
ATOM 2829 C C . THR B 1 161 ? -9.766 -6.992 -2.344 1 97.38 161 THR B C 1
ATOM 2831 O O . THR B 1 161 ? -10.133 -5.941 -1.81 1 97.38 161 THR B O 1
ATOM 2834 N N . GLY B 1 162 ? -8.93 -7.758 -1.737 1 97.31 162 GLY B N 1
ATOM 2835 C CA . GLY B 1 162 ? -8.656 -7.688 -0.311 1 97.31 162 GLY B CA 1
ATOM 2836 C C . GLY B 1 162 ? -9.594 -8.547 0.519 1 97.31 162 GLY B C 1
ATOM 2837 O O . GLY B 1 162 ? -9.148 -9.43 1.252 1 97.31 162 GLY B O 1
ATOM 2838 N N . ASN B 1 163 ? -10.867 -8.367 0.287 1 96.44 163 ASN B N 1
ATOM 2839 C CA . ASN B 1 163 ? -11.906 -9.094 1.01 1 96.44 163 ASN B CA 1
ATOM 2840 C C . ASN B 1 163 ? -12.156 -10.469 0.395 1 96.44 163 ASN B C 1
ATOM 2842 O O . ASN B 1 163 ? -12.344 -11.453 1.115 1 96.44 163 ASN B O 1
ATOM 2846 N N . ALA B 1 164 ? -12.18 -10.562 -0.897 1 97.81 164 ALA B N 1
ATOM 2847 C CA . ALA B 1 164 ? -12.406 -11.805 -1.628 1 97.81 164 ALA B CA 1
ATOM 2848 C C . ALA B 1 164 ? -11.18 -12.203 -2.438 1 97.81 164 ALA B C 1
ATOM 2850 O O . ALA B 1 164 ? -10.469 -11.344 -2.959 1 97.81 164 ALA B O 1
ATOM 2851 N N . TRP B 1 165 ? -11 -13.5 -2.564 1 98.5 165 TRP B N 1
ATOM 2852 C CA . TRP B 1 165 ? -9.867 -14.07 -3.281 1 98.5 165 TRP B CA 1
ATOM 2853 C C . TRP B 1 165 ? -10.32 -15.148 -4.258 1 98.5 165 TRP B C 1
ATOM 2855 O O . TRP B 1 165 ? -11.195 -15.961 -3.934 1 98.5 165 TRP B O 1
ATOM 2865 N N . LYS B 1 166 ? -9.859 -15.062 -5.398 1 98.5 166 LYS B N 1
ATOM 2866 C CA . LYS B 1 166 ? -10.047 -16.094 -6.422 1 98.5 166 LYS B CA 1
ATOM 2867 C C . LYS B 1 166 ? -8.703 -16.625 -6.914 1 98.5 166 LYS B C 1
ATOM 2869 O O . LYS B 1 166 ? -7.77 -15.844 -7.137 1 98.5 166 LYS B O 1
ATOM 2874 N N . PHE B 1 167 ? -8.625 -17.953 -7.027 1 98.69 167 PHE B N 1
ATOM 2875 C CA . PHE B 1 167 ? -7.344 -18.562 -7.344 1 98.69 167 PHE B CA 1
ATOM 2876 C C . PHE B 1 167 ? -7.371 -19.203 -8.727 1 98.69 167 PHE B C 1
ATOM 2878 O O . PHE B 1 167 ? -8.43 -19.641 -9.195 1 98.69 167 PHE B O 1
ATOM 2885 N N . LEU B 1 168 ? -6.25 -19.219 -9.352 1 98.62 168 LEU B N 1
ATOM 2886 C CA . LEU B 1 168 ? -6.125 -19.719 -10.711 1 98.62 168 LEU B CA 1
ATOM 2887 C C . LEU B 1 168 ? -4.922 -20.656 -10.836 1 98.62 168 LEU B C 1
ATOM 2889 O O . LEU B 1 168 ? -4.066 -20.688 -9.953 1 98.62 168 LEU B O 1
ATOM 2893 N N . LYS B 1 169 ? -4.93 -21.375 -11.898 1 97.94 169 LYS B N 1
ATOM 2894 C CA . LYS B 1 169 ? -3.826 -22.234 -12.32 1 97.94 169 LYS B CA 1
ATOM 2895 C C . LYS B 1 169 ? -3.648 -22.203 -13.836 1 97.94 169 LYS B C 1
ATOM 2897 O O . LYS B 1 169 ? -4.633 -22.156 -14.578 1 97.94 169 LYS B O 1
ATOM 2902 N N . TYR B 1 170 ? -2.463 -22.141 -14.273 1 97.69 170 TYR B N 1
ATOM 2903 C CA . TYR B 1 170 ? -2.139 -22.203 -15.688 1 97.69 170 TYR B CA 1
ATOM 2904 C C . TYR B 1 170 ? -1.268 -23.422 -15.984 1 97.69 170 TYR B C 1
ATOM 2906 O O . TYR B 1 170 ? -0.242 -23.641 -15.336 1 97.69 170 TYR B O 1
ATOM 2914 N N . GLU B 1 171 ? -1.688 -24.219 -16.891 1 95.75 171 GLU B N 1
ATOM 2915 C CA . GLU B 1 171 ? -0.967 -25.422 -17.297 1 95.75 171 GLU B CA 1
ATOM 2916 C C . GLU B 1 171 ? -1.269 -25.781 -18.75 1 95.75 171 GLU B C 1
ATOM 2918 O O . GLU B 1 171 ? -2.434 -25.906 -19.125 1 95.75 171 GLU B O 1
ATOM 2923 N N . ASP B 1 172 ? -0.204 -25.922 -19.594 1 93.44 172 ASP B N 1
ATOM 2924 C CA . ASP B 1 172 ? -0.288 -26.453 -20.953 1 93.44 172 ASP B CA 1
ATOM 2925 C C . ASP B 1 172 ? -1.261 -25.625 -21.797 1 93.44 172 ASP B C 1
ATOM 2927 O O . ASP B 1 172 ? -2.16 -26.188 -22.438 1 93.44 172 ASP B O 1
ATOM 2931 N N . GLY B 1 173 ? -1.178 -24.312 -21.656 1 95.69 173 GLY B N 1
ATOM 2932 C CA . GLY B 1 173 ? -1.954 -23.438 -22.516 1 95.69 173 GLY B CA 1
ATOM 2933 C C . GLY B 1 173 ? -3.369 -23.203 -22.016 1 95.69 173 GLY B C 1
ATOM 2934 O O . GLY B 1 173 ? -4.16 -22.516 -22.656 1 95.69 173 GLY B O 1
ATOM 2935 N N . ILE B 1 174 ? -3.66 -23.766 -20.891 1 98.19 174 ILE B N 1
ATOM 2936 C CA . ILE B 1 174 ? -5.004 -23.625 -20.328 1 98.19 174 ILE B CA 1
ATOM 2937 C C . ILE B 1 174 ? -4.941 -22.922 -18.984 1 98.19 174 ILE B C 1
ATOM 2939 O O . ILE B 1 174 ? -4.137 -23.281 -18.125 1 98.19 174 ILE B O 1
ATOM 2943 N N . ALA B 1 175 ? -5.715 -21.891 -18.844 1 98.38 175 ALA B N 1
ATOM 2944 C CA . ALA B 1 175 ? -5.902 -21.234 -17.547 1 98.38 175 ALA B CA 1
ATOM 2945 C C . ALA B 1 175 ? -7.168 -21.734 -16.859 1 98.38 175 ALA B C 1
ATOM 2947 O O . ALA B 1 175 ? -8.258 -21.688 -17.422 1 98.38 175 ALA B O 1
ATOM 2948 N N . TYR B 1 176 ? -7.016 -22.234 -15.672 1 98.56 176 TYR B N 1
ATOM 2949 C CA . TYR B 1 176 ? -8.133 -22.703 -14.852 1 98.56 176 TYR B CA 1
ATOM 2950 C C . TYR B 1 176 ? -8.484 -21.672 -13.781 1 98.56 176 TYR B C 1
ATOM 2952 O O . TYR B 1 176 ? -7.609 -21.203 -13.055 1 98.56 176 TYR B O 1
ATOM 2960 N N . ILE B 1 177 ? -9.742 -21.328 -13.703 1 98.38 177 ILE B N 1
ATOM 2961 C CA . ILE B 1 177 ? -10.234 -20.422 -12.672 1 98.38 177 ILE B CA 1
ATOM 2962 C C . ILE B 1 177 ? -11.055 -21.203 -11.641 1 98.38 177 ILE B C 1
ATOM 2964 O O . ILE B 1 177 ? -12.055 -21.828 -11.992 1 98.38 177 ILE B O 1
ATOM 2968 N N . ASP B 1 178 ? -10.609 -21.125 -10.438 1 98.5 178 ASP B N 1
ATOM 2969 C CA . ASP B 1 178 ? -11.297 -21.828 -9.352 1 98.5 178 ASP B CA 1
ATOM 2970 C C . ASP B 1 178 ? -12.75 -21.375 -9.242 1 98.5 178 ASP B C 1
ATOM 2972 O O . ASP B 1 178 ? -13.031 -20.172 -9.281 1 98.5 178 ASP B O 1
ATOM 2976 N N . VAL B 1 179 ? -13.633 -22.281 -9.023 1 97.25 179 VAL B N 1
ATOM 2977 C CA . VAL B 1 179 ? -15.047 -21.953 -8.938 1 97.25 179 VAL B CA 1
ATOM 2978 C C . VAL B 1 179 ? -15.312 -21.188 -7.648 1 97.25 179 VAL B C 1
ATOM 2980 O O . VAL B 1 179 ? -15.93 -20.109 -7.672 1 97.25 179 VAL B O 1
ATOM 2983 N N . PRO B 1 180 ? -14.906 -21.75 -6.535 1 97.31 180 PRO B N 1
ATOM 2984 C CA . PRO B 1 180 ? -15.203 -21.031 -5.297 1 97.31 180 PRO B CA 1
ATOM 2985 C C . PRO B 1 180 ? -14.398 -19.734 -5.156 1 97.31 180 PRO B C 1
ATOM 2987 O O . PRO B 1 180 ? -13.297 -19.625 -5.715 1 97.31 180 PRO B O 1
ATOM 2990 N N . GLU B 1 181 ? -14.969 -18.797 -4.484 1 97.12 181 GLU B N 1
ATOM 2991 C CA . GLU B 1 181 ? -14.266 -17.625 -3.961 1 97.12 181 GLU B CA 1
ATOM 2992 C C . GLU B 1 181 ? -13.992 -17.766 -2.467 1 97.12 181 GLU B C 1
ATOM 2994 O O . GLU B 1 181 ? -14.82 -18.297 -1.727 1 97.12 181 GLU B O 1
ATOM 2999 N N . TYR B 1 182 ? -12.891 -17.312 -2.057 1 98.19 182 TYR B N 1
ATOM 3000 C CA . TYR B 1 182 ? -12.508 -17.391 -0.651 1 98.19 182 TYR B CA 1
ATOM 3001 C C . TYR B 1 182 ? -12.5 -16.016 -0.002 1 98.19 182 TYR B C 1
ATOM 3003 O O . TYR B 1 182 ? -12.102 -15.023 -0.626 1 98.19 182 TYR B O 1
ATOM 3011 N N . HIS B 1 183 ? -12.883 -15.977 1.23 1 97.81 183 HIS B N 1
ATOM 3012 C CA . HIS B 1 183 ? -13.125 -14.695 1.881 1 97.81 183 HIS B CA 1
ATOM 3013 C C . HIS B 1 183 ? -12.156 -14.477 3.035 1 97.81 183 HIS B C 1
ATOM 3015 O O . HIS B 1 183 ? -11.727 -15.43 3.686 1 97.81 183 HIS B O 1
ATOM 3021 N N . ILE B 1 184 ? -11.898 -13.211 3.328 1 98.19 184 ILE B N 1
ATOM 3022 C CA . ILE B 1 184 ? -10.93 -12.781 4.324 1 98.19 184 ILE B CA 1
ATOM 3023 C C . ILE B 1 184 ? -11.383 -13.211 5.715 1 98.19 184 ILE B C 1
ATOM 3025 O O . ILE B 1 184 ? -10.586 -13.25 6.656 1 98.19 184 ILE B O 1
ATOM 3029 N N . THR B 1 185 ? -12.68 -13.586 5.891 1 97.44 185 THR B N 1
ATOM 3030 C CA . THR B 1 185 ? -13.188 -14.094 7.16 1 97.44 185 THR B CA 1
ATOM 3031 C C . THR B 1 185 ? -12.586 -15.469 7.473 1 97.44 185 THR B C 1
ATOM 3033 O O . THR B 1 185 ? -12.664 -15.938 8.609 1 97.44 185 THR B O 1
ATOM 3036 N N . ASP B 1 186 ? -12.055 -16.141 6.492 1 98 186 ASP B N 1
ATOM 3037 C CA . ASP B 1 186 ? -11.297 -17.375 6.672 1 98 186 ASP B CA 1
ATOM 3038 C C . ASP B 1 186 ? -9.875 -17.234 6.133 1 98 186 ASP B C 1
ATOM 3040 O O . ASP B 1 186 ? -9.492 -17.922 5.188 1 98 186 ASP B O 1
ATOM 3044 N N . PRO B 1 187 ? -9.109 -16.422 6.82 1 98.62 187 PRO B N 1
ATOM 3045 C CA . PRO B 1 187 ? -7.77 -16.141 6.305 1 98.62 187 PRO B CA 1
ATOM 3046 C C . PRO B 1 187 ? -6.875 -17.375 6.285 1 98.62 187 PRO B C 1
ATOM 3048 O O . PRO B 1 187 ? -5.98 -17.484 5.441 1 98.62 187 PRO B O 1
ATOM 3051 N N . GLY B 1 188 ? -7.07 -18.297 7.184 1 98.69 188 GLY B N 1
ATOM 3052 C CA . GLY B 1 188 ? -6.285 -19.516 7.195 1 98.69 188 GLY B CA 1
ATOM 3053 C C . GLY B 1 188 ? -6.398 -20.312 5.91 1 98.69 188 GLY B C 1
ATOM 3054 O O . GLY B 1 188 ? -5.426 -20.922 5.461 1 98.69 188 GLY B O 1
ATOM 3055 N N . LYS B 1 189 ? -7.629 -20.422 5.371 1 98.69 189 LYS B N 1
ATOM 3056 C CA . LYS B 1 189 ? -7.844 -21.109 4.102 1 98.69 189 LYS B CA 1
ATOM 3057 C C . LYS B 1 189 ? -7.086 -20.422 2.971 1 98.69 189 LYS B C 1
ATOM 3059 O O . LYS B 1 189 ? -6.449 -21.078 2.15 1 98.69 189 LYS B O 1
ATOM 3064 N N . ILE B 1 190 ? -7.16 -19.109 2.879 1 98.75 190 ILE B N 1
ATOM 3065 C CA . ILE B 1 190 ? -6.492 -18.328 1.847 1 98.75 190 ILE B CA 1
ATOM 3066 C C . ILE B 1 190 ? -4.984 -18.547 1.935 1 98.75 190 ILE B C 1
ATOM 3068 O O . ILE B 1 190 ? -4.336 -18.859 0.935 1 98.75 190 ILE B O 1
ATOM 3072 N N . VAL B 1 191 ? -4.465 -18.391 3.166 1 98.75 191 VAL B N 1
ATOM 3073 C CA . VAL B 1 191 ? -3.029 -18.547 3.367 1 98.75 191 VAL B CA 1
ATOM 3074 C C . VAL B 1 191 ? -2.617 -19.984 3.035 1 98.75 191 VAL B C 1
ATOM 3076 O O . VAL B 1 191 ? -1.561 -20.203 2.441 1 98.75 191 VAL B O 1
ATOM 3079 N N . GLY B 1 192 ? -3.424 -20.922 3.457 1 98.56 192 GLY B N 1
ATOM 3080 C CA . GLY B 1 192 ? -3.143 -22.312 3.123 1 98.56 192 GLY B CA 1
ATOM 3081 C C . GLY B 1 192 ? -3 -22.547 1.632 1 98.56 192 GLY B C 1
ATOM 3082 O O . GLY B 1 192 ? -2.07 -23.234 1.192 1 98.56 192 GLY B O 1
ATOM 3083 N N . ILE B 1 193 ? -3.885 -22.047 0.847 1 98.56 193 ILE B N 1
ATOM 3084 C CA . ILE B 1 193 ? -3.854 -22.188 -0.604 1 98.56 193 ILE B CA 1
ATOM 3085 C C . ILE B 1 193 ? -2.596 -21.531 -1.164 1 98.56 193 ILE B C 1
ATOM 3087 O O . ILE B 1 193 ? -1.882 -22.125 -1.974 1 98.56 193 ILE B O 1
ATOM 3091 N N . LEU B 1 194 ? -2.297 -20.312 -0.715 1 98.44 194 LEU B N 1
ATOM 3092 C CA . LEU B 1 194 ? -1.121 -19.578 -1.185 1 98.44 194 LEU B CA 1
ATOM 3093 C C . LEU B 1 194 ? 0.156 -20.359 -0.872 1 98.44 194 LEU B C 1
ATOM 3095 O O . LEU B 1 194 ? 1.062 -20.422 -1.705 1 98.44 194 LEU B O 1
ATOM 3099 N N . VAL B 1 195 ? 0.221 -20.906 0.333 1 98.06 195 VAL B N 1
ATOM 3100 C CA . VAL B 1 195 ? 1.381 -21.688 0.735 1 98.06 195 VAL B CA 1
ATOM 3101 C C . VAL B 1 195 ? 1.522 -22.906 -0.179 1 98.06 195 VAL B C 1
ATOM 3103 O O . VAL B 1 195 ? 2.623 -23.219 -0.641 1 98.06 195 VAL B O 1
ATOM 3106 N N . ALA B 1 196 ? 0.417 -23.578 -0.409 1 97.31 196 ALA B N 1
ATOM 3107 C CA . ALA B 1 196 ? 0.437 -24.734 -1.297 1 97.31 196 ALA B CA 1
ATOM 3108 C C . ALA B 1 196 ? 0.893 -24.344 -2.699 1 97.31 196 ALA B C 1
ATOM 3110 O O . ALA B 1 196 ? 1.626 -25.094 -3.352 1 97.31 196 ALA B O 1
ATOM 3111 N N . MET B 1 197 ? 0.476 -23.219 -3.197 1 96.56 197 MET B N 1
ATOM 3112 C CA . MET B 1 197 ? 0.853 -22.719 -4.516 1 96.56 197 MET B CA 1
ATOM 3113 C C . MET B 1 197 ? 2.354 -22.469 -4.594 1 96.56 197 MET B C 1
ATOM 3115 O O . MET B 1 197 ? 3.02 -22.906 -5.531 1 96.56 197 MET B O 1
ATOM 3119 N N . VAL B 1 198 ? 2.859 -21.719 -3.617 1 95.56 198 VAL B N 1
ATOM 3120 C CA . VAL B 1 198 ? 4.273 -21.359 -3.598 1 95.56 198 VAL B CA 1
ATOM 3121 C C . VAL B 1 198 ? 5.133 -22.609 -3.541 1 95.56 198 VAL B C 1
ATOM 3123 O O . VAL B 1 198 ? 6.188 -22.688 -4.18 1 95.56 198 VAL B O 1
ATOM 3126 N N . ASN B 1 199 ? 4.629 -23.594 -2.826 1 93.69 199 ASN B N 1
ATOM 3127 C CA . ASN B 1 199 ? 5.363 -24.844 -2.67 1 93.69 199 ASN B CA 1
ATOM 3128 C C . ASN B 1 199 ? 5.164 -25.766 -3.865 1 93.69 199 ASN B C 1
ATOM 3130 O O . ASN B 1 199 ? 5.758 -26.844 -3.93 1 93.69 199 ASN B O 1
ATOM 3134 N N . GLN B 1 200 ? 4.332 -25.422 -4.754 1 90.94 200 GLN B N 1
ATOM 3135 C CA . GLN B 1 200 ? 4.02 -26.234 -5.93 1 90.94 200 GLN B CA 1
ATOM 3136 C C . GLN B 1 200 ? 3.369 -27.547 -5.531 1 90.94 200 GLN B C 1
ATOM 3138 O O . GLN B 1 200 ? 3.686 -28.609 -6.098 1 90.94 200 GLN B O 1
ATOM 3143 N N . GLU B 1 201 ? 2.51 -27.391 -4.531 1 87.94 201 GLU B N 1
ATOM 3144 C CA . GLU B 1 201 ? 1.823 -28.562 -4.02 1 87.94 201 GLU B CA 1
ATOM 3145 C C . GLU B 1 201 ? 0.308 -28.422 -4.121 1 87.94 201 GLU B C 1
ATOM 3147 O O . GLU B 1 201 ? -0.442 -29.234 -3.584 1 87.94 201 GLU B O 1
ATOM 3152 N N . ALA B 1 202 ? -0.05 -27.391 -4.777 1 86.31 202 ALA B N 1
ATOM 3153 C CA . ALA B 1 202 ? -1.479 -27.109 -4.863 1 86.31 202 ALA B CA 1
ATOM 3154 C C . ALA B 1 202 ? -2.129 -27.891 -6 1 86.31 202 ALA B C 1
ATOM 3156 O O . ALA B 1 202 ? -1.453 -28.297 -6.949 1 86.31 202 ALA B O 1
#

Sequence (404 aa):
MPYSDFTLKKVKENLGISVVEDQELYSSVDAVGISEYLAETLRYNVPLALAVGTEKVRSELIIANMLLEVRRILNDQVSFFSGVRLDIDKQRDLNGFCDFVISKSPEQYYLNAPVVAVVEAKNENIGSGLGQCIAEMYASRLFNEQEGVVDLAKIYGAVTTGNAWKFLKYEDGIAYIDVPEYHITDPGKIVGILVAMVNQEAMPYSDFTLKKVKENLGISVVEDQELYSSVDAVGISEYLAETLRYNVPLALAVGTEKVRSELIIANMLLEVRRILNDQVSFFSGVRLDIDKQRDLNGFCDFVISKSPEQYYLNAPVVAVVEAKNENIGSGLGQCIAEMYASRLFNEQEGVVDLAKIYGAVTTGNAWKFLKYEDGIAYIDVPEYHITDPGKIVGILVAMVNQEA